Protein AF-0000000084497778 (afdb_homodimer)

Secondary structure (DSSP, 8-state):
----EE--SSSPP--HHHHHHT--SS--TTSHHHHHHHHHHHHHHHHHHT-TTSEEEEEES-HHHHHHHGGGG--TT-EEEEEESSHHHHHHHHHHTTSS-EEEEEEPPTT-PPPHHHHHHHHHHS-EEEEEEESEETTTTEEP-HHHHHHHHGGGEEEEEEE-TTTTTTS---HHHHT-SEEEEETTTTT---S-EEEEEE-HHHHTT--TTSS--STT-HHHHHHHHHHHHTT----SS---HHHHHHHHHHHHHHHHH-HHHHHHHHHHHHHHHHHHHHHTT--BSSPTT-B-SSEEEEE-TTS-HHHHHHHHHHTTEE-EEP--GGGTTSEEEEE--SS--HHHHHHHHHHHHHHHHHTT----TTHHHHHHHHHHHHHH--/----EE--SSSPP--HHHHHHT--SS--TTSHHHHHHHHHHHHHHHHHHT-TTSEEEEEES-HHHHHHHGGGG--TT-EEEEEESSHHHHHHHHHHTTSS-EEEEEEPPTT-PPPHHHHHHHHHHS-EEEEEEESEETTTTEE--HHHHHHHHGGGEEEEEEE-TTTTTTS---HHHHT-SEEEEETTTTT---S-EEEEEE-HHHHTT--TT-S--STT-HHHHHHHHHHHHTT----SS---HHHHHHHHHHHHHHHHH-HHHHHHHHHHHHHHHHHHHHHTT--BSSPTT-B-SSEEEEE-TTS-HHHHHHHHHHTTEE-EEP--GGGTTSEEEEE--SS--HHHHHHHHHHHHHHHHHTT----TTHHHHHHHHHHHHHH--

Foldseek 3Di:
DFAFAEQEQWLHAADPVLLVLLPDDDDDLFDLVLLQLLLLLQCLLCQLQQNNPWQKFKFWDWQVLQLLLLLLLAFAAFEEEQFEQFDVSCVNVVSCVVFRYHYHYDYDYHQEGDDLVVVLVVLVVDAGQEYEEEQADQLAQFGDPLLVSCVSCVVSYQAYEYECQQPRLAHDHNCVVSNHAKYWYFCRGQLSFDGTIIIMTGHPSSVVSRDPNGRHDQSSNVVQRSVQSVQSNVSGGDDDDDGPRSRSSSSSVSSVVSVVCDSVNNNLQLVLLQVLLVQLCVLQVWDWRHDPPGGHSFKTKTFDVPDFLVQLQVQLVVVRYHWAANDGPVQHRGTTMGGAHYPHGLVNSLSSSQSSQVSCVVVPRDHDPCSSSVRSVVSCVVRVVD/DFAFAEQEQWLHAADPVLLVLLPDDPDDLFDLVLLQLLLLLQCLLCQLQQNNPWQKFKFWDWQVLLLLLLLLLAFAAAEEEQFEQFDVSCVNVVSCVVFRYHYHYDYDYHQEGDDLVVVQVVLVVDAGQEYEEEQADQLAQFGDPLLVSCVSCVVSYQAYEYECQQPRLAHDHNCVVSNHAKYWYFCRGQLSFDGTIIIMTGHPSSVVSRDPNGRHDQSSNVVQRSVQSVQSNVSGGDDDDDGPRSRSSSSSVSSVVSVVCDSVNNNLQLVLLQVLLVQLCVLQVWDWRHDPPGGHSFKTKTFDVPDFLVQLQVQLVVVRYHWAANDGPVQHRGTTMGGQHYPHGLVNSLSSSQSSQVSCVVVPRDHDPCSSSVRSVVSCVVRVVD

Solvent-accessible surface area (backbone atoms only — not comparable to full-atom values): 37531 Å² total; per-residue (Å²): 137,82,76,62,48,50,24,25,77,54,47,25,36,43,53,66,68,26,53,52,47,29,64,66,50,73,68,41,75,68,33,70,68,41,23,52,37,48,29,50,26,44,51,35,50,22,58,53,39,42,23,84,83,37,52,48,46,80,39,46,12,22,44,64,46,38,58,55,22,54,34,14,57,36,45,80,64,39,30,36,38,37,44,16,34,38,58,68,32,47,43,53,55,62,41,48,67,59,45,68,54,40,78,46,81,49,70,32,58,80,15,38,71,64,59,59,66,59,56,44,51,52,38,71,77,39,82,34,50,31,39,41,37,42,32,31,25,76,52,19,10,25,33,46,71,53,62,66,42,37,66,72,37,54,91,48,41,77,36,41,33,37,42,24,41,58,23,46,57,34,43,96,58,46,36,51,84,43,64,46,22,33,42,32,23,28,31,12,24,29,55,19,27,67,44,28,28,11,29,36,37,26,26,66,72,43,57,69,47,42,44,94,74,28,65,24,52,59,88,37,24,45,63,62,48,49,58,28,41,52,27,21,69,69,69,33,61,56,78,87,64,71,57,28,58,40,50,40,37,10,40,28,45,33,38,52,53,43,57,73,57,29,66,68,53,40,24,49,48,20,43,52,28,37,46,22,37,51,36,7,32,51,45,54,70,37,53,58,48,25,38,91,92,25,60,31,36,29,28,44,22,36,48,37,85,94,43,58,38,67,59,51,51,50,52,31,38,78,68,29,36,38,62,33,74,41,68,40,75,93,43,62,56,41,26,32,28,42,15,46,39,43,79,62,45,62,66,56,28,49,53,47,31,43,43,51,49,52,49,42,43,74,72,64,48,93,57,68,85,60,31,17,41,48,34,17,48,52,47,41,64,70,55,63,85,104,136,80,76,60,47,55,24,24,79,53,46,24,39,35,52,65,68,28,52,52,47,28,63,65,75,60,67,38,75,68,32,69,68,43,24,52,38,48,30,50,25,43,51,35,51,23,58,53,38,41,21,86,83,37,51,52,47,82,39,45,12,23,44,64,48,38,59,56,22,55,35,16,56,37,44,80,63,39,29,36,38,38,45,18,33,37,59,68,33,47,42,53,56,63,42,46,68,59,46,68,53,41,80,44,80,47,70,33,57,80,15,39,72,64,59,59,66,59,54,45,51,53,38,71,77,40,82,34,49,30,38,40,37,42,32,32,25,76,53,20,9,26,35,46,67,53,61,66,44,37,66,70,36,56,91,48,38,78,35,40,33,36,41,23,41,58,22,47,58,34,43,97,59,48,37,51,84,44,64,45,21,32,41,33,23,29,31,12,24,29,54,18,27,66,44,29,27,12,28,38,36,27,28,68,72,44,56,70,47,42,43,94,73,27,66,23,51,58,90,37,23,46,63,62,50,50,58,28,41,52,28,21,70,70,71,32,63,58,77,87,64,72,58,27,56,41,51,39,35,11,40,29,45,34,38,51,53,43,58,72,56,29,66,69,53,39,24,48,48,20,43,52,28,38,48,21,38,52,36,9,33,51,45,53,70,38,54,59,49,24,38,89,92,24,60,33,36,29,28,45,21,38,47,38,86,94,43,58,40,67,59,51,51,52,52,32,40,77,69,28,36,39,61,31,74,41,68,38,74,94,44,62,56,42,26,34,26,41,14,46,37,43,76,63,45,63,68,55,30,48,53,48,31,43,43,51,48,51,48,42,44,73,71,64,47,93,57,67,85,58,30,15,40,48,35,18,48,54,47,42,65,69,57,63,87,104

InterPro domains:
  IPR000192 Aminotransferase class V domain [PF00266] (30-326)
  IPR015421 Pyridoxal phosphate-dependent transferase, major domain [G3DSA:3.40.640.10] (15-261)
  IPR015422 Pyridoxal phosphate-dependent transferase, small domain [G3DSA:3.90.1150.10] (10-376)
  IPR015424 Pyridoxal phosphate-dependent transferase [SSF53383] (1-364)
  IPR024169 Serine-pyruvate aminotransferase/2-aminoethylphosphonate-pyruvate transaminase [PIRSF000524] (2-384)

Radius of gyration: 26.97 Å; Cα contacts (8 Å, |Δi|>4): 1881; chains: 2; bounding box: 53×80×63 Å

Structure (mmCIF, N/CA/C/O backbone):
data_AF-0000000084497778-model_v1
#
loop_
_entity.id
_entity.type
_entity.pdbx_description
1 polymer 'Septum site-determining protein'
#
loop_
_atom_site.group_PDB
_atom_site.id
_atom_site.type_symbol
_atom_site.label_atom_id
_atom_site.label_alt_id
_atom_site.label_comp_id
_atom_site.label_asym_id
_atom_site.label_entity_id
_atom_site.label_seq_id
_atom_site.pdbx_PDB_ins_code
_atom_site.Cartn_x
_atom_site.Cartn_y
_atom_site.Cartn_z
_atom_site.occupancy
_atom_site.B_iso_or_equiv
_atom_site.auth_seq_id
_atom_site.auth_comp_id
_atom_site.auth_asym_id
_atom_site.auth_atom_id
_atom_site.pdbx_PDB_model_num
ATOM 1 N N . MET A 1 1 ? -26.438 16.594 -7.32 1 40.5 1 MET A N 1
ATOM 2 C CA . MET A 1 1 ? -25.109 16.125 -7.703 1 40.5 1 MET A CA 1
ATOM 3 C C . MET A 1 1 ? -24.031 17.078 -7.188 1 40.5 1 MET A C 1
ATOM 5 O O . MET A 1 1 ? -23.625 18 -7.891 1 40.5 1 MET A O 1
ATOM 9 N N . ASP A 1 2 ? -24.109 17.719 -5.898 1 57.41 2 ASP A N 1
ATOM 10 C CA . ASP A 1 2 ? -23.562 18.984 -5.449 1 57.41 2 ASP A CA 1
ATOM 11 C C . ASP A 1 2 ? -22.031 18.906 -5.367 1 57.41 2 ASP A C 1
ATOM 13 O O . ASP A 1 2 ? -21.469 17.906 -4.914 1 57.41 2 ASP A O 1
ATOM 17 N N . ARG A 1 3 ? -21.391 19.641 -6.133 1 73.75 3 ARG A N 1
ATOM 18 C CA . ARG A 1 3 ? -19.953 19.859 -6.191 1 73.75 3 ARG A CA 1
ATOM 19 C C . ARG A 1 3 ? -19.406 20.25 -4.824 1 73.75 3 ARG A C 1
ATOM 21 O O . ARG A 1 3 ? -19.953 21.125 -4.152 1 73.75 3 ARG A O 1
ATOM 28 N N . LYS A 1 4 ? -18.562 19.391 -4.273 1 87.19 4 LYS A N 1
ATOM 29 C CA . LYS A 1 4 ? -17.906 19.688 -3 1 87.19 4 LYS A CA 1
ATOM 30 C C . LYS A 1 4 ? -16.422 19.984 -3.195 1 87.19 4 LYS A C 1
ATOM 32 O O . LYS A 1 4 ? -15.797 19.469 -4.117 1 87.19 4 LYS A O 1
ATOM 37 N N . ILE A 1 5 ? -15.992 21.031 -2.428 1 89.5 5 ILE A N 1
ATOM 38 C CA . ILE A 1 5 ? -14.562 21.297 -2.363 1 89.5 5 ILE A CA 1
ATOM 39 C C . ILE A 1 5 ? -13.945 20.547 -1.184 1 89.5 5 ILE A C 1
ATOM 41 O O . ILE A 1 5 ? -14.43 20.656 -0.054 1 89.5 5 ILE A O 1
ATOM 45 N N . LEU A 1 6 ? -12.969 19.766 -1.558 1 91.44 6 LEU A N 1
ATOM 46 C CA . LEU A 1 6 ? -12.289 18.984 -0.532 1 91.44 6 LEU A CA 1
ATOM 47 C C . LEU A 1 6 ? -11.141 19.766 0.086 1 91.44 6 LEU A C 1
ATOM 49 O O . LEU A 1 6 ? -10.039 19.812 -0.471 1 91.44 6 LEU A O 1
ATOM 53 N N . MET A 1 7 ? -11.453 20.328 1.236 1 93.94 7 MET A N 1
ATOM 54 C CA . MET A 1 7 ? -10.43 21.031 2.016 1 93.94 7 MET A CA 1
ATOM 55 C C . MET A 1 7 ? -9.938 20.156 3.166 1 93.94 7 MET A C 1
ATOM 57 O O . MET A 1 7 ? -9.898 20.594 4.312 1 93.94 7 MET A O 1
ATOM 61 N N . HIS A 1 8 ? -9.609 18.922 2.789 1 90.69 8 HIS A N 1
ATOM 62 C CA . HIS A 1 8 ? -9.156 17.906 3.723 1 90.69 8 HIS A CA 1
ATOM 63 C C . HIS A 1 8 ? -7.633 17.797 3.719 1 90.69 8 HIS A C 1
ATOM 65 O O . HIS A 1 8 ? -6.965 18.359 2.854 1 90.69 8 HIS A O 1
ATOM 71 N N . VAL A 1 9 ? -7.082 17.125 4.691 1 89.75 9 VAL A N 1
ATOM 72 C CA . VAL A 1 9 ? -5.637 17.109 4.895 1 89.75 9 VAL A CA 1
ATOM 73 C C . VAL A 1 9 ? -5.035 15.875 4.223 1 89.75 9 VAL A C 1
ATOM 75 O O . VAL A 1 9 ? -3.873 15.539 4.457 1 89.75 9 VAL A O 1
ATOM 78 N N . GLY A 1 10 ? -5.773 15.156 3.338 1 85.75 10 GLY A N 1
ATOM 79 C CA . GLY A 1 10 ? -5.305 13.984 2.621 1 85.75 10 GLY A CA 1
ATOM 80 C C . GLY A 1 10 ? -6.203 12.773 2.809 1 85.75 10 GLY A C 1
ATOM 81 O O . GLY A 1 10 ? -6.406 12.312 3.934 1 85.75 10 GLY A O 1
ATOM 82 N N . PRO A 1 11 ? -6.793 12.289 1.76 1 88.25 11 PRO A N 1
ATOM 83 C CA . PRO A 1 11 ? -6.543 12.633 0.36 1 88.25 11 PRO A CA 1
ATOM 84 C C . PRO A 1 11 ? -7.039 14.039 0.005 1 88.25 11 PRO A C 1
ATOM 86 O O . PRO A 1 11 ? -8.008 14.523 0.597 1 88.25 11 PRO A O 1
ATOM 89 N N . THR A 1 12 ? -6.297 14.672 -0.915 1 89.94 12 THR A N 1
ATOM 90 C CA . THR A 1 12 ? -6.656 16 -1.386 1 89.94 12 THR A CA 1
ATOM 91 C C . THR A 1 12 ? -7.367 15.93 -2.734 1 89.94 12 THR A C 1
ATOM 93 O O . THR A 1 12 ? -7.512 14.844 -3.305 1 89.94 12 THR A O 1
ATOM 96 N N . MET A 1 13 ? -7.809 17.078 -3.113 1 88.94 13 MET A N 1
ATOM 97 C CA . MET A 1 13 ? -8.422 17.109 -4.438 1 88.94 13 MET A CA 1
ATOM 98 C C . MET A 1 13 ? -7.441 16.641 -5.504 1 88.94 13 MET A C 1
ATOM 100 O O . MET A 1 13 ? -6.273 17.031 -5.492 1 88.94 13 MET A O 1
ATOM 104 N N . ILE A 1 14 ? -7.949 15.758 -6.371 1 92.25 14 ILE A N 1
ATOM 105 C CA . ILE A 1 14 ? -7.086 15.195 -7.402 1 92.25 14 ILE A CA 1
ATOM 106 C C . ILE A 1 14 ? -7.535 15.688 -8.773 1 92.25 14 ILE A C 1
ATOM 108 O O . ILE A 1 14 ? -8.727 15.633 -9.102 1 92.25 14 ILE A O 1
ATOM 112 N N . ASP A 1 15 ? -6.605 16.188 -9.5 1 93.5 15 ASP A N 1
ATOM 113 C CA . ASP A 1 15 ? -6.879 16.562 -10.883 1 93.5 15 ASP A CA 1
ATOM 114 C C . ASP A 1 15 ? -7.375 15.359 -11.688 1 93.5 15 ASP A C 1
ATOM 116 O O . ASP A 1 15 ? -6.852 14.25 -11.547 1 93.5 15 ASP A O 1
ATOM 120 N N . ILE A 1 16 ? -8.344 15.625 -12.539 1 93.31 16 ILE A N 1
ATOM 121 C CA . ILE A 1 16 ? -8.984 14.539 -13.281 1 93.31 16 ILE A CA 1
ATOM 122 C C . ILE A 1 16 ? -7.961 13.867 -14.188 1 93.31 16 ILE A C 1
ATOM 124 O O . ILE A 1 16 ? -8.016 12.656 -14.406 1 93.31 16 ILE A O 1
ATOM 128 N N . ASP A 1 17 ? -7.062 14.625 -14.789 1 95.31 17 ASP A N 1
ATOM 129 C CA . ASP A 1 17 ? -6.035 14.047 -15.648 1 95.31 17 ASP A CA 1
ATOM 130 C C . ASP A 1 17 ? -5.125 13.109 -14.859 1 95.31 17 ASP A C 1
ATOM 132 O O . ASP A 1 17 ? -4.656 12.102 -15.391 1 95.31 17 ASP A O 1
ATOM 136 N N . VAL A 1 18 ? -4.836 13.469 -13.633 1 96.38 18 VAL A N 1
ATOM 137 C CA . VAL A 1 18 ? -4.031 12.625 -12.758 1 96.38 18 VAL A CA 1
ATOM 138 C C . VAL A 1 18 ? -4.773 11.32 -12.461 1 96.38 18 VAL A C 1
ATOM 140 O O . VAL A 1 18 ? -4.188 10.242 -12.5 1 96.38 18 VAL A O 1
ATOM 143 N N . LEU A 1 19 ? -6.055 11.367 -12.148 1 94.5 19 LEU A N 1
ATOM 144 C CA . LEU A 1 19 ? -6.875 10.188 -11.891 1 94.5 19 LEU A CA 1
ATOM 145 C C . LEU A 1 19 ? -6.938 9.297 -13.133 1 94.5 19 LEU A C 1
ATOM 147 O O . LEU A 1 19 ? -6.766 8.078 -13.031 1 94.5 19 LEU A O 1
ATOM 151 N N . LEU A 1 20 ? -7.145 9.922 -14.242 1 95.12 20 LEU A N 1
ATOM 152 C CA . LEU A 1 20 ? -7.328 9.188 -15.484 1 95.12 20 LEU A CA 1
ATOM 153 C C . LEU A 1 20 ? -6.023 8.547 -15.938 1 95.12 20 LEU A C 1
ATOM 155 O O . LEU A 1 20 ? -6.035 7.535 -16.641 1 95.12 20 LEU A O 1
ATOM 159 N N . ALA A 1 21 ? -4.938 9.109 -15.516 1 95.62 21 ALA A N 1
ATOM 160 C CA . ALA A 1 21 ? -3.639 8.539 -15.867 1 95.62 21 ALA A CA 1
ATOM 161 C C . ALA A 1 21 ? -3.482 7.137 -15.289 1 95.62 21 ALA A C 1
ATOM 163 O O . ALA A 1 21 ? -2.721 6.32 -15.812 1 95.62 21 ALA A O 1
ATOM 164 N N . GLY A 1 22 ? -4.188 6.828 -14.211 1 94.12 22 GLY A N 1
ATOM 165 C CA . GLY A 1 22 ? -4.117 5.523 -13.57 1 94.12 22 GLY A CA 1
ATOM 166 C C . GLY A 1 22 ? -5.047 4.5 -14.203 1 94.12 22 GLY A C 1
ATOM 167 O O . GLY A 1 22 ? -5.02 3.324 -13.836 1 94.12 22 GLY A O 1
ATOM 168 N N . VAL A 1 23 ? -5.887 4.977 -15.086 1 93.56 23 VAL A N 1
ATOM 169 C CA . VAL A 1 23 ? -6.824 4.07 -15.742 1 93.56 23 VAL A CA 1
ATOM 170 C C . VAL A 1 23 ? -6.133 3.361 -16.906 1 93.56 23 VAL A C 1
ATOM 172 O O . VAL A 1 23 ? -6.246 3.785 -18.062 1 93.56 23 VAL A O 1
ATOM 175 N N . ARG A 1 24 ? -5.473 2.281 -16.484 1 85 24 ARG A N 1
ATOM 176 C CA . ARG A 1 24 ? -4.723 1.466 -17.438 1 85 24 ARG A CA 1
ATOM 177 C C . ARG A 1 24 ? -5.137 0 -17.344 1 85 24 ARG A C 1
ATOM 179 O O . ARG A 1 24 ? -5.129 -0.584 -16.266 1 85 24 ARG A O 1
ATOM 186 N N . ASN A 1 25 ? -5.535 -0.711 -18.312 1 73.19 25 ASN A N 1
ATOM 187 C CA . ASN A 1 25 ? -6.059 -2.072 -18.234 1 73.19 25 ASN A CA 1
ATOM 188 C C . ASN A 1 25 ? -4.969 -3.105 -18.516 1 73.19 25 ASN A C 1
ATOM 190 O O . ASN A 1 25 ? -5.031 -4.227 -18 1 73.19 25 ASN A O 1
ATOM 194 N N . ASN A 1 26 ? -4.113 -2.893 -19.219 1 64.94 26 ASN A N 1
ATOM 195 C CA . ASN A 1 26 ? -3.279 -3.973 -19.734 1 64.94 26 ASN A CA 1
ATOM 196 C C . ASN A 1 26 ? -1.795 -3.674 -19.531 1 64.94 26 ASN A C 1
ATOM 198 O O . ASN A 1 26 ? -0.983 -3.932 -20.422 1 64.94 26 ASN A O 1
ATOM 202 N N . THR A 1 27 ? -1.603 -3.266 -18.266 1 73.12 27 THR A N 1
ATOM 203 C CA . THR A 1 27 ? -0.191 -2.938 -18.094 1 73.12 27 THR A CA 1
ATOM 204 C C . THR A 1 27 ? 0.436 -3.791 -17 1 73.12 27 THR A C 1
ATOM 206 O O . THR A 1 27 ? 0.049 -3.695 -15.836 1 73.12 27 THR A O 1
ATOM 209 N N . GLY A 1 28 ? 1.31 -4.652 -17.469 1 72.12 28 GLY A N 1
ATOM 210 C CA . GLY A 1 28 ? 2.088 -5.418 -16.516 1 72.12 28 GLY A CA 1
ATOM 211 C C . GLY A 1 28 ? 3.182 -4.605 -15.844 1 72.12 28 GLY A C 1
ATOM 212 O O . GLY A 1 28 ? 3.633 -3.596 -16.391 1 72.12 28 GLY A O 1
ATOM 213 N N . PHE A 1 29 ? 3.633 -5.062 -14.695 1 73.38 29 PHE A N 1
ATOM 214 C CA . PHE A 1 29 ? 4.645 -4.336 -13.938 1 73.38 29 PHE A CA 1
ATOM 215 C C . PHE A 1 29 ? 6 -4.422 -14.617 1 73.38 29 PHE A C 1
ATOM 217 O O . PHE A 1 29 ? 6.922 -3.672 -14.281 1 73.38 29 PHE A O 1
ATOM 224 N N . ALA A 1 30 ? 6.09 -5.266 -15.578 1 77.38 30 ALA A N 1
ATOM 225 C CA . ALA A 1 30 ? 7.363 -5.395 -16.281 1 77.38 30 ALA A CA 1
ATOM 226 C C . ALA A 1 30 ? 7.254 -4.871 -17.719 1 77.38 30 ALA A C 1
ATOM 228 O O . ALA A 1 30 ? 8.203 -4.977 -18.5 1 77.38 30 ALA A O 1
ATOM 229 N N . SER A 1 31 ? 6.203 -4.277 -18.016 1 82.81 31 SER A N 1
ATOM 230 C CA . SER A 1 31 ? 6.016 -3.744 -19.359 1 82.81 31 SER A CA 1
ATOM 231 C C . SER A 1 31 ? 6.914 -2.539 -19.609 1 82.81 31 SER A C 1
ATOM 233 O O . SER A 1 31 ? 7.23 -1.793 -18.672 1 82.81 31 SER A O 1
ATOM 235 N N . PRO A 1 32 ? 7.34 -2.365 -20.812 1 86.38 32 PRO A N 1
ATOM 236 C CA . PRO A 1 32 ? 8.141 -1.182 -21.141 1 86.38 32 PRO A CA 1
ATOM 237 C C . PRO A 1 32 ? 7.457 0.122 -20.734 1 86.38 32 PRO A C 1
ATOM 239 O O . PRO A 1 32 ? 8.125 1.064 -20.297 1 86.38 32 PRO A O 1
ATOM 242 N N . GLU A 1 33 ? 6.188 0.121 -20.906 1 88.56 33 GLU A N 1
ATOM 243 C CA . GLU A 1 33 ? 5.426 1.312 -20.531 1 88.56 33 GLU A CA 1
ATOM 244 C C . GLU A 1 33 ? 5.559 1.613 -19.047 1 88.56 33 GLU A C 1
ATOM 246 O O . GLU A 1 33 ? 5.762 2.766 -18.656 1 88.56 33 GLU A O 1
ATOM 251 N N . PHE A 1 34 ? 5.441 0.624 -18.281 1 93.44 34 PHE A N 1
ATOM 252 C CA . PHE A 1 34 ? 5.535 0.834 -16.844 1 93.44 34 PHE A CA 1
ATOM 253 C C . PHE A 1 34 ? 6.965 1.186 -16.438 1 93.44 34 PHE A C 1
ATOM 255 O O . PHE A 1 34 ? 7.18 2.041 -15.578 1 93.44 34 PHE A O 1
ATOM 262 N N . VAL A 1 35 ? 7.91 0.495 -16.969 1 94.75 35 VAL A N 1
ATOM 263 C CA . VAL A 1 35 ? 9.312 0.763 -16.672 1 94.75 35 VAL A CA 1
ATOM 264 C C . VAL A 1 35 ? 9.625 2.236 -16.938 1 94.75 35 VAL A C 1
ATOM 266 O O . VAL A 1 35 ? 10.242 2.9 -16.094 1 94.75 35 VAL A O 1
ATOM 269 N N . THR A 1 36 ? 9.164 2.709 -18.047 1 96.12 36 THR A N 1
ATOM 270 C CA . THR A 1 36 ? 9.375 4.109 -18.406 1 96.12 36 THR A CA 1
ATOM 271 C C . THR A 1 36 ? 8.664 5.031 -17.422 1 96.12 36 THR A C 1
ATOM 273 O O . THR A 1 36 ? 9.258 5.996 -16.922 1 96.12 36 THR A O 1
ATOM 276 N N . SER A 1 37 ? 7.469 4.75 -17.109 1 96.69 37 SER A N 1
ATOM 277 C CA . SER A 1 37 ? 6.668 5.574 -16.203 1 96.69 37 SER A CA 1
ATOM 278 C C . SER A 1 37 ? 7.266 5.609 -14.805 1 96.69 37 SER A C 1
ATOM 280 O O . SER A 1 37 ? 7.281 6.656 -14.156 1 96.69 37 SER A O 1
ATOM 282 N N . MET A 1 38 ? 7.672 4.434 -14.336 1 97.88 38 MET A N 1
ATOM 283 C CA . MET A 1 38 ? 8.305 4.375 -13.023 1 97.88 38 MET A CA 1
ATOM 284 C C . MET A 1 38 ? 9.57 5.223 -12.992 1 97.88 38 MET A C 1
ATOM 286 O O . MET A 1 38 ? 9.812 5.953 -12.031 1 97.88 38 MET A O 1
ATOM 290 N N . GLY A 1 39 ? 10.406 5.094 -14 1 98.25 39 GLY A N 1
ATOM 291 C CA . GLY A 1 39 ? 11.578 5.945 -14.102 1 98.25 39 GLY A CA 1
ATOM 292 C C . GLY A 1 39 ? 11.25 7.426 -14.055 1 98.25 39 GLY A C 1
ATOM 293 O O . GLY A 1 39 ? 11.891 8.188 -13.328 1 98.25 39 GLY A O 1
ATOM 294 N N . ASN A 1 40 ? 10.25 7.824 -14.828 1 98.5 40 ASN A N 1
ATOM 295 C CA . ASN A 1 40 ? 9.805 9.219 -14.859 1 98.5 40 ASN A CA 1
ATOM 296 C C . ASN A 1 40 ? 9.305 9.672 -13.492 1 98.5 40 ASN A C 1
ATOM 298 O O . ASN A 1 40 ? 9.578 10.789 -13.062 1 98.5 40 ASN A O 1
ATOM 302 N N . ALA A 1 41 ? 8.562 8.797 -12.875 1 98.75 41 ALA A N 1
ATOM 303 C CA . ALA A 1 41 ? 8.016 9.133 -11.562 1 98.75 41 ALA A CA 1
ATOM 304 C C . ALA A 1 41 ? 9.133 9.305 -10.531 1 98.75 41 ALA A C 1
ATOM 306 O O . ALA A 1 41 ? 9.086 10.219 -9.711 1 98.75 41 ALA A O 1
ATOM 307 N N . LEU A 1 42 ? 10.102 8.391 -10.555 1 98.88 42 LEU A N 1
ATOM 308 C CA . LEU A 1 42 ? 11.242 8.508 -9.656 1 98.88 42 LEU A CA 1
ATOM 309 C C . LEU A 1 42 ? 11.977 9.828 -9.867 1 98.88 42 LEU A C 1
ATOM 311 O O . LEU A 1 42 ? 12.352 10.5 -8.906 1 98.88 42 LEU A O 1
ATOM 315 N N . ASN A 1 43 ? 12.133 10.227 -11.078 1 98.69 43 ASN A N 1
ATOM 316 C CA . ASN A 1 43 ? 12.773 11.5 -11.391 1 98.69 43 ASN A CA 1
ATOM 317 C C . ASN A 1 43 ? 11.922 12.68 -10.938 1 98.69 43 ASN A C 1
ATOM 319 O O . ASN A 1 43 ? 12.445 13.703 -10.5 1 98.69 43 ASN A O 1
ATOM 323 N N . GLY A 1 44 ? 10.648 12.523 -11.164 1 98.75 44 GLY A N 1
ATOM 324 C CA . GLY A 1 44 ? 9.742 13.547 -10.68 1 98.75 44 GLY A CA 1
ATOM 325 C C . GLY A 1 44 ? 9.836 13.766 -9.18 1 98.75 44 GLY A C 1
ATOM 326 O O . GLY A 1 44 ? 9.773 14.898 -8.711 1 98.75 44 GLY A O 1
ATOM 327 N N . LEU A 1 45 ? 9.984 12.688 -8.461 1 98.88 45 LEU A N 1
ATOM 328 C CA . LEU A 1 45 ? 10.125 12.773 -7.016 1 98.88 45 LEU A CA 1
ATOM 329 C C . LEU A 1 45 ? 11.398 13.531 -6.637 1 98.88 45 LEU A C 1
ATOM 331 O O . LEU A 1 45 ? 11.375 14.367 -5.734 1 98.88 45 LEU A O 1
ATOM 335 N N . LYS A 1 46 ? 12.508 13.242 -7.289 1 98.81 46 LYS A N 1
ATOM 336 C CA . LYS A 1 46 ? 13.75 13.969 -7.055 1 98.81 46 LYS A CA 1
ATOM 337 C C . LYS A 1 46 ? 13.57 15.461 -7.289 1 98.81 46 LYS A C 1
ATOM 339 O O . LYS A 1 46 ? 14.102 16.281 -6.535 1 98.81 46 LYS A O 1
ATOM 344 N N . TYR A 1 47 ? 12.836 15.766 -8.305 1 98.81 47 TYR A N 1
ATOM 345 C CA . TYR A 1 47 ? 12.578 17.172 -8.641 1 98.81 47 TYR A CA 1
ATOM 346 C C . TYR A 1 47 ? 11.797 17.859 -7.523 1 98.81 47 TYR A C 1
ATOM 348 O O . TYR A 1 47 ? 12.195 18.922 -7.051 1 98.81 47 TYR A O 1
ATOM 356 N N . VAL A 1 48 ? 10.758 17.25 -7.078 1 98.62 48 VAL A N 1
ATOM 357 C CA . VAL A 1 48 ? 9.859 17.844 -6.09 1 98.62 48 VAL A CA 1
ATOM 358 C C . VAL A 1 48 ? 10.609 18.047 -4.773 1 98.62 48 VAL A C 1
ATOM 360 O O . VAL A 1 48 ? 10.375 19.031 -4.062 1 98.62 48 VAL A O 1
ATOM 363 N N . MET A 1 49 ? 11.57 17.156 -4.469 1 98.5 49 MET A N 1
ATOM 364 C CA . MET A 1 49 ? 12.281 17.188 -3.197 1 98.5 49 MET A CA 1
ATOM 365 C C . MET A 1 49 ? 13.57 17.984 -3.314 1 98.5 49 MET A C 1
ATOM 367 O O . MET A 1 49 ? 14.289 18.172 -2.33 1 98.5 49 MET A O 1
ATOM 371 N N . ASN A 1 50 ? 13.891 18.531 -4.5 1 98.56 50 ASN A N 1
ATOM 372 C CA . ASN A 1 50 ? 15.164 19.188 -4.773 1 98.56 50 ASN A CA 1
ATOM 373 C C . ASN A 1 50 ? 16.344 18.328 -4.328 1 98.56 50 ASN A C 1
ATOM 375 O O . ASN A 1 50 ? 17.188 18.781 -3.561 1 98.56 50 ASN A O 1
ATOM 379 N N . ALA A 1 51 ? 16.344 17.109 -4.836 1 98.69 51 ALA A N 1
ATOM 380 C CA . ALA A 1 51 ? 17.344 16.109 -4.488 1 98.69 51 ALA A CA 1
ATOM 381 C C . ALA A 1 51 ? 17.812 15.344 -5.723 1 98.69 51 ALA A C 1
ATOM 383 O O . ALA A 1 51 ? 17.688 14.117 -5.785 1 98.69 51 ALA A O 1
ATOM 384 N N . PRO A 1 52 ? 18.438 16.047 -6.637 1 98.44 52 PRO A N 1
ATOM 385 C CA . PRO A 1 52 ? 18.766 15.445 -7.934 1 98.44 52 PRO A CA 1
ATOM 386 C C . PRO A 1 52 ? 19.703 14.25 -7.812 1 98.44 52 PRO A C 1
ATOM 388 O O . PRO A 1 52 ? 19.656 13.344 -8.648 1 98.44 52 PRO A O 1
ATOM 391 N N . ASP A 1 53 ? 20.547 14.203 -6.793 1 98.5 53 ASP A N 1
ATOM 392 C CA . ASP A 1 53 ? 21.547 13.148 -6.719 1 98.5 53 ASP A CA 1
ATOM 393 C C . ASP A 1 53 ? 21.172 12.094 -5.691 1 98.5 53 ASP A C 1
ATOM 395 O O . ASP A 1 53 ? 21.969 11.211 -5.371 1 98.5 53 ASP A O 1
ATOM 399 N N . TYR A 1 54 ? 20.047 12.219 -5.098 1 98.94 54 TYR A N 1
ATOM 400 C CA . TYR A 1 54 ? 19.609 11.289 -4.062 1 98.94 54 TYR A CA 1
ATOM 401 C C . TYR A 1 54 ? 19.016 10.023 -4.684 1 98.94 54 TYR A C 1
ATOM 403 O O . TYR A 1 54 ? 18.656 10.016 -5.863 1 98.94 54 TYR A O 1
ATOM 411 N N . GLN A 1 55 ? 18.969 8.938 -3.926 1 98.88 55 GLN A N 1
ATOM 412 C CA . GLN A 1 55 ? 18.281 7.707 -4.289 1 98.88 55 GLN A CA 1
ATOM 413 C C . GLN A 1 55 ? 16.781 7.82 -4.016 1 98.88 55 GLN A C 1
ATOM 415 O O . GLN A 1 55 ? 16.359 7.934 -2.861 1 98.88 55 GLN A O 1
ATOM 420 N N . PRO A 1 56 ? 15.961 7.816 -5.047 1 98.88 56 PRO A N 1
ATOM 421 C CA . PRO A 1 56 ? 14.516 7.906 -4.844 1 98.88 56 PRO A CA 1
ATOM 422 C C . PRO A 1 56 ? 13.859 6.543 -4.641 1 98.88 56 PRO A C 1
ATOM 424 O O . PRO A 1 56 ? 14.359 5.531 -5.141 1 98.88 56 PRO A O 1
ATOM 427 N N . PHE A 1 57 ? 12.773 6.492 -3.908 1 98.88 57 PHE A N 1
ATOM 428 C CA . PHE A 1 57 ? 11.961 5.309 -3.674 1 98.88 57 PHE A CA 1
ATOM 429 C C . PHE A 1 57 ? 10.484 5.621 -3.861 1 98.88 57 PHE A C 1
ATOM 431 O O . PHE A 1 57 ? 9.992 6.645 -3.383 1 98.88 57 PHE A O 1
ATOM 438 N N . ILE A 1 58 ? 9.758 4.812 -4.566 1 98.75 58 ILE A N 1
ATOM 439 C CA . ILE A 1 58 ? 8.305 4.738 -4.594 1 98.75 58 ILE A CA 1
ATOM 440 C C . ILE A 1 58 ? 7.848 3.328 -4.219 1 98.75 58 ILE A C 1
ATOM 442 O O . ILE A 1 58 ? 8.07 2.375 -4.965 1 98.75 58 ILE A O 1
ATOM 446 N N . LEU A 1 59 ? 7.258 3.209 -3.041 1 98.44 59 LEU A N 1
ATOM 447 C CA . LEU A 1 59 ? 6.895 1.917 -2.473 1 98.44 59 LEU A CA 1
ATOM 448 C C . LEU A 1 59 ? 5.383 1.798 -2.318 1 98.44 59 LEU A C 1
ATOM 450 O O . LEU A 1 59 ? 4.699 2.797 -2.086 1 98.44 59 LEU A O 1
ATOM 454 N N . PRO A 1 60 ? 4.805 0.543 -2.494 1 97.69 60 PRO A N 1
ATOM 455 C CA . PRO A 1 60 ? 3.391 0.365 -2.162 1 97.69 60 PRO A CA 1
ATOM 456 C C . PRO A 1 60 ? 3.104 0.563 -0.676 1 97.69 60 PRO A C 1
ATOM 458 O O . PRO A 1 60 ? 3.82 0.024 0.172 1 97.69 60 PRO A O 1
ATOM 461 N N . GLY A 1 61 ? 2.131 1.299 -0.351 1 97.62 61 GLY A N 1
ATOM 462 C CA . GLY A 1 61 ? 1.784 1.587 1.031 1 97.62 61 GLY A CA 1
ATOM 463 C C . GLY A 1 61 ? 1.334 3.02 1.248 1 97.62 61 GLY A C 1
ATOM 464 O O . GLY A 1 61 ? 0.637 3.59 0.407 1 97.62 61 GLY A O 1
ATOM 465 N N . SER A 1 62 ? 1.643 3.574 2.461 1 96.81 62 SER A N 1
ATOM 466 C CA . SER A 1 62 ? 1.275 4.934 2.852 1 96.81 62 SER A CA 1
ATOM 467 C C . SER A 1 62 ? 2.484 5.703 3.375 1 96.81 62 SER A C 1
ATOM 469 O O . SER A 1 62 ? 3.598 5.176 3.404 1 96.81 62 SER A O 1
ATOM 471 N N . GLY A 1 63 ? 2.23 6.949 3.719 1 97.25 63 GLY A N 1
ATOM 472 C CA . GLY A 1 63 ? 3.293 7.719 4.344 1 97.25 63 GLY A CA 1
ATOM 473 C C . GLY A 1 63 ? 3.869 7.047 5.578 1 97.25 63 GLY A C 1
ATOM 474 O O . GLY A 1 63 ? 5.066 7.148 5.844 1 97.25 63 GLY A O 1
ATOM 475 N N . THR A 1 64 ? 3.041 6.348 6.324 1 98.12 64 THR A N 1
ATOM 476 C CA . THR A 1 64 ? 3.486 5.641 7.52 1 98.12 64 THR A CA 1
ATOM 477 C C . THR A 1 64 ? 4.422 4.496 7.152 1 98.12 64 THR A C 1
ATOM 479 O O . THR A 1 64 ? 5.371 4.203 7.883 1 98.12 64 THR A O 1
ATOM 482 N N . MET A 1 65 ? 4.156 3.863 6.035 1 98.31 65 MET A N 1
ATOM 483 C CA . MET A 1 65 ? 5.082 2.852 5.535 1 98.31 65 MET A CA 1
ATOM 484 C C . MET A 1 65 ? 6.465 3.447 5.293 1 98.31 65 MET A C 1
ATOM 486 O O . MET A 1 65 ? 7.48 2.822 5.609 1 98.31 65 MET A O 1
ATOM 490 N N . ALA A 1 66 ? 6.488 4.625 4.719 1 98.75 66 ALA A N 1
ATOM 491 C CA . ALA A 1 66 ? 7.758 5.316 4.527 1 98.75 66 ALA A CA 1
ATOM 492 C C . ALA A 1 66 ? 8.445 5.582 5.859 1 98.75 66 ALA A C 1
ATOM 494 O O . ALA A 1 66 ? 9.656 5.391 5.992 1 98.75 66 ALA A O 1
ATOM 495 N N . MET A 1 67 ? 7.699 6.043 6.844 1 98.88 67 MET A N 1
ATOM 496 C CA . MET A 1 67 ? 8.242 6.289 8.172 1 98.88 67 MET A CA 1
ATOM 497 C C . MET A 1 67 ? 8.906 5.035 8.734 1 98.88 67 MET A C 1
ATOM 499 O O . MET A 1 67 ? 10.055 5.074 9.172 1 98.88 67 MET A O 1
ATOM 503 N N . GLU A 1 68 ? 8.195 3.955 8.672 1 98.81 68 GLU A N 1
ATOM 504 C CA . GLU A 1 68 ? 8.711 2.729 9.273 1 98.81 68 GLU A CA 1
ATOM 505 C C . GLU A 1 68 ? 9.891 2.18 8.484 1 98.81 68 GLU A C 1
ATOM 507 O O . GLU A 1 68 ? 10.781 1.532 9.047 1 98.81 68 GLU A O 1
ATOM 512 N N . SER A 1 69 ? 9.93 2.414 7.184 1 98.81 69 SER A N 1
ATOM 513 C CA . SER A 1 69 ? 11.023 1.93 6.344 1 98.81 69 SER A CA 1
ATOM 514 C C . SER A 1 69 ? 12.352 2.545 6.762 1 98.81 69 SER A C 1
ATOM 516 O O . SER A 1 69 ? 13.414 2.023 6.422 1 98.81 69 SER A O 1
ATOM 518 N N . VAL A 1 70 ? 12.32 3.631 7.492 1 98.81 70 VAL A N 1
ATOM 519 C CA . VAL A 1 70 ? 13.523 4.289 7.996 1 98.81 70 VAL A CA 1
ATOM 520 C C . VAL A 1 70 ? 14.266 3.346 8.938 1 98.81 70 VAL A C 1
ATOM 522 O O . VAL A 1 70 ? 15.477 3.486 9.133 1 98.81 70 VAL A O 1
ATOM 525 N N . THR A 1 71 ? 13.609 2.342 9.492 1 98.75 71 THR A N 1
ATOM 526 C CA . THR A 1 71 ? 14.242 1.363 10.375 1 98.75 71 THR A CA 1
ATOM 527 C C . THR A 1 71 ? 15.305 0.568 9.625 1 98.75 71 THR A C 1
ATOM 529 O O . THR A 1 71 ? 16.141 -0.094 10.234 1 98.75 71 THR A O 1
ATOM 532 N N . SER A 1 72 ? 15.273 0.576 8.297 1 98.81 72 SER A N 1
ATOM 533 C CA . SER A 1 72 ? 16.281 -0.081 7.477 1 98.81 72 SER A CA 1
ATOM 534 C C . SER A 1 72 ? 17.672 0.521 7.707 1 98.81 72 SER A C 1
ATOM 536 O O . SER A 1 72 ? 18.688 -0.068 7.328 1 98.81 72 SER A O 1
ATOM 538 N N . LEU A 1 73 ? 17.703 1.711 8.312 1 98.81 73 LEU A N 1
ATOM 539 C CA . LEU A 1 73 ? 18.953 2.432 8.523 1 98.81 73 LEU A CA 1
ATOM 540 C C . LEU A 1 73 ? 19.453 2.244 9.953 1 98.81 73 LEU A C 1
ATOM 542 O O . LEU A 1 73 ? 20.5 2.793 10.328 1 98.81 73 LEU A O 1
ATOM 546 N N . LEU A 1 74 ? 18.766 1.488 10.773 1 98.75 74 LEU A N 1
ATOM 547 C CA . LEU A 1 74 ? 19.031 1.403 12.203 1 98.75 74 LEU A CA 1
ATOM 548 C C . LEU A 1 74 ? 19.406 -0.02 12.602 1 98.75 74 LEU A C 1
ATOM 550 O O . LEU A 1 74 ? 19.047 -0.977 11.914 1 98.75 74 LEU A O 1
ATOM 554 N N . LYS A 1 75 ? 20.125 -0.126 13.648 1 98.12 75 LYS A N 1
ATOM 555 C CA . LYS A 1 75 ? 20.5 -1.382 14.289 1 98.12 75 LYS A CA 1
ATOM 556 C C . LYS A 1 75 ? 20.031 -1.419 15.742 1 98.12 75 LYS A C 1
ATOM 558 O O . LYS A 1 75 ? 19.641 -0.391 16.297 1 98.12 75 LYS A O 1
ATOM 563 N N . LYS A 1 76 ? 20.062 -2.654 16.297 1 97.56 76 LYS A N 1
ATOM 564 C CA . LYS A 1 76 ? 19.688 -2.836 17.688 1 97.56 76 LYS A CA 1
ATOM 565 C C . LYS A 1 76 ? 20.5 -1.915 18.609 1 97.56 76 LYS A C 1
ATOM 567 O O . LYS A 1 76 ? 21.719 -1.818 18.469 1 97.56 76 LYS A O 1
ATOM 572 N N . GLY A 1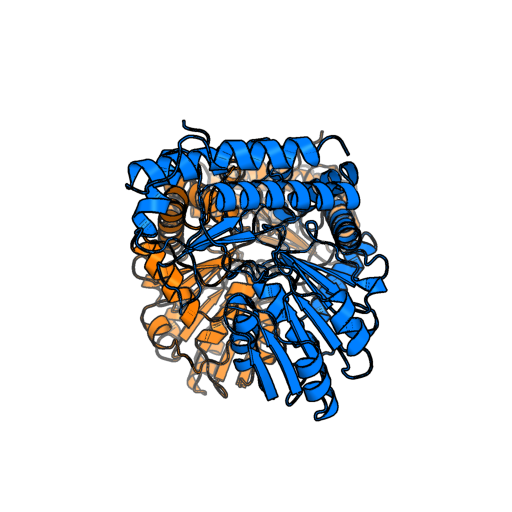 77 ? 19.781 -1.196 19.484 1 98 77 GLY A N 1
ATOM 573 C CA . GLY A 1 77 ? 20.438 -0.394 20.5 1 98 77 GLY A CA 1
ATOM 574 C C . GLY A 1 77 ? 20.734 1.021 20.047 1 98 77 GLY A C 1
ATOM 575 O O . GLY A 1 77 ? 21.172 1.858 20.828 1 98 77 GLY A O 1
ATOM 576 N N . ASP A 1 78 ? 20.484 1.351 18.797 1 98.38 78 ASP A N 1
ATOM 577 C CA . ASP A 1 78 ? 20.734 2.703 18.312 1 98.38 78 ASP A CA 1
ATOM 578 C C . ASP A 1 78 ? 19.906 3.729 19.078 1 98.38 78 ASP A C 1
ATOM 580 O O . ASP A 1 78 ? 18.781 3.441 19.484 1 98.38 78 ASP A O 1
ATOM 584 N N . ASN A 1 79 ? 20.5 4.895 19.297 1 98.69 79 ASN A N 1
ATOM 585 C CA . ASN A 1 79 ? 19.812 6.027 19.922 1 98.69 79 ASN A CA 1
ATOM 586 C C . ASN A 1 79 ? 19.141 6.906 18.859 1 98.69 79 ASN A C 1
ATOM 588 O O . ASN A 1 79 ? 19.781 7.34 17.906 1 98.69 79 ASN A O 1
ATOM 592 N N . VAL A 1 80 ? 17.844 7.152 19.109 1 98.75 80 VAL A N 1
ATOM 593 C CA . VAL A 1 80 ? 17.094 7.98 18.172 1 98.75 80 VAL A CA 1
ATOM 594 C C . VAL A 1 80 ? 16.438 9.141 18.906 1 98.75 80 VAL A C 1
ATOM 596 O O . VAL A 1 80 ? 15.867 8.953 20 1 98.75 80 VAL A O 1
ATOM 599 N N . LEU A 1 81 ? 16.578 10.344 18.391 1 98.88 81 LEU A N 1
ATOM 600 C CA . LEU A 1 81 ? 15.898 11.531 18.906 1 98.88 81 LEU A CA 1
ATOM 601 C C . LEU A 1 81 ? 14.695 11.883 18.031 1 98.88 81 LEU A C 1
ATOM 603 O O . LEU A 1 81 ? 14.82 12.023 16.812 1 98.88 81 LEU A O 1
ATOM 607 N N . ILE A 1 82 ? 13.547 11.977 18.656 1 98.81 82 ILE A N 1
ATOM 608 C CA . ILE A 1 82 ? 12.32 12.336 17.953 1 98.81 82 ILE A CA 1
ATOM 609 C C . ILE A 1 82 ? 11.922 13.766 18.312 1 98.81 82 ILE A C 1
ATOM 611 O O . ILE A 1 82 ? 11.727 14.094 19.484 1 98.81 82 ILE A O 1
ATOM 615 N N . VAL A 1 83 ? 11.852 14.641 17.297 1 98.56 83 VAL A N 1
ATOM 616 C CA . VAL A 1 83 ? 11.391 16.016 17.438 1 98.56 83 VAL A CA 1
ATOM 617 C C . VAL A 1 83 ? 9.945 16.125 16.953 1 98.56 83 VAL A C 1
ATOM 619 O O . VAL A 1 83 ? 9.68 16.047 15.758 1 98.56 83 VAL A O 1
ATOM 622 N N . SER A 1 84 ? 9.016 16.344 17.906 1 97.62 84 SER A N 1
ATOM 623 C CA . SER A 1 84 ? 7.594 16.25 17.609 1 97.62 84 SER A CA 1
ATOM 624 C C . SER A 1 84 ? 6.852 17.516 18.016 1 97.62 84 SER A C 1
ATOM 626 O O . SER A 1 84 ? 7.156 18.109 19.031 1 97.62 84 SER A O 1
ATOM 628 N N . SER A 1 85 ? 5.914 17.938 17.109 1 96.94 85 SER A N 1
ATOM 629 C CA . SER A 1 85 ? 5.059 19.094 17.422 1 96.94 85 SER A CA 1
ATOM 630 C C . SER A 1 85 ? 3.584 18.703 17.406 1 96.94 85 SER A C 1
ATOM 632 O O . SER A 1 85 ? 2.709 19.562 17.312 1 96.94 85 SER A O 1
ATOM 634 N N . GLY A 1 86 ? 3.326 17.391 17.406 1 97.25 86 GLY A N 1
ATOM 635 C CA . GLY A 1 86 ? 1.943 16.938 17.375 1 97.25 86 GLY A CA 1
ATOM 636 C C . GLY A 1 86 ? 1.809 15.445 17.125 1 97.25 86 GLY A C 1
ATOM 637 O O . GLY A 1 86 ? 2.729 14.68 17.406 1 97.25 86 GLY A O 1
ATOM 638 N N . VAL A 1 87 ? 0.632 15.039 16.625 1 97.69 87 VAL A N 1
ATOM 639 C CA . VAL A 1 87 ? 0.202 13.648 16.531 1 97.69 87 VAL A CA 1
ATOM 640 C C . VAL A 1 87 ? 1.125 12.883 15.578 1 97.69 87 VAL A C 1
ATOM 642 O O . VAL A 1 87 ? 1.521 11.75 15.867 1 97.69 87 VAL A O 1
ATOM 645 N N . PHE A 1 88 ? 1.511 13.414 14.469 1 97.19 88 PHE A N 1
ATOM 646 C CA . PHE A 1 88 ? 2.291 12.688 13.477 1 97.19 88 PHE A CA 1
ATOM 647 C C . PHE A 1 88 ? 3.766 12.656 13.852 1 97.19 88 PHE A C 1
ATOM 649 O O . PHE A 1 88 ? 4.469 11.688 13.57 1 97.19 88 PHE A O 1
ATOM 656 N N . GLY A 1 89 ? 4.223 13.719 14.461 1 98.06 89 GLY A N 1
ATOM 657 C CA . GLY A 1 89 ? 5.531 13.617 15.086 1 98.06 89 GLY A CA 1
ATOM 658 C C . GLY A 1 89 ? 5.602 12.531 16.141 1 98.06 89 GLY A C 1
ATOM 659 O O . GLY A 1 89 ? 6.609 11.828 16.266 1 98.06 89 GLY A O 1
ATOM 660 N N . ASP A 1 90 ? 4.551 12.398 16.969 1 98.19 90 ASP A N 1
ATOM 661 C CA . ASP A 1 90 ? 4.453 11.391 18.016 1 98.19 90 ASP A CA 1
ATOM 662 C C . ASP A 1 90 ? 4.41 9.984 17.406 1 98.19 90 ASP A C 1
ATOM 664 O O . ASP A 1 90 ? 4.77 9.008 18.078 1 98.19 90 ASP A O 1
ATOM 668 N N . ARG A 1 91 ? 3.969 9.852 16.203 1 98.25 91 ARG A N 1
ATOM 669 C CA . ARG A 1 91 ? 3.84 8.555 15.555 1 98.25 91 ARG A CA 1
ATOM 670 C C . ARG A 1 91 ? 5.191 7.855 15.461 1 98.25 91 ARG A C 1
ATOM 672 O O . ARG A 1 91 ? 5.27 6.629 15.547 1 98.25 91 ARG A O 1
ATOM 679 N N . TRP A 1 92 ? 6.254 8.633 15.336 1 98.81 92 TRP A N 1
ATOM 680 C CA . TRP A 1 92 ? 7.594 8.062 15.32 1 98.81 92 TRP A CA 1
ATOM 681 C C . TRP A 1 92 ? 7.855 7.25 16.578 1 98.81 92 TRP A C 1
ATOM 683 O O . TRP A 1 92 ? 8.5 6.199 16.531 1 98.81 92 TRP A O 1
ATOM 693 N N . VAL A 1 93 ? 7.375 7.746 17.719 1 98.69 93 VAL A N 1
ATOM 694 C CA . VAL A 1 93 ? 7.539 7.035 18.984 1 98.69 93 VAL A CA 1
ATOM 695 C C . VAL A 1 93 ? 6.824 5.688 18.906 1 98.69 93 VAL A C 1
ATOM 697 O O . VAL A 1 93 ? 7.395 4.656 19.266 1 98.69 93 VAL A O 1
ATOM 700 N N . ASN A 1 94 ? 5.594 5.723 18.406 1 97.81 94 ASN A N 1
ATOM 701 C CA . ASN A 1 94 ? 4.797 4.504 18.312 1 97.81 94 ASN A CA 1
ATOM 702 C C . ASN A 1 94 ? 5.457 3.482 17.391 1 97.81 94 ASN A C 1
ATOM 704 O O . ASN A 1 94 ? 5.422 2.281 17.656 1 97.81 94 ASN A O 1
ATOM 708 N N . ILE A 1 95 ? 6.027 3.936 16.281 1 98.62 95 ILE A N 1
ATOM 709 C CA . ILE A 1 95 ? 6.691 3.064 15.32 1 98.62 95 ILE A CA 1
ATOM 710 C C . ILE A 1 95 ? 7.957 2.479 15.938 1 98.62 95 ILE A C 1
ATOM 712 O O . ILE A 1 95 ? 8.133 1.259 15.977 1 98.62 95 ILE A O 1
ATOM 716 N N . PHE A 1 96 ? 8.812 3.336 16.516 1 98.62 96 PHE A N 1
ATOM 717 C CA . PHE A 1 96 ? 10.133 2.916 16.953 1 98.62 96 PHE A CA 1
ATOM 718 C C . PHE A 1 96 ? 10.039 2.049 18.203 1 98.62 96 PHE A C 1
ATOM 720 O O . PHE A 1 96 ? 10.914 1.224 18.469 1 98.62 96 PHE A O 1
ATOM 727 N N . LYS A 1 97 ? 8.953 2.176 19 1 97.81 97 LYS A N 1
ATOM 728 C CA . LYS A 1 97 ? 8.766 1.361 20.203 1 97.81 97 LYS A CA 1
ATOM 729 C C . LYS A 1 97 ? 8.609 -0.115 19.844 1 97.81 97 LYS A C 1
ATOM 731 O O . LYS A 1 97 ? 8.805 -0.988 20.688 1 97.81 97 LYS A O 1
ATOM 736 N N . LYS A 1 98 ? 8.258 -0.409 18.594 1 97.62 98 LYS A N 1
ATOM 737 C CA . LYS A 1 98 ? 8.117 -1.789 18.141 1 97.62 98 LYS A CA 1
ATOM 738 C C . LYS A 1 98 ? 9.477 -2.438 17.922 1 97.62 98 LYS A C 1
ATOM 740 O O . LYS A 1 98 ? 9.57 -3.648 17.719 1 97.62 98 LYS A O 1
ATOM 745 N N . TYR A 1 99 ? 10.555 -1.682 17.969 1 97.62 99 TYR A N 1
ATOM 746 C CA . TYR A 1 99 ? 11.906 -2.133 17.656 1 97.62 99 TYR A CA 1
ATOM 747 C C . TYR A 1 99 ? 12.836 -1.914 18.844 1 97.62 99 TYR A C 1
ATOM 749 O O . TYR A 1 99 ? 12.531 -1.13 19.75 1 97.62 99 TYR A O 1
ATOM 757 N N . PRO A 1 100 ? 13.953 -2.615 18.906 1 97.5 100 PRO A N 1
ATOM 758 C CA . PRO A 1 100 ? 14.883 -2.512 20.047 1 97.5 100 PRO A CA 1
ATOM 759 C C . PRO A 1 100 ? 15.789 -1.286 19.953 1 97.5 100 PRO A C 1
ATOM 761 O O . PRO A 1 100 ? 17.016 -1.424 19.828 1 97.5 100 PRO A O 1
ATOM 764 N N . LEU A 1 101 ? 15.195 -0.108 20.156 1 98.56 101 LEU A N 1
ATOM 765 C CA . LEU A 1 101 ? 15.891 1.171 20.047 1 98.56 101 LEU A CA 1
ATOM 766 C C . LEU A 1 101 ? 15.828 1.936 21.359 1 98.56 101 LEU A C 1
ATOM 768 O O . LEU A 1 101 ? 14.992 1.642 22.219 1 98.56 101 LEU A O 1
ATOM 772 N N . ASN A 1 102 ? 16.812 2.789 21.578 1 98.56 102 ASN A N 1
ATOM 773 C CA . ASN A 1 102 ? 16.719 3.805 22.625 1 98.56 102 ASN A CA 1
ATOM 774 C C . ASN A 1 102 ? 16.125 5.105 22.094 1 98.56 102 ASN A C 1
ATOM 776 O O . ASN A 1 102 ? 16.719 5.758 21.234 1 98.56 102 ASN A O 1
ATOM 780 N N . ILE A 1 103 ? 14.992 5.52 22.672 1 98.56 103 ILE A N 1
ATOM 781 C CA . ILE A 1 103 ? 14.227 6.613 22.094 1 98.56 103 ILE A CA 1
ATOM 782 C C . ILE A 1 103 ? 14.211 7.801 23.062 1 98.56 103 ILE A C 1
ATOM 784 O O . ILE A 1 103 ? 13.93 7.641 24.25 1 98.56 103 ILE A O 1
ATOM 788 N N . LYS A 1 104 ? 14.602 8.953 22.594 1 98.5 104 LYS A N 1
ATOM 789 C CA . LYS A 1 104 ? 14.359 10.234 23.266 1 98.5 104 LYS A CA 1
ATOM 790 C C . LYS A 1 104 ? 13.289 11.031 22.516 1 98.5 104 LYS A C 1
ATOM 792 O O . LYS A 1 104 ? 13.391 11.25 21.312 1 98.5 104 LYS A O 1
ATOM 797 N N . HIS A 1 105 ? 12.266 11.375 23.25 1 98.5 105 HIS A N 1
ATOM 798 C CA . HIS A 1 105 ? 11.117 12.07 22.688 1 98.5 105 HIS A CA 1
ATOM 799 C C . HIS A 1 105 ? 11.055 13.516 23.156 1 98.5 105 HIS A C 1
ATOM 801 O O . HIS A 1 105 ? 10.797 13.773 24.344 1 98.5 105 HIS A O 1
ATOM 807 N N . LEU A 1 106 ? 11.406 14.5 22.328 1 98.38 106 LEU A N 1
ATOM 808 C CA . LEU A 1 106 ? 11.164 15.922 22.578 1 98.38 106 LEU A CA 1
ATOM 809 C C . LEU A 1 106 ? 9.836 16.359 21.969 1 98.38 106 LEU A C 1
ATOM 811 O O . LEU A 1 106 ? 9.664 16.312 20.75 1 98.38 106 LEU A O 1
ATOM 815 N N . ARG A 1 107 ? 8.953 16.797 22.734 1 97.5 107 ARG A N 1
ATOM 816 C CA . ARG A 1 107 ? 7.617 17.141 22.266 1 97.5 107 ARG A CA 1
ATOM 817 C C . ARG A 1 107 ? 7.238 18.562 22.688 1 97.5 107 ARG A C 1
ATOM 819 O O . ARG A 1 107 ? 7.398 18.922 23.859 1 97.5 107 ARG A O 1
ATOM 826 N N . SER A 1 108 ? 6.762 19.391 21.812 1 97.62 108 SER A N 1
ATOM 827 C CA . SER A 1 108 ? 6.238 20.703 22.141 1 97.62 108 SER A CA 1
ATOM 828 C C . SER A 1 108 ? 4.766 20.641 22.531 1 97.62 108 SER A C 1
ATOM 830 O O . SER A 1 108 ? 4.109 19.609 22.328 1 97.62 108 SER A O 1
ATOM 832 N N . GLU A 1 109 ? 4.316 21.719 23.109 1 97.06 109 GLU A N 1
ATOM 833 C CA . GLU A 1 109 ? 2.871 21.891 23.203 1 97.06 109 GLU A CA 1
ATOM 834 C C . GLU A 1 109 ? 2.232 22 21.828 1 97.06 109 GLU A C 1
ATOM 836 O O . GLU A 1 109 ? 2.826 22.562 20.906 1 97.06 109 GLU A O 1
ATOM 841 N N . PRO A 1 110 ? 1.011 21.438 21.734 1 96.88 110 PRO A N 1
ATOM 842 C CA . PRO A 1 110 ? 0.337 21.578 20.438 1 96.88 110 PRO A CA 1
ATOM 843 C C . PRO A 1 110 ? 0.278 23.016 19.953 1 96.88 110 PRO A C 1
ATOM 845 O O . PRO A 1 110 ? -0.038 23.922 20.734 1 96.88 110 PRO A O 1
ATOM 848 N N . GLY A 1 111 ? 0.667 23.188 18.719 1 97.81 111 GLY A N 1
ATOM 849 C CA . GLY A 1 111 ? 0.63 24.516 18.141 1 97.81 111 GLY A CA 1
ATOM 850 C C . GLY A 1 111 ? 1.96 25.234 18.219 1 97.81 111 GLY A C 1
ATOM 851 O O . GLY A 1 111 ? 2.139 26.297 17.609 1 97.81 111 GLY A O 1
ATOM 852 N N . HIS A 1 112 ? 2.859 24.656 18.891 1 98 112 HIS A N 1
ATOM 853 C CA . HIS A 1 112 ? 4.172 25.281 19.078 1 98 112 HIS A CA 1
ATOM 854 C C . HIS A 1 112 ? 5.273 24.391 18.516 1 98 112 HIS A C 1
ATOM 856 O O . HIS A 1 112 ? 5.031 23.219 18.172 1 98 112 HIS A O 1
ATOM 862 N N . ILE A 1 113 ? 6.438 24.984 18.312 1 97.75 113 ILE A N 1
ATOM 863 C CA . ILE A 1 113 ? 7.598 24.219 17.891 1 97.75 113 ILE A CA 1
ATOM 864 C C . ILE A 1 113 ? 8.5 23.938 19.078 1 97.75 113 ILE A C 1
ATOM 866 O O . ILE A 1 113 ? 8.406 24.625 20.109 1 97.75 113 ILE A O 1
ATOM 870 N N . ILE A 1 114 ? 9.398 22.969 19 1 97.81 114 ILE A N 1
ATOM 871 C CA . ILE A 1 114 ? 10.523 22.781 19.922 1 97.81 114 ILE A CA 1
ATOM 872 C C . ILE A 1 114 ? 11.633 23.781 19.578 1 97.81 114 ILE A C 1
ATOM 874 O O . ILE A 1 114 ? 12.094 23.828 18.438 1 97.81 114 ILE A O 1
ATOM 878 N N . PRO A 1 115 ? 12.016 24.531 20.547 1 97.81 115 PRO A N 1
ATOM 879 C CA . PRO A 1 115 ? 13.133 25.438 20.25 1 97.81 115 PRO A CA 1
ATOM 880 C C . PRO A 1 115 ? 14.359 24.703 19.719 1 97.81 115 PRO A C 1
ATOM 882 O O . PRO A 1 115 ? 14.727 23.656 20.234 1 97.81 115 PRO A O 1
ATOM 885 N N . GLN A 1 116 ? 14.977 25.281 18.703 1 97.81 116 GLN A N 1
ATOM 886 C CA . GLN A 1 116 ? 16.094 24.625 18.031 1 97.81 116 GLN A CA 1
ATOM 887 C C . GLN A 1 116 ? 17.266 24.406 19 1 97.81 116 GLN A C 1
ATOM 889 O O . GLN A 1 116 ? 17.984 23.422 18.891 1 97.81 116 GLN A O 1
ATOM 894 N N . GLU A 1 117 ? 17.375 25.359 19.922 1 97.56 117 GLU A N 1
ATOM 895 C CA . GLU A 1 117 ? 18.453 25.25 20.922 1 97.56 117 GLU A CA 1
ATOM 896 C C . GLU A 1 117 ? 18.281 24.016 21.781 1 97.56 117 GLU A C 1
ATOM 898 O O . GLU A 1 117 ? 19.266 23.391 22.188 1 97.56 117 GLU A O 1
ATOM 903 N N . GLU A 1 118 ? 17.094 23.703 22.062 1 97.75 118 GLU A N 1
ATOM 904 C CA . GLU A 1 118 ? 16.812 22.516 22.859 1 97.75 118 GLU A CA 1
ATOM 905 C C . GLU A 1 118 ? 17.203 21.234 22.109 1 97.75 118 GLU A C 1
ATOM 907 O O . GLU A 1 118 ? 17.797 20.328 22.703 1 97.75 118 GLU A O 1
ATOM 912 N N . VAL A 1 119 ? 16.938 21.188 20.844 1 98.31 119 VAL A N 1
ATOM 913 C CA . VAL A 1 119 ? 17.297 20.047 20.016 1 98.31 119 VAL A CA 1
ATOM 914 C C . VAL A 1 119 ? 18.828 19.922 19.922 1 98.31 119 VAL A C 1
ATOM 916 O O . VAL A 1 119 ? 19.375 18.844 20.109 1 98.31 119 VAL A O 1
ATOM 919 N N . SER A 1 120 ? 19.422 21.062 19.656 1 97.88 120 SER A N 1
ATOM 920 C CA . SER A 1 120 ? 20.875 21.109 19.547 1 97.88 120 SER A CA 1
ATOM 921 C C . SER A 1 120 ? 21.547 20.641 20.828 1 97.88 120 SER A C 1
ATOM 923 O O . SER A 1 120 ? 22.5 19.859 20.797 1 97.88 120 SER A O 1
ATOM 925 N N . ARG A 1 121 ? 21.062 21.141 21.969 1 97.25 121 ARG A N 1
ATOM 926 C CA . ARG A 1 121 ? 21.609 20.781 23.266 1 97.25 121 ARG A CA 1
ATOM 927 C C . ARG A 1 121 ? 21.469 19.281 23.531 1 97.25 121 ARG A C 1
ATOM 929 O O . ARG A 1 121 ? 22.406 18.656 24.031 1 97.25 121 ARG A O 1
ATOM 936 N N . GLU A 1 122 ? 20.344 18.75 23.188 1 97.5 122 GLU A N 1
ATOM 937 C CA . GLU A 1 122 ? 20.141 17.312 23.375 1 97.5 122 GLU A CA 1
ATOM 938 C C . GLU A 1 122 ? 21.141 16.5 22.562 1 97.5 122 GLU A C 1
ATOM 940 O O . GLU A 1 122 ? 21.672 15.508 23.062 1 97.5 122 GLU A O 1
ATOM 945 N N . LEU A 1 123 ? 21.422 16.938 21.375 1 97.25 123 LEU A N 1
ATOM 946 C CA . LEU A 1 123 ? 22.328 16.219 20.484 1 97.25 123 LEU A CA 1
ATOM 947 C C . LEU A 1 123 ? 23.781 16.375 20.922 1 97.25 123 LEU A C 1
ATOM 949 O O . LEU A 1 123 ? 24.625 15.555 20.578 1 97.25 123 LEU A O 1
ATOM 953 N N . GLU A 1 124 ? 24.047 17.406 21.625 1 94.12 124 GLU A N 1
ATOM 954 C CA . GLU A 1 124 ? 25.375 17.609 22.172 1 94.12 124 GLU A CA 1
ATOM 955 C C . GLU A 1 124 ? 25.641 16.688 23.375 1 94.12 124 GLU A C 1
ATOM 957 O O . GLU A 1 124 ? 26.766 16.25 23.594 1 94.12 124 GLU A O 1
ATOM 962 N N . ASN A 1 125 ? 24.656 16.406 24.125 1 89.38 125 ASN A N 1
ATOM 963 C CA . ASN A 1 125 ? 24.766 15.625 25.359 1 89.38 125 ASN A CA 1
ATOM 964 C C . ASN A 1 125 ? 24.75 14.125 25.094 1 89.38 125 ASN A C 1
ATOM 966 O O . ASN A 1 125 ? 25.203 13.336 25.922 1 89.38 125 ASN A O 1
ATOM 970 N N . GLY A 1 126 ? 24.25 13.805 23.938 1 88.31 126 GLY A N 1
ATOM 971 C CA . GLY A 1 126 ? 24.125 12.383 23.625 1 88.31 126 GLY A CA 1
ATOM 972 C C . GLY A 1 126 ? 24.594 12.023 22.234 1 88.31 126 GLY A C 1
ATOM 973 O O . GLY A 1 126 ? 24.766 12.906 21.391 1 88.31 126 GLY A O 1
ATOM 974 N N . LYS A 1 127 ? 25 10.805 22.141 1 93.31 127 LYS A N 1
ATOM 975 C CA . LYS A 1 127 ? 25.312 10.289 20.812 1 93.31 127 LYS A CA 1
ATOM 976 C C . LYS A 1 127 ? 24.094 9.633 20.172 1 93.31 127 LYS A C 1
ATOM 978 O O . LYS A 1 127 ? 23.625 8.594 20.641 1 93.31 127 LYS A O 1
ATOM 983 N N . TYR A 1 128 ? 23.578 10.289 19.172 1 97.94 128 TYR A N 1
ATOM 984 C CA . TYR A 1 128 ? 22.406 9.773 18.469 1 97.94 128 TYR A CA 1
ATOM 985 C C . TYR A 1 128 ? 22.781 9.305 17.062 1 97.94 128 TYR A C 1
ATOM 987 O O . TYR A 1 128 ? 23.578 9.938 16.375 1 97.94 128 TYR A O 1
ATOM 995 N N . LYS A 1 129 ? 22.219 8.195 16.75 1 98.44 129 LYS A N 1
ATOM 996 C CA . LYS A 1 129 ? 22.328 7.695 15.383 1 98.44 129 LYS A CA 1
ATOM 997 C C . LYS A 1 129 ? 21.438 8.484 14.43 1 98.44 129 LYS A C 1
ATOM 999 O O . LYS A 1 129 ? 21.812 8.727 13.281 1 98.44 129 LYS A O 1
ATOM 1004 N N . MET A 1 130 ? 20.297 8.922 14.922 1 98.75 130 MET A N 1
ATOM 1005 C CA . MET A 1 130 ? 19.281 9.477 14.039 1 98.75 130 MET A CA 1
ATOM 1006 C C . MET A 1 130 ? 18.422 10.5 14.773 1 98.75 130 MET A C 1
ATOM 1008 O O . MET A 1 130 ? 18.141 10.336 15.969 1 98.75 130 MET A O 1
ATOM 1012 N N . VAL A 1 131 ? 18.047 11.555 14.094 1 98.88 131 VAL A N 1
ATOM 1013 C CA . VAL A 1 131 ? 17 12.477 14.539 1 98.88 131 VAL A CA 1
ATOM 1014 C C . VAL A 1 131 ? 15.883 12.539 13.508 1 98.88 131 VAL A C 1
ATOM 1016 O O . VAL A 1 131 ? 16.141 12.523 12.297 1 98.88 131 VAL A O 1
ATOM 1019 N N . THR A 1 132 ? 14.641 12.453 13.938 1 98.88 132 THR A N 1
ATOM 1020 C CA . THR A 1 132 ? 13.484 12.641 13.062 1 98.88 132 THR A CA 1
ATOM 1021 C C . THR A 1 132 ? 12.812 13.984 13.336 1 98.88 132 THR A C 1
ATOM 1023 O O . THR A 1 132 ? 12.672 14.391 14.484 1 98.88 132 THR A O 1
ATOM 1026 N N . ILE A 1 133 ? 12.469 14.703 12.25 1 98.81 133 ILE A N 1
ATOM 1027 C CA . ILE A 1 133 ? 11.836 16.016 12.312 1 98.81 133 ILE A CA 1
ATOM 1028 C C . ILE A 1 133 ? 10.641 16.047 11.367 1 98.81 133 ILE A C 1
ATOM 1030 O O . ILE A 1 133 ? 10.742 15.648 10.203 1 98.81 133 ILE A O 1
ATOM 1034 N N . THR A 1 134 ? 9.508 16.453 11.852 1 98.62 134 THR A N 1
ATOM 1035 C CA . THR A 1 134 ? 8.344 16.688 11 1 98.62 134 THR A CA 1
ATOM 1036 C C . THR A 1 134 ? 8.281 18.141 10.555 1 98.62 134 THR A C 1
ATOM 1038 O O . THR A 1 134 ? 8.195 19.047 11.383 1 98.62 134 THR A O 1
ATOM 1041 N N . GLN A 1 135 ? 8.312 18.359 9.273 1 98.75 135 GLN A N 1
ATOM 1042 C CA . GLN A 1 135 ? 8.336 19.734 8.805 1 98.75 135 GLN A CA 1
ATOM 1043 C C . GLN A 1 135 ? 6.973 20.391 8.969 1 98.75 135 GLN A C 1
ATOM 1045 O O . GLN A 1 135 ? 6.867 21.484 9.555 1 98.75 135 GLN A O 1
ATOM 1050 N N . VAL A 1 136 ? 5.969 19.797 8.422 1 98.69 136 VAL A N 1
ATOM 1051 C CA . VAL A 1 136 ? 4.605 20.266 8.672 1 98.69 136 VAL A CA 1
ATOM 1052 C C . VAL A 1 136 ? 3.861 19.234 9.531 1 98.69 136 VAL A C 1
ATOM 1054 O O . VAL A 1 136 ? 3.691 18.078 9.125 1 98.69 136 VAL A O 1
ATOM 1057 N N . GLU A 1 137 ? 3.51 19.641 10.703 1 98.38 137 GLU A N 1
ATOM 1058 C CA . GLU A 1 137 ? 2.646 18.828 11.562 1 98.38 137 GLU A CA 1
ATOM 1059 C C . GLU A 1 137 ? 1.174 19.047 11.219 1 98.38 137 GLU A C 1
ATOM 1061 O O . GLU A 1 137 ? 0.564 20.031 11.664 1 98.38 137 GLU A O 1
ATOM 1066 N N . THR A 1 138 ? 0.566 18.062 10.586 1 97.06 138 THR A N 1
ATOM 1067 C CA . THR A 1 138 ? -0.778 18.203 10.039 1 97.06 138 THR A CA 1
ATOM 1068 C C . THR A 1 138 ? -1.813 18.281 11.156 1 97.06 138 THR A C 1
ATOM 1070 O O . THR A 1 138 ? -2.9 18.828 10.961 1 97.06 138 THR A O 1
ATOM 1073 N N . SER A 1 139 ? -1.517 17.734 12.289 1 97.69 139 SER A N 1
ATOM 1074 C CA . SER A 1 139 ? -2.475 17.75 13.391 1 97.69 139 SER A CA 1
ATOM 1075 C C . SER A 1 139 ? -2.643 19.141 13.969 1 97.69 139 SER A C 1
ATOM 1077 O O . SER A 1 139 ? -3.695 19.469 14.523 1 97.69 139 SER A O 1
ATOM 1079 N N . THR A 1 140 ? -1.614 20 13.781 1 97.88 140 THR A N 1
ATOM 1080 C CA . THR A 1 140 ? -1.665 21.297 14.461 1 97.88 140 THR A CA 1
ATOM 1081 C C . THR A 1 140 ? -1.529 22.438 13.469 1 97.88 140 THR A C 1
ATOM 1083 O O . THR A 1 140 ? -1.826 23.594 13.797 1 97.88 140 THR A O 1
ATOM 1086 N N . GLY A 1 141 ? -1.017 22.156 12.281 1 98.31 141 GLY A N 1
ATOM 1087 C CA . GLY A 1 141 ? -0.777 23.188 11.289 1 98.31 141 GLY A CA 1
ATOM 1088 C C . GLY A 1 141 ? 0.551 23.906 11.477 1 98.31 141 GLY A C 1
ATOM 1089 O O . GLY A 1 141 ? 0.794 24.953 10.867 1 98.31 141 GLY A O 1
ATOM 1090 N N . VAL A 1 142 ? 1.421 23.344 12.273 1 98.5 142 VAL A N 1
ATOM 1091 C CA . VAL A 1 142 ? 2.703 23.969 12.586 1 98.5 142 VAL A CA 1
ATOM 1092 C C . VAL A 1 142 ? 3.719 23.641 11.492 1 98.5 142 VAL A C 1
ATOM 1094 O O . VAL A 1 142 ? 3.801 22.484 11.039 1 98.5 142 VAL A O 1
ATOM 1097 N N . LEU A 1 143 ? 4.434 24.641 11.008 1 98.69 143 LEU A N 1
ATOM 1098 C CA . LEU A 1 143 ? 5.59 24.5 10.133 1 98.69 143 LEU A CA 1
ATOM 1099 C C . LEU A 1 143 ? 6.887 24.609 10.922 1 98.69 143 LEU A C 1
ATOM 1101 O O . LEU A 1 143 ? 7.168 25.656 11.523 1 98.69 143 LEU A O 1
ATOM 1105 N N . TYR A 1 144 ? 7.652 23.594 10.969 1 98.56 144 TYR A N 1
ATOM 1106 C CA . TYR A 1 144 ? 8.938 23.609 11.656 1 98.56 144 TYR A CA 1
ATOM 1107 C C . TYR A 1 144 ? 10.047 24.109 10.742 1 98.56 144 TYR A C 1
ATOM 1109 O O . TYR A 1 144 ? 10.141 23.703 9.586 1 98.56 144 TYR A O 1
ATOM 1117 N N . PRO A 1 145 ? 10.906 25.016 11.219 1 98.19 145 PRO A N 1
ATOM 1118 C CA . PRO A 1 145 ? 11.992 25.547 10.391 1 98.19 145 PRO A CA 1
ATOM 1119 C C . PRO A 1 145 ? 13.133 24.547 10.211 1 98.19 145 PRO A C 1
ATOM 1121 O O . PRO A 1 145 ? 14.211 24.719 10.781 1 98.19 145 PRO A O 1
ATOM 1124 N N . VAL A 1 146 ? 13.023 23.625 9.312 1 98.44 146 VAL A N 1
ATOM 1125 C CA . VAL A 1 146 ? 13.906 22.469 9.125 1 98.44 146 VAL A CA 1
ATOM 1126 C C . VAL A 1 146 ? 15.266 22.938 8.617 1 98.44 146 VAL A C 1
ATOM 1128 O O . VAL A 1 146 ? 16.297 22.422 9.047 1 98.44 146 VAL A O 1
ATOM 1131 N N . GLU A 1 147 ? 15.258 23.906 7.672 1 98.56 147 GLU A N 1
ATOM 1132 C CA . GLU A 1 147 ? 16.516 24.391 7.102 1 98.56 147 GLU A CA 1
ATOM 1133 C C . GLU A 1 147 ? 17.484 24.844 8.195 1 98.56 147 GLU A C 1
ATOM 1135 O O . GLU A 1 147 ? 18.625 24.391 8.25 1 98.56 147 GLU A O 1
ATOM 1140 N N . SER A 1 148 ? 16.984 25.766 9.023 1 98.31 148 SER A N 1
ATOM 1141 C CA . SER A 1 148 ? 17.828 26.344 10.07 1 98.31 148 SER A CA 1
ATOM 1142 C C . SER A 1 148 ? 18.234 25.297 11.102 1 98.31 148 SER A C 1
ATOM 1144 O O . SER A 1 148 ? 19.359 25.297 11.578 1 98.31 148 SER A O 1
ATOM 1146 N N . LEU A 1 149 ? 17.312 24.391 11.461 1 98.56 149 LEU A N 1
ATOM 1147 C CA . LEU A 1 149 ? 17.656 23.359 12.43 1 98.56 149 LEU A CA 1
ATOM 1148 C C . LEU A 1 149 ? 18.734 22.422 11.867 1 98.56 149 LEU A C 1
ATOM 1150 O O . LEU A 1 149 ? 19.688 22.094 12.562 1 98.56 149 LEU A O 1
ATOM 1154 N N . VAL A 1 150 ? 18.547 21.938 10.641 1 98.69 150 VAL A N 1
ATOM 1155 C CA . VAL A 1 150 ? 19.484 20.984 10.039 1 98.69 150 VAL A CA 1
ATOM 1156 C C . VAL A 1 150 ? 20.891 21.594 10.008 1 98.69 150 VAL A C 1
ATOM 1158 O O . VAL A 1 150 ? 21.875 20.922 10.328 1 98.69 150 VAL A O 1
ATOM 1161 N N . LYS A 1 151 ? 20.969 22.844 9.609 1 97.75 151 LYS A N 1
ATOM 1162 C CA . LYS A 1 151 ? 22.266 23.547 9.602 1 97.75 151 LYS A CA 1
ATOM 1163 C C . LYS A 1 151 ? 22.906 23.516 10.977 1 97.75 151 LYS A C 1
ATOM 1165 O O . LYS A 1 151 ? 24.125 23.375 11.094 1 97.75 151 LYS A O 1
ATOM 1170 N N . LYS A 1 152 ? 22.078 23.641 11.961 1 97.56 152 LYS A N 1
ATOM 1171 C CA . LYS A 1 152 ? 22.562 23.719 13.336 1 97.56 152 LYS A CA 1
ATOM 1172 C C . LYS A 1 152 ? 23.031 22.359 13.836 1 97.56 152 LYS A C 1
ATOM 1174 O O . LYS A 1 152 ? 23.938 22.281 14.664 1 97.56 152 LYS A O 1
ATOM 1179 N N . ILE A 1 153 ? 22.469 21.266 13.297 1 98.12 153 ILE A N 1
ATOM 1180 C CA . ILE A 1 153 ? 22.688 20 13.984 1 98.12 153 ILE A CA 1
ATOM 1181 C C . ILE A 1 153 ? 23.375 19 13.047 1 98.12 153 ILE A C 1
ATOM 1183 O O . ILE A 1 153 ? 23.656 17.859 13.422 1 98.12 153 ILE A O 1
ATOM 1187 N N . ARG A 1 154 ? 23.734 19.344 11.859 1 97.19 154 ARG A N 1
ATOM 1188 C CA . ARG A 1 154 ? 24.219 18.453 10.812 1 97.19 154 ARG A CA 1
ATOM 1189 C C . ARG A 1 154 ? 25.422 17.641 11.305 1 97.19 154 ARG A C 1
ATOM 1191 O O . ARG A 1 154 ? 25.5 16.453 11.039 1 97.19 154 ARG A O 1
ATOM 1198 N N . ASP A 1 155 ? 26.281 18.234 12.039 1 95.81 155 ASP A N 1
ATOM 1199 C CA . ASP A 1 155 ? 27.531 17.578 12.438 1 95.81 155 ASP A CA 1
ATOM 1200 C C . ASP A 1 155 ? 27.375 16.891 13.797 1 95.81 155 ASP A C 1
ATOM 1202 O O . ASP A 1 155 ? 28.344 16.359 14.336 1 95.81 155 ASP A O 1
ATOM 1206 N N . LYS A 1 156 ? 26.141 16.875 14.305 1 97.56 156 LYS A N 1
ATOM 1207 C CA . LYS A 1 156 ? 25.953 16.359 15.664 1 97.56 156 LYS A CA 1
ATOM 1208 C C . LYS A 1 156 ? 25.25 15.008 15.641 1 97.56 156 LYS A C 1
ATOM 1210 O O . LYS A 1 156 ? 25.109 14.359 16.672 1 97.56 156 LYS A O 1
ATOM 1215 N N . VAL A 1 157 ? 24.828 14.539 14.508 1 98.25 157 VAL A N 1
ATOM 1216 C CA . VAL A 1 157 ? 24.078 13.297 14.383 1 98.25 157 VAL A CA 1
ATOM 1217 C C . VAL A 1 157 ? 24.438 12.609 13.07 1 98.25 157 VAL A C 1
ATOM 1219 O O . VAL A 1 157 ? 24.844 13.266 12.109 1 98.25 157 VAL A O 1
ATOM 1222 N N . ASP A 1 158 ? 24.297 11.289 12.945 1 98.12 158 ASP A N 1
ATOM 1223 C CA . ASP A 1 158 ? 24.719 10.539 11.758 1 98.12 158 ASP A CA 1
ATOM 1224 C C . ASP A 1 158 ? 23.688 10.688 10.633 1 98.12 158 ASP A C 1
ATOM 1226 O O . ASP A 1 158 ? 24.062 10.805 9.461 1 98.12 158 ASP A O 1
ATOM 1230 N N . ILE A 1 159 ? 22.359 10.641 11.016 1 98.81 159 ILE A N 1
ATOM 1231 C CA . ILE A 1 159 ? 21.312 10.617 10.008 1 98.81 159 ILE A CA 1
ATOM 1232 C C . ILE A 1 159 ? 20.203 11.602 10.391 1 98.81 159 ILE A C 1
ATOM 1234 O O . ILE A 1 159 ? 19.672 11.547 11.5 1 98.81 159 ILE A O 1
ATOM 1238 N N . ILE A 1 160 ? 19.859 12.477 9.547 1 98.94 160 ILE A N 1
ATOM 1239 C CA . ILE A 1 160 ? 18.75 13.414 9.727 1 98.94 160 ILE A CA 1
ATOM 1240 C C . ILE A 1 160 ? 17.578 13.008 8.836 1 98.94 160 ILE A C 1
ATOM 1242 O O . ILE A 1 160 ? 17.703 12.953 7.609 1 98.94 160 ILE A O 1
ATOM 1246 N N . VAL A 1 161 ? 16.453 12.703 9.445 1 98.94 161 VAL A N 1
ATOM 1247 C CA . VAL A 1 161 ? 15.234 12.312 8.75 1 98.94 161 VAL A CA 1
ATOM 1248 C C . VAL A 1 161 ? 14.203 13.43 8.844 1 98.94 161 VAL A C 1
ATOM 1250 O O . VAL A 1 161 ? 13.891 13.906 9.945 1 98.94 161 VAL A O 1
ATOM 1253 N N . VAL A 1 162 ? 13.664 13.82 7.719 1 98.94 162 VAL A N 1
ATOM 1254 C CA . VAL A 1 162 ? 12.609 14.828 7.699 1 98.94 162 VAL A CA 1
ATOM 1255 C C . VAL A 1 162 ? 11.328 14.227 7.125 1 98.94 162 VAL A C 1
ATOM 1257 O O . VAL A 1 162 ? 11.328 13.711 6.004 1 98.94 162 VAL A O 1
ATOM 1260 N N . ASP A 1 163 ? 10.297 14.195 7.941 1 98.88 163 ASP A N 1
ATOM 1261 C CA . ASP A 1 163 ? 8.945 13.891 7.488 1 98.88 163 ASP A CA 1
ATOM 1262 C C . ASP A 1 163 ? 8.32 15.086 6.777 1 98.88 163 ASP A C 1
ATOM 1264 O O . ASP A 1 163 ? 7.902 16.047 7.422 1 98.88 163 ASP A O 1
ATOM 1268 N N . ALA A 1 164 ? 8.234 14.969 5.473 1 98.81 164 ALA A N 1
ATOM 1269 C CA . ALA A 1 164 ? 7.676 16.031 4.625 1 98.81 164 ALA A CA 1
ATOM 1270 C C . ALA A 1 164 ? 6.359 15.586 3.998 1 98.81 164 ALA A C 1
ATOM 1272 O O . ALA A 1 164 ? 6.023 16 2.887 1 98.81 164 ALA A O 1
ATOM 1273 N N . VAL A 1 165 ? 5.633 14.75 4.641 1 98.56 165 VAL A N 1
ATOM 1274 C CA . VAL A 1 165 ? 4.383 14.195 4.129 1 98.56 165 VAL A CA 1
ATOM 1275 C C . VAL A 1 165 ? 3.438 15.328 3.74 1 98.56 165 VAL A C 1
ATOM 1277 O O . VAL A 1 165 ? 2.812 15.289 2.678 1 98.56 165 VAL A O 1
ATOM 1280 N N . ALA A 1 166 ? 3.418 16.344 4.547 1 98.06 166 ALA A N 1
ATOM 1281 C CA . ALA A 1 166 ? 2.463 17.422 4.297 1 98.06 166 ALA A CA 1
ATOM 1282 C C . ALA A 1 166 ? 3.176 18.688 3.834 1 98.06 166 ALA A C 1
ATOM 1284 O O . ALA A 1 166 ? 2.604 19.781 3.875 1 98.06 166 ALA A O 1
ATOM 1285 N N . SER A 1 167 ? 4.469 18.594 3.434 1 98.38 167 SER A N 1
ATOM 1286 C CA . SER A 1 167 ? 5.195 19.797 3.049 1 98.38 167 SER A CA 1
ATOM 1287 C C . SER A 1 167 ? 5.766 19.672 1.642 1 98.38 167 SER A C 1
ATOM 1289 O O . SER A 1 167 ? 5.844 20.656 0.908 1 98.38 167 SER A O 1
ATOM 1291 N N . ALA A 1 168 ? 6.195 18.469 1.238 1 98.56 168 ALA A N 1
ATOM 1292 C CA . ALA A 1 168 ? 6.828 18.266 -0.065 1 98.56 168 ALA A CA 1
ATOM 1293 C C . ALA A 1 168 ? 5.902 18.719 -1.193 1 98.56 168 ALA A C 1
ATOM 1295 O O . ALA A 1 168 ? 4.746 18.312 -1.258 1 98.56 168 ALA A O 1
ATOM 1296 N N . GLY A 1 169 ? 6.41 19.578 -2.018 1 97.88 169 GLY A N 1
ATOM 1297 C CA . GLY A 1 169 ? 5.648 20.078 -3.156 1 97.88 169 GLY A CA 1
ATOM 1298 C C . GLY A 1 169 ? 4.789 21.281 -2.824 1 97.88 169 GLY A C 1
ATOM 1299 O O . GLY A 1 169 ? 4.164 21.859 -3.709 1 97.88 169 GLY A O 1
ATOM 1300 N N . ALA A 1 170 ? 4.781 21.734 -1.503 1 98.44 170 ALA A N 1
ATOM 1301 C CA . ALA A 1 170 ? 3.877 22.812 -1.121 1 98.44 170 ALA A CA 1
ATOM 1302 C C . ALA A 1 170 ? 4.578 23.828 -0.219 1 98.44 170 ALA A C 1
ATOM 1304 O O . ALA A 1 170 ? 4.094 24.938 -0.035 1 98.44 170 ALA A O 1
ATOM 1305 N N . GLU A 1 171 ? 5.625 23.453 0.42 1 98.56 171 GLU A N 1
ATOM 1306 C CA . GLU A 1 171 ? 6.496 24.297 1.231 1 98.56 171 GLU A CA 1
ATOM 1307 C C . GLU A 1 171 ? 7.895 24.391 0.632 1 98.56 171 GLU A C 1
ATOM 1309 O O . GLU A 1 171 ? 8.281 23.547 -0.177 1 98.56 171 GLU A O 1
ATOM 1314 N N . LYS A 1 172 ? 8.633 25.469 1.045 1 98.19 172 LYS A N 1
ATOM 1315 C CA . LYS A 1 172 ? 10.055 25.469 0.718 1 98.19 172 LYS A CA 1
ATOM 1316 C C . LYS A 1 172 ? 10.758 24.234 1.292 1 98.19 172 LYS A C 1
ATOM 1318 O O . LYS A 1 172 ? 10.672 23.984 2.494 1 98.19 172 LYS A O 1
ATOM 1323 N N . LEU A 1 173 ? 11.391 23.438 0.427 1 98.56 173 LEU A N 1
ATOM 1324 C CA . LEU A 1 173 ? 12.078 22.203 0.803 1 98.56 173 LEU A CA 1
ATOM 1325 C C . LEU A 1 173 ? 13.227 21.906 -0.161 1 98.56 173 LEU A C 1
ATOM 1327 O O . LEU A 1 173 ? 12.992 21.688 -1.35 1 98.56 173 LEU A O 1
ATOM 1331 N N . ASN A 1 174 ? 14.367 22.062 0.28 1 98.69 174 ASN A N 1
ATOM 1332 C CA . ASN A 1 174 ? 15.562 21.703 -0.475 1 98.69 174 ASN A CA 1
ATOM 1333 C C . ASN A 1 174 ? 16.359 20.609 0.235 1 98.69 174 ASN A C 1
ATOM 1335 O O . ASN A 1 174 ? 17.359 20.906 0.91 1 98.69 174 ASN A O 1
ATOM 1339 N N . VAL A 1 175 ? 16.062 19.406 -0.103 1 98.88 175 VAL A N 1
ATOM 1340 C CA . VAL A 1 175 ? 16.516 18.25 0.668 1 98.88 175 VAL A CA 1
ATOM 1341 C C . VAL A 1 175 ? 18.047 18.125 0.573 1 98.88 175 VAL A C 1
ATOM 1343 O O . VAL A 1 175 ? 18.734 18.016 1.592 1 98.88 175 VAL A O 1
ATOM 1346 N N . GLN A 1 176 ? 18.547 18.203 -0.625 1 98.75 176 GLN A N 1
ATOM 1347 C CA . GLN A 1 176 ? 19.969 17.969 -0.839 1 98.75 176 GLN A CA 1
ATOM 1348 C C . GLN A 1 176 ? 20.812 19.125 -0.285 1 98.75 176 GLN A C 1
ATOM 1350 O O . GLN A 1 176 ? 21.734 18.906 0.494 1 98.75 176 GLN A O 1
ATOM 1355 N N . ASP A 1 177 ? 20.422 20.359 -0.569 1 98.69 177 ASP A N 1
ATOM 1356 C CA . ASP A 1 177 ? 21.188 21.516 -0.143 1 98.69 177 ASP A CA 1
ATOM 1357 C C . ASP A 1 177 ? 21.141 21.688 1.373 1 98.69 177 ASP A C 1
ATOM 1359 O O . ASP A 1 177 ? 22.078 22.203 1.979 1 98.69 177 ASP A O 1
ATOM 1363 N N . TRP A 1 178 ? 20.031 21.281 1.99 1 98.81 178 TRP A N 1
ATOM 1364 C CA . TRP A 1 178 ? 19.875 21.453 3.43 1 98.81 178 TRP A CA 1
ATOM 1365 C C . TRP A 1 178 ? 20.625 20.375 4.195 1 98.81 178 TRP A C 1
ATOM 1367 O O . TRP A 1 178 ? 20.812 20.469 5.41 1 98.81 178 TRP A O 1
ATOM 1377 N N . GLY A 1 179 ? 21.078 19.312 3.518 1 98.69 179 GLY A N 1
ATOM 1378 C CA . GLY A 1 179 ? 21.828 18.266 4.172 1 98.69 179 GLY A CA 1
ATOM 1379 C C . GLY A 1 179 ? 20.953 17.234 4.855 1 98.69 179 GLY A C 1
ATOM 1380 O O . GLY A 1 179 ? 21.359 16.609 5.836 1 98.69 179 GLY A O 1
ATOM 1381 N N . ILE A 1 180 ? 19.75 17.094 4.426 1 98.88 180 ILE A N 1
ATOM 1382 C CA . ILE A 1 180 ? 18.828 16.078 4.93 1 98.88 180 ILE A CA 1
ATOM 1383 C C . ILE A 1 180 ? 19.219 14.711 4.371 1 98.88 180 ILE A C 1
ATOM 1385 O O . ILE A 1 180 ? 19.484 14.578 3.18 1 98.88 180 ILE A O 1
ATOM 1389 N N . ASP A 1 181 ? 19.234 13.672 5.195 1 98.94 181 ASP A N 1
ATOM 1390 C CA . ASP A 1 181 ? 19.672 12.352 4.738 1 98.94 181 ASP A CA 1
ATOM 1391 C C . ASP A 1 181 ? 18.5 11.562 4.172 1 98.94 181 ASP A C 1
ATOM 1393 O O . ASP A 1 181 ? 18.656 10.781 3.229 1 98.94 181 ASP A O 1
ATOM 1397 N N . VAL A 1 182 ? 17.391 11.633 4.844 1 98.94 182 VAL A N 1
ATOM 1398 C CA . VAL A 1 182 ? 16.156 10.969 4.422 1 98.94 182 VAL A CA 1
ATOM 1399 C C . VAL A 1 182 ? 15 11.953 4.438 1 98.94 182 VAL A C 1
ATOM 1401 O O . VAL A 1 182 ? 14.773 12.648 5.434 1 98.94 182 VAL A O 1
ATOM 1404 N N . CYS A 1 183 ? 14.32 12.07 3.367 1 98.94 183 CYS A N 1
ATOM 1405 C CA . CYS A 1 183 ? 13.078 12.828 3.289 1 98.94 183 CYS A CA 1
ATOM 1406 C C . CYS A 1 183 ? 11.953 11.969 2.723 1 98.94 183 CYS A C 1
ATOM 1408 O O . CYS A 1 183 ? 12.141 11.258 1.739 1 98.94 183 CYS A O 1
ATOM 1410 N N . LEU A 1 184 ? 10.82 11.969 3.389 1 98.88 184 LEU A N 1
ATOM 1411 C CA . LEU A 1 184 ? 9.734 11.094 2.959 1 98.88 184 LEU A CA 1
ATOM 1412 C C . LEU A 1 184 ? 8.438 11.883 2.789 1 98.88 184 LEU A C 1
ATOM 1414 O O . LEU A 1 184 ? 8.297 12.977 3.344 1 98.88 184 LEU A O 1
ATOM 1418 N N . THR A 1 185 ? 7.547 11.391 1.993 1 98.62 185 THR A N 1
ATOM 1419 C CA . THR A 1 185 ? 6.199 11.922 1.797 1 98.62 185 THR A CA 1
ATOM 1420 C C . THR A 1 185 ? 5.25 10.82 1.334 1 98.62 185 THR A C 1
ATOM 1422 O O . THR A 1 185 ? 5.508 9.633 1.553 1 98.62 185 THR A O 1
ATOM 1425 N N . ALA A 1 186 ? 4.051 11.211 0.928 1 98.06 186 ALA A N 1
ATOM 1426 C CA . ALA A 1 186 ? 3.016 10.281 0.483 1 98.06 186 ALA A CA 1
ATOM 1427 C C . ALA A 1 186 ? 2.307 10.805 -0.763 1 98.06 186 ALA A C 1
ATOM 1429 O O . ALA A 1 186 ? 2.307 12.008 -1.024 1 98.06 186 ALA A O 1
ATOM 1430 N N . SER A 1 187 ? 1.684 9.906 -1.477 1 97.81 187 SER A N 1
ATOM 1431 C CA . SER A 1 187 ? 1.126 10.242 -2.783 1 97.81 187 SER A CA 1
ATOM 1432 C C . SER A 1 187 ? -0.077 11.164 -2.652 1 97.81 187 SER A C 1
ATOM 1434 O O . SER A 1 187 ? -0.309 12.016 -3.516 1 97.81 187 SER A O 1
ATOM 1436 N N . GLN A 1 188 ? -0.827 11.086 -1.556 1 95 188 GLN A N 1
ATOM 1437 C CA . GLN A 1 188 ? -2.172 11.648 -1.531 1 95 188 GLN A CA 1
ATOM 1438 C C . GLN A 1 188 ? -2.178 13.031 -0.882 1 95 188 GLN A C 1
ATOM 1440 O O . GLN A 1 188 ? -3.24 13.578 -0.578 1 95 188 GLN A O 1
ATOM 1445 N N . LYS A 1 189 ? -1.115 13.562 -0.586 1 96.12 189 LYS A N 1
ATOM 1446 C CA . LYS A 1 189 ? -1.019 14.867 0.073 1 96.12 189 LYS A CA 1
ATOM 1447 C C . LYS A 1 189 ? -0.805 15.984 -0.943 1 96.12 189 LYS A C 1
ATOM 1449 O O . LYS A 1 189 ? -1.64 16.188 -1.824 1 96.12 189 LYS A O 1
ATOM 1454 N N . ALA A 1 190 ? 0.327 16.672 -0.889 1 96.88 190 ALA A N 1
ATOM 1455 C CA . ALA A 1 190 ? 0.535 17.797 -1.793 1 96.88 190 ALA A CA 1
ATOM 1456 C C . ALA A 1 190 ? 0.766 17.312 -3.223 1 96.88 190 ALA A C 1
ATOM 1458 O O . ALA A 1 190 ? 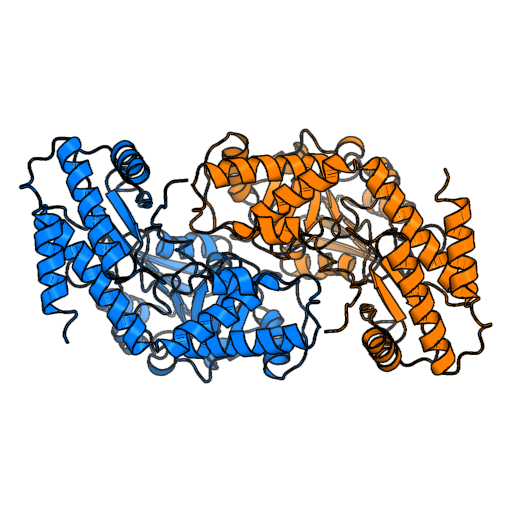0.592 18.078 -4.176 1 96.88 190 ALA A O 1
ATOM 1459 N N . MET A 1 191 ? 1.168 16.031 -3.402 1 96.44 191 MET A N 1
ATOM 1460 C CA . MET A 1 191 ? 1.279 15.492 -4.754 1 96.44 191 MET A CA 1
ATOM 1461 C C . MET A 1 191 ? -0.094 15.359 -5.402 1 96.44 191 MET A C 1
ATOM 1463 O O . MET A 1 191 ? -0.201 15.273 -6.625 1 96.44 191 MET A O 1
ATOM 1467 N N . ALA A 1 192 ? -1.08 15.211 -4.562 1 95.38 192 ALA A N 1
ATOM 1468 C CA . ALA A 1 192 ? -2.479 15.164 -4.98 1 95.38 192 ALA A CA 1
ATOM 1469 C C . ALA A 1 192 ? -2.717 14.023 -5.969 1 95.38 192 ALA A C 1
ATOM 1471 O O . ALA A 1 192 ? -3.318 14.219 -7.023 1 95.38 192 ALA A O 1
ATOM 1472 N N . ALA A 1 193 ? -2.158 12.93 -5.742 1 96.44 193 ALA A N 1
ATOM 1473 C CA . ALA A 1 193 ? -2.434 11.656 -6.406 1 96.44 193 ALA A CA 1
ATOM 1474 C C . ALA A 1 193 ? -3.213 10.719 -5.496 1 96.44 193 ALA A C 1
ATOM 1476 O O . ALA A 1 193 ? -3.404 11.008 -4.312 1 96.44 193 ALA A O 1
ATOM 1477 N N . PRO A 1 194 ? -3.777 9.664 -6.047 1 95.38 194 PRO A N 1
ATOM 1478 C CA . PRO A 1 194 ? -4.492 8.727 -5.176 1 95.38 194 PRO A CA 1
ATOM 1479 C C . PRO A 1 194 ? -3.602 8.148 -4.078 1 95.38 194 PRO A C 1
ATOM 1481 O O . PRO A 1 194 ? -2.414 7.906 -4.305 1 95.38 194 PRO A O 1
ATOM 1484 N N . PRO A 1 195 ? -4.191 7.934 -2.852 1 96.25 195 PRO A N 1
ATOM 1485 C CA . PRO A 1 195 ? -3.408 7.293 -1.795 1 96.25 195 PRO A CA 1
ATOM 1486 C C . PRO A 1 195 ? -2.973 5.875 -2.162 1 96.25 195 PRO A C 1
ATOM 1488 O O . PRO A 1 195 ? -3.725 5.145 -2.811 1 96.25 195 PRO A O 1
ATOM 1491 N N . GLY A 1 196 ? -1.756 5.469 -1.677 1 97 196 GLY A N 1
ATOM 1492 C CA . GLY A 1 196 ? -1.336 4.094 -1.896 1 97 196 GLY A CA 1
ATOM 1493 C C . GLY A 1 196 ? 0.157 3.957 -2.125 1 97 196 GLY A C 1
ATOM 1494 O O . GLY A 1 196 ? 0.655 2.854 -2.357 1 97 196 GLY A O 1
ATOM 1495 N N . ALA A 1 197 ? 0.88 5.051 -2 1 98.25 197 ALA A N 1
ATOM 1496 C CA . ALA A 1 197 ? 2.316 4.973 -2.248 1 98.25 197 ALA A CA 1
ATOM 1497 C C . ALA A 1 197 ? 3.098 5.754 -1.196 1 98.25 197 ALA A C 1
ATOM 1499 O O . ALA A 1 197 ? 2.688 6.848 -0.797 1 98.25 197 ALA A O 1
ATOM 1500 N N . ALA A 1 198 ? 4.117 5.125 -0.692 1 98.69 198 ALA A N 1
ATOM 1501 C CA . ALA A 1 198 ? 5.137 5.773 0.13 1 98.69 198 ALA A CA 1
ATOM 1502 C C . ALA A 1 198 ? 6.27 6.324 -0.732 1 98.69 198 ALA A C 1
ATOM 1504 O O . ALA A 1 198 ? 6.828 5.605 -1.565 1 98.69 198 ALA A O 1
ATOM 1505 N N . LEU A 1 199 ? 6.637 7.543 -0.595 1 98.88 199 LEU A N 1
ATOM 1506 C CA . LEU A 1 199 ? 7.676 8.195 -1.383 1 98.88 199 LEU A CA 1
ATOM 1507 C C . LEU A 1 199 ? 8.836 8.641 -0.493 1 98.88 199 LEU A C 1
ATOM 1509 O O . LEU A 1 199 ? 8.617 9.164 0.603 1 98.88 199 LEU A O 1
ATOM 1513 N N . MET A 1 200 ? 10.078 8.438 -0.946 1 98.81 200 MET A N 1
ATOM 1514 C CA . MET A 1 200 ? 11.234 8.867 -0.164 1 98.81 200 MET A CA 1
ATOM 1515 C C . MET A 1 200 ? 12.438 9.133 -1.067 1 98.81 200 MET A C 1
ATOM 1517 O O . MET A 1 200 ? 12.492 8.641 -2.195 1 98.81 200 MET A O 1
ATOM 1521 N N . VAL A 1 201 ? 13.328 9.906 -0.593 1 98.94 201 VAL A N 1
ATOM 1522 C CA . VAL A 1 201 ? 14.656 10.039 -1.169 1 98.94 201 VAL A CA 1
ATOM 1523 C C . VAL A 1 201 ? 15.711 9.867 -0.077 1 98.94 201 VAL A C 1
ATOM 1525 O O . VAL A 1 201 ? 15.516 10.297 1.061 1 98.94 201 VAL A O 1
ATOM 1528 N N . LEU A 1 202 ? 16.797 9.203 -0.366 1 98.94 202 LEU A N 1
ATOM 1529 C CA . LEU A 1 202 ? 17.922 8.984 0.547 1 98.94 202 LEU A CA 1
ATOM 1530 C C . LEU A 1 202 ? 19.203 9.602 -0.006 1 98.94 202 LEU A C 1
ATOM 1532 O O . LEU A 1 202 ? 19.5 9.469 -1.195 1 98.94 202 LEU A O 1
ATOM 1536 N N . SER A 1 203 ? 19.922 10.297 0.829 1 98.94 203 SER A N 1
ATOM 1537 C CA . SER A 1 203 ? 21.281 10.727 0.479 1 98.94 203 SER A CA 1
ATOM 1538 C C . SER A 1 203 ? 22.219 9.539 0.339 1 98.94 203 SER A C 1
ATOM 1540 O O . SER A 1 203 ? 21.875 8.422 0.738 1 98.94 203 SER A O 1
ATOM 1542 N N . GLN A 1 204 ? 23.375 9.797 -0.267 1 98.69 204 GLN A N 1
ATOM 1543 C CA . GLN A 1 204 ? 24.391 8.75 -0.322 1 98.69 204 GLN A CA 1
ATOM 1544 C C . GLN A 1 204 ? 24.812 8.328 1.08 1 98.69 204 GLN A C 1
ATOM 1546 O O . GLN A 1 204 ? 25.078 7.148 1.321 1 98.69 204 GLN A O 1
ATOM 1551 N N . ASN A 1 205 ? 24.922 9.266 1.994 1 98.75 205 ASN A N 1
ATOM 1552 C CA . ASN A 1 205 ? 25.234 8.93 3.381 1 98.75 205 ASN A CA 1
ATOM 1553 C C . ASN A 1 205 ? 24.234 7.93 3.951 1 98.75 205 ASN A C 1
ATOM 1555 O O . ASN A 1 205 ? 24.625 6.938 4.566 1 98.75 205 ASN A O 1
ATOM 1559 N N . ALA A 1 206 ? 22.938 8.211 3.783 1 98.88 206 ALA A N 1
ATOM 1560 C CA . ALA A 1 206 ? 21.922 7.289 4.266 1 98.88 206 ALA A CA 1
ATOM 1561 C C . ALA A 1 206 ? 22.031 5.934 3.574 1 98.88 206 ALA A C 1
ATOM 1563 O O . ALA A 1 206 ? 21.906 4.891 4.223 1 98.88 206 ALA A O 1
ATOM 1564 N N . VAL A 1 207 ? 22.234 5.934 2.271 1 98.81 207 VAL A N 1
ATOM 1565 C CA . VAL A 1 207 ? 22.359 4.699 1.507 1 98.81 207 VAL A CA 1
ATOM 1566 C C . VAL A 1 207 ? 23.5 3.852 2.076 1 98.81 207 VAL A C 1
ATOM 1568 O O . VAL A 1 207 ? 23.375 2.629 2.174 1 98.81 207 VAL A O 1
ATOM 1571 N N . ASN A 1 208 ? 24.547 4.5 2.475 1 98.44 208 ASN A N 1
ATOM 1572 C CA . ASN A 1 208 ? 25.719 3.801 3.004 1 98.44 208 ASN A CA 1
ATOM 1573 C C . ASN A 1 208 ? 25.406 3.119 4.332 1 98.44 208 ASN A C 1
ATOM 1575 O O . ASN A 1 208 ? 26.156 2.256 4.785 1 98.44 208 ASN A O 1
ATOM 1579 N N . HIS A 1 209 ? 24.328 3.488 5 1 98.25 209 HIS A N 1
ATOM 1580 C CA . HIS A 1 209 ? 23.969 2.893 6.277 1 98.25 209 HIS A CA 1
ATOM 1581 C C . HIS A 1 209 ? 23.047 1.694 6.082 1 98.25 209 HIS A C 1
ATOM 1583 O O . HIS A 1 209 ? 22.734 0.98 7.035 1 98.25 209 HIS A O 1
ATOM 1589 N N . LEU A 1 210 ? 22.5 1.505 4.871 1 98.25 210 LEU A N 1
ATOM 1590 C CA . LEU A 1 210 ? 21.672 0.329 4.617 1 98.25 210 LEU A CA 1
ATOM 1591 C C . LEU A 1 210 ? 22.484 -0.952 4.812 1 98.25 210 LEU A C 1
ATOM 1593 O O . LEU A 1 210 ? 23.656 -1.01 4.453 1 98.25 210 LEU A O 1
ATOM 1597 N N . SER A 1 211 ? 21.875 -1.911 5.406 1 95.38 211 SER A N 1
ATOM 1598 C CA . SER A 1 211 ? 22.578 -3.16 5.676 1 95.38 211 SER A CA 1
ATOM 1599 C C . SER A 1 211 ? 21.594 -4.324 5.82 1 95.38 211 SER A C 1
ATOM 1601 O O . SER A 1 211 ? 20.422 -4.121 6.121 1 95.38 211 SER A O 1
ATOM 1603 N N . GLU A 1 212 ? 22.109 -5.531 5.637 1 92.19 212 GLU A N 1
ATOM 1604 C CA . GLU A 1 212 ? 21.312 -6.746 5.816 1 92.19 212 GLU A CA 1
ATOM 1605 C C . GLU A 1 212 ? 20.984 -6.969 7.289 1 92.19 212 GLU A C 1
ATOM 1607 O O . GLU A 1 212 ? 20.031 -7.691 7.609 1 92.19 212 GLU A O 1
ATOM 1612 N N . ASN A 1 213 ? 21.734 -6.297 8.172 1 92.94 213 ASN A N 1
ATOM 1613 C CA . ASN A 1 213 ? 21.594 -6.512 9.609 1 92.94 213 ASN A CA 1
ATOM 1614 C C . ASN A 1 213 ? 20.688 -5.453 10.242 1 92.94 213 ASN A C 1
ATOM 1616 O O . ASN A 1 213 ? 20.641 -5.328 11.469 1 92.94 213 ASN A O 1
ATOM 1620 N N . SER A 1 214 ? 20.031 -4.656 9.422 1 96.88 214 SER A N 1
ATOM 1621 C CA . SER A 1 214 ? 19.141 -3.648 9.992 1 96.88 214 SER A CA 1
ATOM 1622 C C . SER A 1 214 ? 17.984 -4.293 10.758 1 96.88 214 SER A C 1
ATOM 1624 O O . SER A 1 214 ? 17.766 -5.5 10.641 1 96.88 214 SER A O 1
ATOM 1626 N N . ILE A 1 215 ? 17.281 -3.506 11.531 1 97.69 215 ILE A N 1
ATOM 1627 C CA . ILE A 1 215 ? 16.203 -4.008 12.375 1 97.69 215 ILE A CA 1
ATOM 1628 C C . ILE A 1 215 ? 14.883 -3.982 11.609 1 97.69 215 ILE A C 1
ATOM 1630 O O . ILE A 1 215 ? 13.828 -4.305 12.164 1 97.69 215 ILE A O 1
ATOM 1634 N N . SER A 1 216 ? 14.914 -3.609 10.336 1 97.75 216 SER A N 1
ATOM 1635 C CA . SER A 1 216 ? 13.695 -3.48 9.555 1 97.75 216 SER A CA 1
ATOM 1636 C C . SER A 1 216 ? 13.031 -4.836 9.328 1 97.75 216 SER A C 1
ATOM 1638 O O . SER A 1 216 ? 13.703 -5.871 9.375 1 97.75 216 SER A O 1
ATOM 1640 N N . GLY A 1 217 ? 11.719 -4.828 9.18 1 97.69 217 GLY A N 1
ATOM 1641 C CA . GLY A 1 217 ? 11.039 -6.004 8.664 1 97.69 217 GLY A CA 1
ATOM 1642 C C . GLY A 1 217 ? 11.359 -6.281 7.207 1 97.69 217 GLY A C 1
ATOM 1643 O O . GLY A 1 217 ? 12.266 -5.672 6.633 1 97.69 217 GLY A O 1
ATOM 1644 N N . PHE A 1 218 ? 10.641 -7.273 6.652 1 98.19 218 PHE A N 1
ATOM 1645 C CA . PHE A 1 218 ? 10.867 -7.668 5.266 1 98.19 218 PHE A CA 1
ATOM 1646 C C . PHE A 1 218 ? 10.32 -6.617 4.309 1 98.19 218 PHE A C 1
ATOM 1648 O O . PHE A 1 218 ? 11.039 -6.152 3.416 1 98.19 218 PHE A O 1
ATOM 1655 N N . TYR A 1 219 ? 9.062 -6.227 4.484 1 98.31 219 TYR A N 1
ATOM 1656 C CA . TYR A 1 219 ? 8.344 -5.344 3.574 1 98.31 219 TYR A CA 1
ATOM 1657 C C . TYR A 1 219 ? 8.953 -3.945 3.576 1 98.31 219 TYR A C 1
ATOM 1659 O O . TYR A 1 219 ? 8.984 -3.273 2.543 1 98.31 219 TYR A O 1
ATOM 1667 N N . THR A 1 220 ? 9.477 -3.479 4.719 1 98.19 220 THR A N 1
ATOM 1668 C CA . THR A 1 220 ? 9.992 -2.125 4.906 1 98.19 220 THR A CA 1
ATOM 1669 C C . THR A 1 220 ? 11.484 -2.061 4.598 1 98.19 220 THR A C 1
ATOM 1671 O O . THR A 1 220 ? 12.109 -1.01 4.75 1 98.19 220 THR A O 1
ATOM 1674 N N . ASP A 1 221 ? 12.117 -3.094 4.156 1 98.5 221 ASP A N 1
ATOM 1675 C CA . ASP A 1 221 ? 13.57 -3.199 4.023 1 98.5 221 ASP A CA 1
ATOM 1676 C C . ASP A 1 221 ? 14.062 -2.43 2.799 1 98.5 221 ASP A C 1
ATOM 1678 O O . ASP A 1 221 ? 14.117 -2.977 1.696 1 98.5 221 ASP A O 1
ATOM 1682 N N . LEU A 1 222 ? 14.617 -1.273 3.043 1 98.81 222 LEU A N 1
ATOM 1683 C CA . LEU A 1 222 ? 15.07 -0.408 1.962 1 98.81 222 LEU A CA 1
ATOM 1684 C C . LEU A 1 222 ? 16.297 -1.002 1.269 1 98.81 222 LEU A C 1
ATOM 1686 O O . LEU A 1 222 ? 16.594 -0.657 0.123 1 98.81 222 LEU A O 1
ATOM 1690 N N . ASN A 1 223 ? 17.031 -1.843 1.971 1 98.44 223 ASN A N 1
ATOM 1691 C CA . ASN A 1 223 ? 18.172 -2.496 1.35 1 98.44 223 ASN A CA 1
ATOM 1692 C C . ASN A 1 223 ? 17.75 -3.4 0.196 1 98.44 223 ASN A C 1
ATOM 1694 O O . ASN A 1 223 ? 18.5 -3.596 -0.757 1 98.44 223 ASN A O 1
ATOM 1698 N N . GLN A 1 224 ? 16.594 -3.965 0.249 1 98.06 224 GLN A N 1
ATOM 1699 C CA . GLN A 1 224 ? 16.047 -4.77 -0.839 1 98.06 224 GLN A CA 1
ATOM 1700 C C . GLN A 1 224 ? 15.375 -3.891 -1.887 1 98.06 224 GLN A C 1
ATOM 1702 O O . GLN A 1 224 ? 15.547 -4.102 -3.088 1 98.06 224 GLN A O 1
ATOM 1707 N N . TRP A 1 225 ? 14.672 -2.887 -1.461 1 98.62 225 TRP A N 1
ATOM 1708 C CA . TRP A 1 225 ? 13.922 -2.012 -2.355 1 98.62 225 TRP A CA 1
ATOM 1709 C C . TRP A 1 225 ? 14.867 -1.202 -3.242 1 98.62 225 TRP A C 1
ATOM 1711 O O . TRP A 1 225 ? 14.523 -0.873 -4.379 1 98.62 225 TRP A O 1
ATOM 1721 N N . ILE A 1 226 ? 16.062 -0.845 -2.719 1 98.75 226 ILE A N 1
ATOM 1722 C CA . ILE A 1 226 ? 16.984 -0.008 -3.477 1 98.75 226 ILE A CA 1
ATOM 1723 C C . ILE A 1 226 ? 17.375 -0.721 -4.766 1 98.75 226 ILE A C 1
ATOM 1725 O O . ILE A 1 226 ? 17.578 -0.08 -5.801 1 98.75 226 ILE A O 1
ATOM 1729 N N . LYS A 1 227 ? 17.5 -2.078 -4.746 1 98.12 227 LYS A N 1
ATOM 1730 C CA . LYS A 1 227 ? 17.812 -2.85 -5.945 1 98.12 227 LYS A CA 1
ATOM 1731 C C . LYS A 1 227 ? 16.734 -2.678 -7.012 1 98.12 227 LYS A C 1
ATOM 1733 O O . LYS A 1 227 ? 17.047 -2.553 -8.203 1 98.12 227 LYS A O 1
ATOM 1738 N N . VAL A 1 228 ? 15.523 -2.672 -6.598 1 98 228 VAL A N 1
ATOM 1739 C CA . VAL A 1 228 ? 14.375 -2.504 -7.484 1 98 228 VAL A CA 1
ATOM 1740 C C . VAL A 1 228 ? 14.383 -1.099 -8.078 1 98 228 VAL A C 1
ATOM 1742 O O . VAL A 1 228 ? 14.258 -0.932 -9.297 1 98 228 VAL A O 1
ATOM 1745 N N . MET A 1 229 ? 14.547 -0.067 -7.215 1 98.69 229 MET A N 1
ATOM 1746 C CA . MET A 1 229 ? 14.547 1.316 -7.684 1 98.69 229 MET A CA 1
ATOM 1747 C C . MET A 1 229 ? 15.688 1.56 -8.664 1 98.69 229 MET A C 1
ATOM 1749 O O . MET A 1 229 ? 15.5 2.209 -9.695 1 98.69 229 MET A O 1
ATOM 1753 N N . ASN A 1 230 ? 16.875 1.046 -8.32 1 98.31 230 ASN A N 1
ATOM 1754 C CA . ASN A 1 230 ? 18.031 1.191 -9.203 1 98.31 230 ASN A CA 1
ATOM 1755 C C . ASN A 1 230 ? 17.766 0.575 -10.578 1 98.31 230 ASN A C 1
ATOM 1757 O O . ASN A 1 230 ? 18.156 1.137 -11.602 1 98.31 230 ASN A O 1
ATOM 1761 N N . SER A 1 231 ? 17.141 -0.583 -10.578 1 97.75 231 SER A N 1
ATOM 1762 C CA . SER A 1 231 ? 16.812 -1.234 -11.836 1 97.75 231 SER A CA 1
ATOM 1763 C C . SER A 1 231 ? 15.922 -0.343 -12.703 1 97.75 231 SER A C 1
ATOM 1765 O O . SER A 1 231 ? 16.203 -0.155 -13.891 1 97.75 231 SER A O 1
ATOM 1767 N N . PHE A 1 232 ? 14.906 0.224 -12.117 1 97.5 232 PHE A N 1
ATOM 1768 C CA . PHE A 1 232 ? 14 1.088 -12.859 1 97.5 232 PHE A CA 1
ATOM 1769 C C . PHE A 1 232 ? 14.711 2.346 -13.336 1 97.5 232 PHE A C 1
ATOM 1771 O O . PHE A 1 232 ? 14.461 2.828 -14.445 1 97.5 232 PHE A O 1
ATOM 1778 N N . GLN A 1 233 ? 15.555 2.914 -12.539 1 97.56 233 GLN A N 1
ATOM 1779 C CA . GLN A 1 233 ? 16.312 4.102 -12.914 1 97.56 233 GLN A CA 1
ATOM 1780 C C . GLN A 1 233 ? 17.219 3.814 -14.102 1 97.56 233 GLN A C 1
ATOM 1782 O O . GLN A 1 233 ? 17.594 4.727 -14.844 1 97.56 233 GLN A O 1
ATOM 1787 N N . ASN A 1 234 ? 17.562 2.592 -14.297 1 97.12 234 ASN A N 1
ATOM 1788 C CA . ASN A 1 234 ? 18.422 2.191 -15.406 1 97.12 234 ASN A CA 1
ATOM 1789 C C . ASN A 1 234 ? 17.609 1.609 -16.562 1 97.12 234 ASN A C 1
ATOM 1791 O O . ASN A 1 234 ? 18.156 0.905 -17.406 1 97.12 234 ASN A O 1
ATOM 1795 N N . GLY A 1 235 ? 16.344 1.727 -16.5 1 95.56 235 GLY A N 1
ATOM 1796 C CA . GLY A 1 235 ? 15.484 1.349 -17.609 1 95.56 235 GLY A CA 1
ATOM 1797 C C . GLY A 1 235 ? 15.141 -0.128 -17.625 1 95.56 235 GLY A C 1
ATOM 1798 O O . GLY A 1 235 ? 14.781 -0.679 -18.672 1 95.56 235 GLY A O 1
ATOM 1799 N N . LYS A 1 236 ? 15.281 -0.801 -16.547 1 94.75 236 LYS A N 1
ATOM 1800 C CA . LYS A 1 236 ? 14.961 -2.221 -16.422 1 94.75 236 LYS A CA 1
ATOM 1801 C C . LYS A 1 236 ? 13.875 -2.449 -15.375 1 94.75 236 LYS A C 1
ATOM 1803 O O . LYS A 1 236 ? 13.641 -1.594 -14.523 1 94.75 236 LYS A O 1
ATOM 1808 N N . SER A 1 237 ? 13.227 -3.586 -15.5 1 92.62 237 SER A N 1
ATOM 1809 C CA . SER A 1 237 ? 12.219 -3.936 -14.508 1 92.62 237 SER A CA 1
ATOM 1810 C C . SER A 1 237 ? 12.859 -4.52 -13.25 1 92.62 237 SER A C 1
ATOM 1812 O O . SER A 1 237 ? 14 -4.973 -13.289 1 92.62 237 SER A O 1
ATOM 1814 N N . GLY A 1 238 ? 12.156 -4.387 -12.148 1 91.81 238 GLY A N 1
ATOM 1815 C CA . GLY A 1 238 ? 12.562 -4.961 -10.875 1 91.81 238 GLY A CA 1
ATOM 1816 C C . GLY A 1 238 ? 11.391 -5.445 -10.047 1 91.81 238 GLY A C 1
ATOM 1817 O O . GLY A 1 238 ? 10.258 -4.977 -10.219 1 91.81 238 GLY A O 1
ATOM 1818 N N . TYR A 1 239 ? 11.758 -6.398 -9.211 1 92.62 239 TYR A N 1
ATOM 1819 C CA . TYR A 1 239 ? 10.672 -6.957 -8.414 1 92.62 239 TYR A CA 1
ATOM 1820 C C . TYR A 1 239 ? 11.156 -7.32 -7.012 1 92.62 239 TYR A C 1
ATOM 1822 O O . TYR A 1 239 ? 12.203 -7.941 -6.852 1 92.62 239 TYR A O 1
ATOM 1830 N N . TYR A 1 240 ? 10.477 -6.883 -6.039 1 95.62 240 TYR A N 1
ATOM 1831 C CA . TYR A 1 240 ? 10.578 -7.293 -4.645 1 95.62 240 TYR A CA 1
ATOM 1832 C C . TYR A 1 240 ? 9.211 -7.703 -4.098 1 95.62 240 TYR A C 1
ATOM 1834 O O . TYR A 1 240 ? 9.023 -8.844 -3.682 1 95.62 240 TYR A O 1
ATOM 1842 N N . THR A 1 241 ? 8.305 -6.852 -4.207 1 95.06 241 THR A N 1
ATOM 1843 C CA . THR A 1 241 ? 6.867 -7.051 -4.059 1 95.06 241 THR A CA 1
ATOM 1844 C C . THR A 1 241 ? 6.102 -6.258 -5.109 1 95.06 241 THR A C 1
ATOM 1846 O O . THR A 1 241 ? 6.672 -5.402 -5.789 1 95.06 241 THR A O 1
ATOM 1849 N N . THR A 1 242 ? 4.863 -6.625 -5.281 1 94.38 242 THR A N 1
ATOM 1850 C CA . THR A 1 242 ? 4.09 -5.965 -6.328 1 94.38 242 THR A CA 1
ATOM 1851 C C . THR A 1 242 ? 4.02 -4.461 -6.082 1 94.38 242 THR A C 1
ATOM 1853 O O . THR A 1 242 ? 3.701 -4.023 -4.973 1 94.38 242 THR A O 1
ATOM 1856 N N . LEU A 1 243 ? 4.355 -3.738 -7.102 1 96 243 LEU A N 1
ATOM 1857 C CA . LEU A 1 243 ? 4.363 -2.279 -7.047 1 96 243 LEU A CA 1
ATOM 1858 C C . LEU A 1 243 ? 2.965 -1.718 -7.277 1 96 243 LEU A C 1
ATOM 1860 O O . LEU A 1 243 ? 2.094 -2.408 -7.809 1 96 243 LEU A O 1
ATOM 1864 N N . PRO A 1 244 ? 2.738 -0.495 -6.789 1 95.75 244 PRO A N 1
ATOM 1865 C CA . PRO A 1 244 ? 1.441 0.147 -7.023 1 95.75 244 PRO A CA 1
ATOM 1866 C C . PRO A 1 244 ? 1.319 0.741 -8.422 1 95.75 244 PRO A C 1
ATOM 1868 O O . PRO A 1 244 ? 1.298 1.965 -8.578 1 95.75 244 PRO A O 1
ATOM 1871 N N . VAL A 1 245 ? 1.088 -0.02 -9.383 1 95.12 245 VAL A N 1
ATOM 1872 C CA . VAL A 1 245 ? 1.244 0.239 -10.812 1 95.12 245 VAL A CA 1
ATOM 1873 C C . VAL A 1 245 ? 0.406 1.45 -11.211 1 95.12 245 VAL A C 1
ATOM 1875 O O . VAL A 1 245 ? 0.936 2.434 -11.734 1 95.12 245 VAL A O 1
ATOM 1878 N N . HIS A 1 246 ? -0.832 1.44 -10.906 1 95.44 246 HIS A N 1
ATOM 1879 C CA . HIS A 1 246 ? -1.744 2.482 -11.359 1 95.44 246 HIS A CA 1
ATOM 1880 C C . HIS A 1 246 ? -1.469 3.805 -10.648 1 95.44 246 HIS A C 1
ATOM 1882 O O . HIS A 1 246 ? -1.628 4.875 -11.242 1 95.44 246 HIS A O 1
ATOM 1888 N N . ILE A 1 247 ? -1.041 3.742 -9.43 1 96.81 247 ILE A N 1
ATOM 1889 C CA . ILE A 1 247 ? -0.699 4.941 -8.672 1 96.81 247 ILE A CA 1
ATOM 1890 C C . ILE A 1 247 ? 0.565 5.574 -9.25 1 96.81 247 ILE A C 1
ATOM 1892 O O . ILE A 1 247 ? 0.692 6.801 -9.289 1 96.81 247 ILE A O 1
ATOM 1896 N N . VAL A 1 248 ? 1.484 4.738 -9.742 1 97.81 248 VAL A N 1
ATOM 1897 C CA . VAL A 1 248 ? 2.713 5.242 -10.344 1 97.81 248 VAL A CA 1
ATOM 1898 C C . VAL A 1 248 ? 2.379 6.051 -11.594 1 97.81 248 VAL A C 1
ATOM 1900 O O . VAL A 1 248 ? 2.949 7.121 -11.82 1 97.81 248 VAL A O 1
ATOM 1903 N N . PHE A 1 249 ? 1.414 5.543 -12.383 1 97.06 249 PHE A N 1
ATOM 1904 C CA . PHE A 1 249 ? 0.976 6.309 -13.547 1 97.06 249 PHE A CA 1
ATOM 1905 C C . PHE A 1 249 ? 0.395 7.652 -13.125 1 97.06 249 PHE A C 1
ATOM 1907 O O . PHE A 1 249 ? 0.662 8.68 -13.758 1 97.06 249 PHE A O 1
ATOM 1914 N N . SER A 1 250 ? -0.391 7.637 -12.109 1 97.56 250 SER A N 1
ATOM 1915 C CA . SER A 1 250 ? -0.981 8.867 -11.594 1 97.56 250 SER A CA 1
ATOM 1916 C C . SER A 1 250 ? 0.092 9.828 -11.086 1 97.56 250 SER A C 1
ATOM 1918 O O . SER A 1 250 ? 0.019 11.031 -11.328 1 97.56 250 SER A O 1
ATOM 1920 N N . LEU A 1 251 ? 1.08 9.281 -10.375 1 98.62 251 LEU A N 1
ATOM 1921 C CA . LEU A 1 251 ? 2.166 10.102 -9.852 1 98.62 251 LEU A CA 1
ATOM 1922 C C . LEU A 1 251 ? 2.971 10.734 -10.977 1 98.62 251 LEU A C 1
ATOM 1924 O O . LEU A 1 251 ? 3.354 11.906 -10.891 1 98.62 251 LEU A O 1
ATOM 1928 N N . GLU A 1 252 ? 3.244 9.945 -12 1 98.5 252 GLU A N 1
ATOM 1929 C CA . GLU A 1 252 ? 3.953 10.492 -13.156 1 98.5 252 GLU A CA 1
ATOM 1930 C C . GLU A 1 252 ? 3.24 11.719 -13.711 1 98.5 252 GLU A C 1
ATOM 1932 O O . GLU A 1 252 ? 3.869 12.75 -13.945 1 98.5 252 GLU A O 1
ATOM 1937 N N . LYS A 1 253 ? 1.932 11.594 -13.867 1 98.44 253 LYS A N 1
ATOM 1938 C CA . LYS A 1 253 ? 1.146 12.711 -14.383 1 98.44 253 LYS A CA 1
ATOM 1939 C C . LYS A 1 253 ? 1.146 13.883 -13.406 1 98.44 253 LYS A C 1
ATOM 1941 O O . LYS A 1 253 ? 1.243 15.039 -13.812 1 98.44 253 LYS A O 1
ATOM 1946 N N . ALA A 1 254 ? 1.018 13.594 -12.156 1 98.38 254 ALA A N 1
ATOM 1947 C CA . ALA A 1 254 ? 1.059 14.648 -11.141 1 98.38 254 ALA A CA 1
ATOM 1948 C C . ALA A 1 254 ? 2.377 15.414 -11.203 1 98.38 254 ALA A C 1
ATOM 1950 O O . ALA A 1 254 ? 2.387 16.641 -11.156 1 98.38 254 ALA A O 1
ATOM 1951 N N . PHE A 1 255 ? 3.484 14.695 -11.297 1 98.75 255 PHE A N 1
ATOM 1952 C CA . PHE A 1 255 ? 4.801 15.32 -11.336 1 98.75 255 PHE A CA 1
ATOM 1953 C C . PHE A 1 255 ? 4.973 16.156 -12.609 1 98.75 255 PHE A C 1
ATOM 1955 O O . PHE A 1 255 ? 5.621 17.203 -12.594 1 98.75 255 PHE A O 1
ATOM 1962 N N . ASP A 1 256 ? 4.387 15.672 -13.719 1 98.44 256 ASP A N 1
ATOM 1963 C CA . ASP A 1 256 ? 4.406 16.453 -14.953 1 98.44 256 ASP A CA 1
ATOM 1964 C C . ASP A 1 256 ? 3.705 17.797 -14.773 1 98.44 256 ASP A C 1
ATOM 1966 O O . ASP A 1 256 ? 4.219 18.828 -15.195 1 98.44 256 ASP A O 1
ATOM 1970 N N . LEU A 1 257 ? 2.596 17.75 -14.164 1 98.31 257 LEU A N 1
ATOM 1971 C CA . LEU A 1 257 ? 1.815 18.969 -13.945 1 98.31 257 LEU A CA 1
ATOM 1972 C C . LEU A 1 257 ? 2.527 19.906 -12.969 1 98.31 257 LEU A C 1
ATOM 1974 O O . LEU A 1 257 ? 2.479 21.125 -13.133 1 98.31 257 LEU A O 1
ATOM 1978 N N . ILE A 1 258 ? 3.184 19.375 -11.992 1 98.38 258 ILE A N 1
ATOM 1979 C CA . ILE A 1 258 ? 3.943 20.188 -11.039 1 98.38 258 ILE A CA 1
ATOM 1980 C C . ILE A 1 258 ? 5.105 20.859 -11.75 1 98.38 258 ILE A C 1
ATOM 1982 O O . ILE A 1 258 ? 5.387 22.047 -11.508 1 98.38 258 ILE A O 1
ATOM 1986 N N . ARG A 1 259 ? 5.758 20.141 -12.594 1 98.12 259 ARG A N 1
ATOM 1987 C CA . ARG A 1 259 ? 6.852 20.703 -13.375 1 98.12 259 ARG A CA 1
ATOM 1988 C C . ARG A 1 259 ? 6.363 21.859 -14.25 1 98.12 259 ARG A C 1
ATOM 1990 O O . ARG A 1 259 ? 7.043 22.875 -14.391 1 98.12 259 ARG A O 1
ATOM 1997 N N . GLU A 1 260 ? 5.211 21.641 -14.812 1 98.06 260 GLU A N 1
ATOM 1998 C CA . GLU A 1 260 ? 4.621 22.688 -15.648 1 98.06 260 GLU A CA 1
ATOM 1999 C C . GLU A 1 260 ? 4.344 23.953 -14.836 1 98.06 260 GLU A C 1
ATOM 2001 O O . GLU A 1 260 ? 4.586 25.062 -15.312 1 98.06 260 GLU A O 1
ATOM 2006 N N . GLU A 1 261 ? 3.875 23.797 -13.656 1 97.31 261 GLU A N 1
ATOM 2007 C CA . GLU A 1 261 ? 3.617 24.906 -12.758 1 97.31 261 GLU A CA 1
ATOM 2008 C C . GLU A 1 261 ? 4.918 25.484 -12.211 1 97.31 261 GLU A C 1
ATOM 2010 O O . GLU A 1 261 ? 5.004 26.688 -11.93 1 97.31 261 GLU A O 1
ATOM 2015 N N . THR A 1 262 ? 5.93 24.672 -12.062 1 98 262 THR A N 1
ATOM 2016 C CA . THR A 1 262 ? 7.211 24.891 -11.398 1 98 262 THR A CA 1
ATOM 2017 C C . THR A 1 262 ? 7.043 24.875 -9.883 1 98 262 THR A C 1
ATOM 2019 O O . THR A 1 262 ? 6 25.266 -9.367 1 98 262 THR A O 1
ATOM 2022 N N . LEU A 1 263 ? 8.016 24.469 -9.203 1 97.38 263 LEU A N 1
ATOM 2023 C CA . LEU A 1 263 ? 7.965 24.359 -7.746 1 97.38 263 LEU A CA 1
ATOM 2024 C C . LEU A 1 263 ? 7.84 25.719 -7.098 1 97.38 263 LEU A C 1
ATOM 2026 O O . LEU A 1 263 ? 7.113 25.891 -6.113 1 97.38 263 LEU A O 1
ATOM 2030 N N . GLU A 1 264 ? 8.531 26.656 -7.602 1 97.5 264 GLU A N 1
ATOM 2031 C CA . GLU A 1 264 ? 8.492 28.016 -7.059 1 97.5 264 GLU A CA 1
ATOM 2032 C C . GLU A 1 264 ? 7.082 28.594 -7.113 1 97.5 264 GLU A C 1
ATOM 2034 O O . GLU A 1 264 ? 6.582 29.109 -6.113 1 97.5 264 GLU A O 1
ATOM 2039 N N . ASN A 1 265 ? 6.441 28.516 -8.258 1 97.56 265 ASN A N 1
ATOM 2040 C CA . ASN A 1 265 ? 5.082 29.031 -8.43 1 97.56 265 ASN A CA 1
ATOM 2041 C C . ASN A 1 265 ? 4.082 28.25 -7.578 1 97.56 265 ASN A C 1
ATOM 2043 O O . ASN A 1 265 ? 3.135 28.812 -7.039 1 97.56 265 ASN A O 1
ATOM 2047 N N . ARG A 1 266 ? 4.312 27 -7.516 1 97.88 266 ARG A N 1
ATOM 2048 C CA . ARG A 1 266 ? 3.418 26.141 -6.738 1 97.88 266 ARG A CA 1
ATOM 2049 C C . ARG A 1 266 ? 3.488 26.5 -5.254 1 97.88 266 ARG A C 1
ATOM 2051 O O . ARG A 1 266 ? 2.457 26.594 -4.586 1 97.88 266 ARG A O 1
ATOM 2058 N N . ILE A 1 267 ? 4.699 26.641 -4.758 1 98 267 ILE A N 1
ATOM 2059 C CA . ILE A 1 267 ? 4.895 27.016 -3.363 1 98 267 ILE A CA 1
ATOM 2060 C C . ILE A 1 267 ? 4.266 28.375 -3.098 1 98 267 ILE A C 1
ATOM 2062 O O . ILE A 1 267 ? 3.582 28.578 -2.088 1 98 267 ILE A O 1
ATOM 2066 N N . LYS A 1 268 ? 4.441 29.266 -3.998 1 97.56 268 LYS A N 1
ATOM 2067 C CA . LYS A 1 268 ? 3.855 30.609 -3.877 1 97.56 268 LYS A CA 1
ATOM 2068 C C . LYS A 1 268 ? 2.332 30.531 -3.85 1 97.56 268 LYS A C 1
ATOM 2070 O O . LYS A 1 268 ? 1.687 31.234 -3.07 1 97.56 268 LYS A O 1
ATOM 2075 N N . ARG A 1 269 ? 1.754 29.734 -4.699 1 97.31 269 ARG A N 1
ATOM 2076 C CA . ARG A 1 269 ? 0.303 29.578 -4.715 1 97.31 269 ARG A CA 1
ATOM 2077 C C . ARG A 1 269 ? -0.204 29.062 -3.375 1 97.31 269 ARG A C 1
ATOM 2079 O O . ARG A 1 269 ? -1.208 29.547 -2.854 1 97.31 269 ARG A O 1
ATOM 2086 N N . HIS A 1 270 ? 0.509 28.094 -2.83 1 98.19 270 HIS A N 1
ATOM 2087 C CA . HIS A 1 270 ? 0.112 27.562 -1.529 1 98.19 270 HIS A CA 1
ATOM 2088 C C . HIS A 1 270 ? 0.222 28.641 -0.446 1 98.19 270 HIS A C 1
ATOM 2090 O O . HIS A 1 270 ? -0.621 28.703 0.452 1 98.19 270 HIS A O 1
ATOM 2096 N N . GLU A 1 271 ? 1.231 29.406 -0.523 1 98 271 GLU A N 1
ATOM 2097 C CA . GLU A 1 271 ? 1.417 30.516 0.411 1 98 271 GLU A CA 1
ATOM 2098 C C . GLU A 1 271 ? 0.264 31.516 0.324 1 98 271 GLU A C 1
ATOM 2100 O O . GLU A 1 271 ? -0.289 31.922 1.347 1 98 271 GLU A O 1
ATOM 2105 N N . ILE A 1 272 ? -0.112 31.875 -0.856 1 97.81 272 ILE A N 1
ATOM 2106 C CA . ILE A 1 272 ? -1.164 32.844 -1.088 1 97.81 272 ILE A CA 1
ATOM 2107 C C . ILE A 1 272 ? -2.504 32.312 -0.609 1 97.81 272 ILE A C 1
ATOM 2109 O O . ILE A 1 272 ? -3.26 33 0.078 1 97.81 272 ILE A O 1
ATOM 2113 N N . VAL A 1 273 ? -2.771 31.078 -0.962 1 97.94 273 VAL A N 1
ATOM 2114 C CA . VAL A 1 273 ? -4.039 30.453 -0.611 1 97.94 273 VAL A CA 1
ATOM 2115 C C . VAL A 1 273 ? -4.156 30.344 0.907 1 97.94 273 VAL A C 1
ATOM 2117 O O . VAL A 1 273 ? -5.184 30.703 1.485 1 97.94 273 VAL A O 1
ATOM 2120 N N . SER A 1 274 ? -3.102 29.875 1.55 1 98.25 274 SER A N 1
ATOM 2121 C CA . SER A 1 274 ? -3.125 29.719 3 1 98.25 274 SER A CA 1
ATOM 2122 C C . SER A 1 274 ? -3.246 31.078 3.695 1 98.25 274 SER A C 1
ATOM 2124 O O . SER A 1 274 ? -3.959 31.203 4.691 1 98.25 274 SER A O 1
ATOM 2126 N N . GLY A 1 275 ? -2.562 32.031 3.174 1 98.12 275 GLY A N 1
ATOM 2127 C CA . GLY A 1 275 ? -2.662 33.406 3.705 1 98.12 275 GLY A CA 1
ATOM 2128 C C . GLY A 1 275 ? -4.066 33.969 3.621 1 98.12 275 GLY A C 1
ATOM 2129 O O . GLY A 1 275 ? -4.531 34.625 4.559 1 98.12 275 GLY A O 1
ATOM 2130 N N . ALA A 1 276 ? -4.715 33.719 2.508 1 98.38 276 ALA A N 1
ATOM 2131 C CA . ALA A 1 276 ? -6.082 34.188 2.322 1 98.38 276 ALA A CA 1
ATOM 2132 C C . ALA A 1 276 ? -7.027 33.562 3.338 1 98.38 276 ALA A C 1
ATOM 2134 O O . ALA A 1 276 ? -7.887 34.219 3.904 1 98.38 276 ALA A O 1
ATOM 2135 N N . ILE A 1 277 ? -6.875 32.312 3.52 1 98.56 277 ILE A N 1
ATOM 2136 C CA . ILE A 1 277 ? -7.715 31.594 4.469 1 98.56 277 ILE A CA 1
ATOM 2137 C C . ILE A 1 277 ? -7.504 32.156 5.875 1 98.56 277 ILE A C 1
ATOM 2139 O O . ILE A 1 277 ? -8.469 32.469 6.574 1 98.56 277 ILE A O 1
ATOM 2143 N N . ARG A 1 278 ? -6.25 32.312 6.266 1 98.44 278 ARG A N 1
ATOM 2144 C CA . ARG A 1 278 ? -5.953 32.781 7.609 1 98.44 278 ARG A CA 1
ATOM 2145 C C . ARG A 1 278 ? -6.402 34.219 7.781 1 98.44 278 ARG A C 1
ATOM 2147 O O . ARG A 1 278 ? -6.859 34.625 8.859 1 98.44 278 ARG A O 1
ATOM 2154 N N . ALA A 1 279 ? -6.273 35.031 6.723 1 98.38 279 ALA A N 1
ATOM 2155 C CA . ALA A 1 279 ? -6.793 36.406 6.77 1 98.38 279 ALA A CA 1
ATOM 2156 C C . ALA A 1 279 ? -8.305 36.406 6.996 1 98.38 279 ALA A C 1
ATOM 2158 O O . ALA A 1 279 ? -8.812 37.188 7.785 1 98.38 279 ALA A O 1
ATOM 2159 N N . GLY A 1 280 ? -8.969 35.562 6.277 1 98.62 280 GLY A N 1
ATOM 2160 C CA . GLY A 1 280 ? -10.406 35.438 6.469 1 98.62 280 GLY A CA 1
ATOM 2161 C C . GLY A 1 280 ? -10.781 35.031 7.875 1 98.62 280 GLY A C 1
ATOM 2162 O O . GLY A 1 280 ? -11.703 35.594 8.469 1 98.62 280 GLY A O 1
ATOM 2163 N N . LEU A 1 281 ? -10.086 34.031 8.406 1 98.25 281 LEU A N 1
ATOM 2164 C CA . LEU A 1 281 ? -10.336 33.594 9.773 1 98.25 281 LEU A CA 1
ATOM 2165 C C . LEU A 1 281 ? -10.102 34.719 10.766 1 98.25 281 LEU A C 1
ATOM 2167 O O . LEU A 1 281 ? -10.883 34.906 11.703 1 98.25 281 LEU A O 1
ATOM 2171 N N . ASN A 1 282 ? -9.023 35.406 10.539 1 97.44 282 ASN A N 1
ATOM 2172 C CA . ASN A 1 282 ? -8.727 36.562 11.391 1 97.44 282 ASN A CA 1
ATOM 2173 C C . ASN A 1 282 ? -9.828 37.625 11.312 1 97.44 282 ASN A C 1
ATOM 2175 O O . ASN A 1 282 ? -10.18 38.219 12.328 1 97.44 282 ASN A O 1
ATOM 2179 N N . GLY A 1 283 ? -10.32 37.844 10.117 1 97.31 283 GLY A N 1
ATOM 2180 C CA . GLY A 1 283 ? -11.414 38.781 9.93 1 97.31 283 GLY A CA 1
ATOM 2181 C C . GLY A 1 283 ? -12.664 38.375 10.703 1 97.31 283 GLY A C 1
ATOM 2182 O O . GLY A 1 283 ? -13.508 39.25 10.992 1 97.31 283 GLY A O 1
ATOM 2183 N N . MET A 1 284 ? -12.781 37.125 11.031 1 96.88 284 MET A N 1
ATOM 2184 C CA . MET A 1 284 ? -13.93 36.625 11.773 1 96.88 284 MET A CA 1
ATOM 2185 C C . MET A 1 284 ? -13.57 36.375 13.234 1 96.88 284 MET A C 1
ATOM 2187 O O . MET A 1 284 ? -14.359 35.812 13.984 1 96.88 284 MET A O 1
ATOM 2191 N N . ASP A 1 285 ? -12.406 36.719 13.617 1 95.44 285 ASP A N 1
ATOM 2192 C CA . ASP A 1 285 ? -11.891 36.531 14.969 1 95.44 285 ASP A CA 1
ATOM 2193 C C . ASP A 1 285 ? -11.844 35.062 15.336 1 95.44 285 ASP A C 1
ATOM 2195 O O . ASP A 1 285 ? -12.258 34.688 16.438 1 95.44 285 ASP A O 1
ATOM 2199 N N . MET A 1 286 ? -11.508 34.281 14.398 1 96.94 286 MET A N 1
ATOM 2200 C CA . MET A 1 286 ? -11.297 32.844 14.641 1 96.94 286 MET A CA 1
ATOM 2201 C C . MET A 1 286 ? -9.812 32.531 14.758 1 96.94 286 MET A C 1
ATOM 2203 O O . MET A 1 286 ? -9.07 32.625 13.773 1 96.94 286 MET A O 1
ATOM 2207 N N . PRO A 1 287 ? -9.367 32.156 15.898 1 96.56 287 PRO A N 1
ATOM 2208 C CA . PRO A 1 287 ? -7.934 31.891 16.078 1 96.56 287 PRO A CA 1
ATOM 2209 C C . PRO A 1 287 ? -7.484 30.609 15.391 1 96.56 287 PRO A C 1
ATOM 2211 O O . PRO A 1 287 ? -8.297 29.703 15.148 1 96.56 287 PRO A O 1
ATOM 2214 N N . VAL A 1 288 ? -6.227 30.562 15.094 1 97.88 288 VAL A N 1
ATOM 2215 C CA . VAL A 1 288 ? -5.629 29.328 14.578 1 97.88 288 VAL A CA 1
ATOM 2216 C C . VAL A 1 288 ? -4.684 28.734 15.625 1 97.88 288 VAL A C 1
ATOM 2218 O O . VAL A 1 288 ? -4.191 29.453 16.5 1 97.88 288 VAL A O 1
ATOM 2221 N N . MET A 1 289 ? -4.434 27.484 15.57 1 97.88 289 MET A N 1
ATOM 2222 C CA . MET A 1 289 ? -3.68 26.75 16.578 1 97.88 289 MET A CA 1
ATOM 2223 C C . MET A 1 289 ? -2.191 27.062 16.484 1 97.88 289 MET A C 1
ATOM 2225 O O . MET A 1 289 ? -1.524 27.266 17.5 1 97.88 289 MET A O 1
ATOM 2229 N N . ALA A 1 290 ? -1.644 27.094 15.297 1 98.44 290 ALA A N 1
ATOM 2230 C CA . ALA A 1 290 ? -0.209 27.281 15.102 1 98.44 290 ALA A CA 1
ATOM 2231 C C . ALA A 1 290 ? 0.241 28.641 15.617 1 98.44 290 ALA A C 1
ATOM 2233 O O . ALA A 1 290 ? -0.436 29.641 15.406 1 98.44 290 ALA A O 1
ATOM 2234 N N . GLU A 1 291 ? 1.275 28.641 16.281 1 97.12 291 GLU A N 1
ATOM 2235 C CA . GLU A 1 291 ? 1.838 29.891 16.75 1 97.12 291 GLU A CA 1
ATOM 2236 C C . GLU A 1 291 ? 2.211 30.812 15.586 1 97.12 291 GLU A C 1
ATOM 2238 O O . GLU A 1 291 ? 2.646 30.328 14.531 1 97.12 291 GLU A O 1
ATOM 2243 N N . LYS A 1 292 ? 2.074 32.125 15.828 1 97.06 292 LYS A N 1
ATOM 2244 C CA . LYS A 1 292 ? 2.359 33.094 14.789 1 97.06 292 LYS A CA 1
ATOM 2245 C C . LYS A 1 292 ? 3.785 32.969 14.266 1 97.06 292 LYS A C 1
ATOM 2247 O O . LYS A 1 292 ? 4.73 32.844 15.047 1 97.06 292 LYS A O 1
ATOM 2252 N N . GLY A 1 293 ? 3.898 32.906 12.992 1 97.06 293 GLY A N 1
ATOM 2253 C CA . GLY A 1 293 ? 5.207 32.781 12.367 1 97.06 293 GLY A CA 1
ATOM 2254 C C . GLY A 1 293 ? 5.574 31.359 11.984 1 97.06 293 GLY A C 1
ATOM 2255 O O . GLY A 1 293 ? 6.523 31.141 11.227 1 97.06 293 GLY A O 1
ATOM 2256 N N . PHE A 1 294 ? 4.789 30.391 12.477 1 98.12 294 PHE A N 1
ATOM 2257 C CA . PHE A 1 294 ? 5.102 29 12.203 1 98.12 294 PHE A CA 1
ATOM 2258 C C . PHE A 1 294 ? 3.912 28.297 11.562 1 98.12 294 PHE A C 1
ATOM 2260 O O . PHE A 1 294 ? 3.754 27.078 11.695 1 98.12 294 PHE A O 1
ATOM 2267 N N . GLU A 1 295 ? 3.033 29.062 10.914 1 98.5 295 GLU A N 1
ATOM 2268 C CA . GLU A 1 295 ? 1.859 28.516 10.242 1 98.5 295 GLU A CA 1
ATOM 2269 C C . GLU A 1 295 ? 2.238 27.844 8.922 1 98.5 295 GLU A C 1
ATOM 2271 O O . GLU A 1 295 ? 2.947 28.438 8.102 1 98.5 295 GLU A O 1
ATOM 2276 N N . SER A 1 296 ? 1.778 26.656 8.719 1 98.5 296 SER A N 1
ATOM 2277 C CA . SER A 1 296 ? 2.064 25.938 7.484 1 98.5 296 SER A CA 1
ATOM 2278 C C . SER A 1 296 ? 1.242 26.469 6.32 1 98.5 296 SER A C 1
ATOM 2280 O O . SER A 1 296 ? 0.213 27.125 6.531 1 98.5 296 SER A O 1
ATOM 2282 N N . HIS A 1 297 ? 1.696 26.203 5.129 1 98.25 297 HIS A N 1
ATOM 2283 C CA . HIS A 1 297 ? 0.977 26.594 3.924 1 98.25 297 HIS A CA 1
ATOM 2284 C C . HIS A 1 297 ? 0.045 25.484 3.451 1 98.25 297 HIS A C 1
ATOM 2286 O O . HIS A 1 297 ? -0.668 25.656 2.459 1 98.25 297 HIS A O 1
ATOM 2292 N N . THR A 1 298 ? -0.034 24.359 4.227 1 98.44 298 THR A N 1
ATOM 2293 C CA . THR A 1 298 ? -0.784 23.234 3.678 1 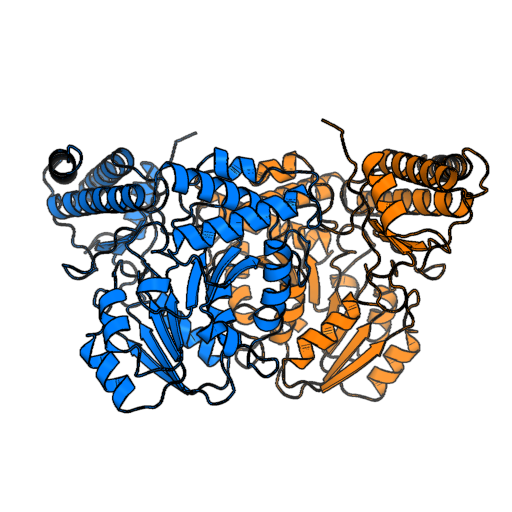98.44 298 THR A CA 1
ATOM 2294 C C . THR A 1 298 ? -1.972 22.891 4.57 1 98.44 298 THR A C 1
ATOM 2296 O O . THR A 1 298 ? -2.9 22.203 4.141 1 98.44 298 THR A O 1
ATOM 2299 N N . VAL A 1 299 ? -1.931 23.312 5.828 1 98.31 299 VAL A N 1
ATOM 2300 C CA . VAL A 1 299 ? -3.023 23 6.742 1 98.31 299 VAL A CA 1
ATOM 2301 C C . VAL A 1 299 ? -3.174 24.125 7.77 1 98.31 299 VAL A C 1
ATOM 2303 O O . VAL A 1 299 ? -2.178 24.656 8.25 1 98.31 299 VAL A O 1
ATOM 2306 N N . THR A 1 300 ? -4.383 24.516 8.117 1 98.62 300 THR A N 1
ATOM 2307 C CA . THR A 1 300 ? -4.699 25.469 9.156 1 98.62 300 THR A CA 1
ATOM 2308 C C . THR A 1 300 ? -5.625 24.859 10.203 1 98.62 300 THR A C 1
ATOM 2310 O O . THR A 1 300 ? -6.707 24.375 9.875 1 98.62 300 THR A O 1
ATOM 2313 N N . GLY A 1 301 ? -5.152 24.766 11.445 1 98.31 301 GLY A N 1
ATOM 2314 C CA . GLY A 1 301 ? -6.016 24.391 12.547 1 98.31 301 GLY A CA 1
ATOM 2315 C C . GLY A 1 301 ? -6.832 25.531 13.102 1 98.31 301 GLY A C 1
ATOM 2316 O O . GLY A 1 301 ? -6.301 26.406 13.789 1 98.31 301 GLY A O 1
ATOM 2317 N N . MET A 1 302 ? -8.117 25.578 12.82 1 98.5 302 MET A N 1
ATOM 2318 C CA . MET A 1 302 ? -8.992 26.641 13.273 1 98.5 302 MET A CA 1
ATOM 2319 C C . MET A 1 302 ? -9.664 26.281 14.594 1 98.5 302 MET A C 1
ATOM 2321 O O . MET A 1 302 ? -10.344 25.25 14.688 1 98.5 302 MET A O 1
ATOM 2325 N N . MET A 1 303 ? -9.57 27.062 15.57 1 97.69 303 MET A N 1
ATOM 2326 C CA . MET A 1 303 ? -10.172 26.828 16.875 1 97.69 303 MET A CA 1
ATOM 2327 C C . MET A 1 303 ? -11.664 27.172 16.859 1 97.69 303 MET A C 1
ATOM 2329 O O . MET A 1 303 ? -12.078 28.109 16.188 1 97.69 303 MET A O 1
ATOM 2333 N N . LEU A 1 304 ? -12.594 26.406 17.469 1 95.56 304 LEU A N 1
ATOM 2334 C CA . LEU A 1 304 ? -14.047 26.547 17.438 1 95.56 304 LEU A CA 1
ATOM 2335 C C . LEU A 1 304 ? -14.57 27.047 18.781 1 95.56 304 LEU A C 1
ATOM 2337 O O . LEU A 1 304 ? -15.766 27.328 18.922 1 95.56 304 LEU A O 1
ATOM 2341 N N . ASP A 1 305 ? -14.031 27.484 19.719 1 86.06 305 ASP A N 1
ATOM 2342 C CA . ASP A 1 305 ? -14.406 27.828 21.078 1 86.06 305 ASP A CA 1
ATOM 2343 C C . ASP A 1 305 ? -15.922 27.969 21.203 1 86.06 305 ASP A C 1
ATOM 2345 O O . ASP A 1 305 ? -16.5 28.969 20.781 1 86.06 305 ASP A O 1
ATOM 2349 N N . GLY A 1 306 ? -16.594 26.953 21.828 1 88.56 306 GLY A N 1
ATOM 2350 C CA . GLY A 1 306 ? -18 26.953 22.141 1 88.56 306 GLY A CA 1
ATOM 2351 C C . GLY A 1 306 ? -18.875 26.406 21.031 1 88.56 306 GLY A C 1
ATOM 2352 O O . GLY A 1 306 ? -20.094 26.375 21.141 1 88.56 306 GLY A O 1
ATOM 2353 N N . ILE A 1 307 ? -18.344 26.141 19.969 1 93.19 307 ILE A N 1
ATOM 2354 C CA . ILE A 1 307 ? -19.062 25.609 18.828 1 93.19 307 ILE A CA 1
ATOM 2355 C C . ILE A 1 307 ? -18.766 24.109 18.703 1 93.19 307 ILE A C 1
ATOM 2357 O O . ILE A 1 307 ? -17.609 23.688 18.797 1 93.19 307 ILE A O 1
ATOM 2361 N N . SER A 1 308 ? -19.828 23.328 18.594 1 95.62 308 SER A N 1
ATOM 2362 C CA . SER A 1 308 ? -19.656 21.891 18.391 1 95.62 308 SER A CA 1
ATOM 2363 C C . SER A 1 308 ? -18.906 21.609 17.094 1 95.62 308 SER A C 1
ATOM 2365 O O . SER A 1 308 ? -19.344 22 16.016 1 95.62 308 SER A O 1
ATOM 2367 N N . MET A 1 309 ? -17.797 20.922 17.234 1 96.75 309 MET A N 1
ATOM 2368 C CA . MET A 1 309 ? -16.984 20.578 16.078 1 96.75 309 MET A CA 1
ATOM 2369 C C . MET A 1 309 ? -17.797 19.797 15.055 1 96.75 309 MET A C 1
ATOM 2371 O O . MET A 1 309 ? -17.781 20.109 13.867 1 96.75 309 MET A O 1
ATOM 2375 N N . ASN A 1 310 ? -18.531 18.797 15.492 1 95.25 310 ASN A N 1
ATOM 2376 C CA . ASN A 1 310 ? -19.297 17.922 14.617 1 95.25 310 ASN A CA 1
ATOM 2377 C C . ASN A 1 310 ? -20.391 18.703 13.867 1 95.25 310 ASN A C 1
ATOM 2379 O O . ASN A 1 310 ? -20.594 18.484 12.672 1 95.25 310 ASN A O 1
ATOM 2383 N N . ASP A 1 311 ? -21.109 19.547 14.617 1 96.75 311 ASP A N 1
ATOM 2384 C CA . ASP A 1 311 ? -22.141 20.344 13.984 1 96.75 311 ASP A CA 1
ATOM 2385 C C . ASP A 1 311 ? -21.562 21.297 12.945 1 96.75 311 ASP A C 1
ATOM 2387 O O . ASP A 1 311 ? -22.125 21.469 11.859 1 96.75 311 ASP A O 1
ATOM 2391 N N . PHE A 1 312 ? -20.531 21.938 13.352 1 97.69 312 PHE A N 1
ATOM 2392 C CA . PHE A 1 312 ? -19.844 22.859 12.453 1 97.69 312 PHE A CA 1
ATOM 2393 C C . PHE A 1 312 ? -19.422 22.156 11.172 1 97.69 312 PHE A C 1
ATOM 2395 O O . PHE A 1 312 ? -19.703 22.625 10.07 1 97.69 312 PHE A O 1
ATOM 2402 N N . LEU A 1 313 ? -18.719 21.016 11.25 1 96.06 313 LEU A N 1
ATOM 2403 C CA . LEU A 1 313 ? -18.25 20.25 10.102 1 96.06 313 LEU A CA 1
ATOM 2404 C C . LEU A 1 313 ? -19.406 19.781 9.242 1 96.06 313 LEU A C 1
ATOM 2406 O O . LEU A 1 313 ? -19.344 19.828 8.008 1 96.06 313 LEU A O 1
ATOM 2410 N N . SER A 1 314 ? -20.453 19.281 9.883 1 94.56 314 SER A N 1
ATOM 2411 C CA . SER A 1 314 ? -21.625 18.797 9.156 1 94.56 314 SER A CA 1
ATOM 2412 C C . SER A 1 314 ? -22.281 19.922 8.359 1 94.56 314 SER A C 1
ATOM 2414 O O . SER A 1 314 ? -22.656 19.719 7.199 1 94.56 314 SER A O 1
ATOM 2416 N N . GLU A 1 315 ? -22.422 21.062 8.961 1 96.38 315 GLU A N 1
ATOM 2417 C CA . GLU A 1 315 ? -23.031 22.203 8.289 1 96.38 315 GLU A CA 1
ATOM 2418 C C . GLU A 1 315 ? -22.156 22.703 7.141 1 96.38 315 GLU A C 1
ATOM 2420 O O . GLU A 1 315 ? -22.672 23.094 6.09 1 96.38 315 GLU A O 1
ATOM 2425 N N . CYS A 1 316 ? -20.875 22.797 7.34 1 96.38 316 CYS A N 1
ATOM 2426 C CA . CYS A 1 316 ? -19.969 23.188 6.262 1 96.38 316 CYS A CA 1
ATOM 2427 C C . CYS A 1 316 ? -20.062 22.219 5.09 1 96.38 316 CYS A C 1
ATOM 2429 O O . CYS A 1 316 ? -20.094 22.641 3.932 1 96.38 316 CYS A O 1
ATOM 2431 N N . LEU A 1 317 ? -20.109 20.922 5.422 1 92.56 317 LEU A N 1
ATOM 2432 C CA . LEU A 1 317 ? -20.234 19.906 4.387 1 92.56 317 LEU A CA 1
ATOM 2433 C C . LEU A 1 317 ? -21.531 20.094 3.607 1 92.56 317 LEU A C 1
ATOM 2435 O O . LEU A 1 317 ? -21.547 20 2.379 1 92.56 317 LEU A O 1
ATOM 2439 N N . ASN A 1 318 ? -22.625 20.328 4.293 1 93.12 318 ASN A N 1
ATOM 2440 C CA . ASN A 1 318 ? -23.922 20.562 3.664 1 93.12 318 ASN A CA 1
ATOM 2441 C C . ASN A 1 318 ? -23.875 21.766 2.734 1 93.12 318 ASN A C 1
ATOM 2443 O O . ASN A 1 318 ? -24.719 21.906 1.84 1 93.12 318 ASN A O 1
ATOM 2447 N N . ASN A 1 319 ? -22.922 22.625 3.029 1 94.69 319 ASN A N 1
ATOM 2448 C CA . ASN A 1 319 ? -22.781 23.828 2.201 1 94.69 319 ASN A CA 1
ATOM 2449 C C . ASN A 1 319 ? -21.641 23.672 1.199 1 94.69 319 ASN A C 1
ATOM 2451 O O . ASN A 1 319 ? -21.172 24.656 0.626 1 94.69 319 ASN A O 1
ATOM 2455 N N . GLY A 1 320 ? -21.047 22.516 1.078 1 91.75 320 GLY A N 1
ATOM 2456 C CA . GLY A 1 320 ? -20.188 22.203 -0.051 1 91.75 320 GLY A CA 1
ATOM 2457 C C . GLY A 1 320 ? -18.703 22.203 0.302 1 91.75 320 GLY A C 1
ATOM 2458 O O . GLY A 1 320 ? -17.859 22.094 -0.579 1 91.75 320 GLY A O 1
ATOM 2459 N N . ILE A 1 321 ? -18.344 22.375 1.593 1 94.12 321 ILE A N 1
ATOM 2460 C CA . ILE A 1 321 ? -16.938 22.375 1.993 1 94.12 321 ILE A CA 1
ATOM 2461 C C . ILE A 1 321 ? -16.688 21.234 2.98 1 94.12 321 ILE A C 1
ATOM 2463 O O . ILE A 1 321 ? -17.281 21.203 4.059 1 94.12 321 ILE A O 1
ATOM 2467 N N . GLU A 1 322 ? -15.812 20.344 2.643 1 92.44 322 GLU A N 1
ATOM 2468 C CA . GLU A 1 322 ? -15.43 19.25 3.531 1 92.44 322 GLU A CA 1
ATOM 2469 C C . GLU A 1 322 ? -14.07 19.516 4.184 1 92.44 322 GLU A C 1
ATOM 2471 O O . GLU A 1 322 ? -13.078 19.734 3.488 1 92.44 322 GLU A O 1
ATOM 2476 N N . MET A 1 323 ? -14.062 19.625 5.469 1 94.88 323 MET A N 1
ATOM 2477 C CA . MET A 1 323 ? -12.852 19.812 6.258 1 94.88 323 MET A CA 1
ATOM 2478 C C . MET A 1 323 ? -12.594 18.609 7.16 1 94.88 323 MET A C 1
ATOM 2480 O O . MET A 1 323 ? -13.375 17.656 7.164 1 94.88 323 MET A O 1
ATOM 2484 N N . ALA A 1 324 ? -11.461 18.609 7.809 1 94.56 324 ALA A N 1
ATOM 2485 C CA . ALA A 1 324 ? -11.086 17.469 8.648 1 94.56 324 ALA A CA 1
ATOM 2486 C C . ALA A 1 324 ? -11.281 17.797 10.125 1 94.56 324 ALA A C 1
ATOM 2488 O O . ALA A 1 324 ? -11.156 18.953 10.539 1 94.56 324 ALA A O 1
ATOM 2489 N N . THR A 1 325 ? -11.523 16.766 10.891 1 94.62 325 THR A N 1
ATOM 2490 C CA . THR A 1 325 ? -11.609 16.891 12.336 1 94.62 325 THR A CA 1
ATOM 2491 C C . THR A 1 325 ? -10.242 17.188 12.938 1 94.62 325 THR A C 1
ATOM 2493 O O . THR A 1 325 ? -9.211 16.859 12.352 1 94.62 325 THR A O 1
ATOM 2496 N N . GLY A 1 326 ? -10.281 17.891 14.055 1 96 326 GLY A N 1
ATOM 2497 C CA . GLY A 1 326 ? -9.078 17.922 14.867 1 96 326 GLY A CA 1
ATOM 2498 C C . GLY A 1 326 ? -8.734 16.562 15.469 1 96 326 GLY A C 1
ATOM 2499 O O . GLY A 1 326 ? -9.625 15.773 15.789 1 96 326 GLY A O 1
ATOM 2500 N N . ILE A 1 327 ? -7.391 16.328 15.648 1 95.38 327 ILE A N 1
ATOM 2501 C CA . ILE A 1 327 ? -7.043 14.984 16.078 1 95.38 327 ILE A CA 1
ATOM 2502 C C . ILE A 1 327 ? -6.074 15.055 17.266 1 95.38 327 ILE A C 1
ATOM 2504 O O . ILE A 1 327 ? -5.598 14.031 17.75 1 95.38 327 ILE A O 1
ATOM 2508 N N . VAL A 1 328 ? -5.746 16.25 17.688 1 97.06 328 VAL A N 1
ATOM 2509 C CA . VAL A 1 328 ? -4.93 16.391 18.875 1 97.06 328 VAL A CA 1
ATOM 2510 C C . VAL A 1 328 ? -5.754 16 20.109 1 97.06 328 VAL A C 1
ATOM 2512 O O . VAL A 1 328 ? -6.762 16.656 20.406 1 97.06 328 VAL A O 1
ATOM 2515 N N . PRO A 1 329 ? -5.363 14.992 20.812 1 95.62 329 PRO A N 1
ATOM 2516 C CA . PRO A 1 329 ? -6.18 14.516 21.938 1 95.62 329 PRO A CA 1
ATOM 2517 C C . PRO A 1 329 ? -6.48 15.609 22.953 1 95.62 329 PRO A C 1
ATOM 2519 O O . PRO A 1 329 ? -7.609 15.719 23.438 1 95.62 329 PRO A O 1
ATOM 2522 N N . GLU A 1 330 ? -5.574 16.469 23.25 1 94.94 330 GLU A N 1
ATOM 2523 C CA . GLU A 1 330 ? -5.715 17.547 24.234 1 94.94 330 GLU A CA 1
ATOM 2524 C C . GLU A 1 330 ? -6.766 18.562 23.797 1 94.94 330 GLU A C 1
ATOM 2526 O O . GLU A 1 330 ? -7.289 19.312 24.625 1 94.94 330 GLU A O 1
ATOM 2531 N N . TYR A 1 331 ? -7.07 18.547 22.562 1 96.38 331 TYR A N 1
ATOM 2532 C CA . TYR A 1 331 ? -8.008 19.531 22.016 1 96.38 331 TYR A CA 1
ATOM 2533 C C . TYR A 1 331 ? -9.18 18.828 21.328 1 96.38 331 TYR A C 1
ATOM 2535 O O . TYR A 1 331 ? -9.703 19.344 20.328 1 96.38 331 TYR A O 1
ATOM 2543 N N . ALA A 1 332 ? -9.5 17.688 21.812 1 94.69 332 ALA A N 1
ATOM 2544 C CA . ALA A 1 332 ? -10.578 16.906 21.219 1 94.69 332 ALA A CA 1
ATOM 2545 C C . ALA A 1 332 ? -11.867 17.719 21.125 1 94.69 332 ALA A C 1
ATOM 2547 O O . ALA A 1 332 ? -12.336 18.25 22.141 1 94.69 332 ALA A O 1
ATOM 2548 N N . GLY A 1 333 ? -12.344 17.859 19.891 1 95.88 333 GLY A N 1
ATOM 2549 C CA . GLY A 1 333 ? -13.625 18.516 19.656 1 95.88 333 GLY A CA 1
ATOM 2550 C C . GLY A 1 333 ? -13.523 20.031 19.656 1 95.88 333 GLY A C 1
ATOM 2551 O O . GLY A 1 333 ? -14.531 20.719 19.5 1 95.88 333 GLY A O 1
ATOM 2552 N N . LYS A 1 334 ? -12.281 20.578 19.734 1 96.81 334 LYS A N 1
ATOM 2553 C CA . LYS A 1 334 ? -12.141 22.016 19.984 1 96.81 334 LYS A CA 1
ATOM 2554 C C . LYS A 1 334 ? -11.594 22.734 18.766 1 96.81 334 LYS A C 1
ATOM 2556 O O . LYS A 1 334 ? -11.391 23.953 18.797 1 96.81 334 LYS A O 1
ATOM 2561 N N . TYR A 1 335 ? -11.359 22.094 17.719 1 97.88 335 TYR A N 1
ATOM 2562 C CA . TYR A 1 335 ? -10.836 22.719 16.516 1 97.88 335 TYR A CA 1
ATOM 2563 C C . TYR A 1 335 ? -11.078 21.844 15.289 1 97.88 335 TYR A C 1
ATOM 2565 O O . TYR A 1 335 ? -11.492 20.688 15.414 1 97.88 335 TYR A O 1
ATOM 2573 N N . VAL A 1 336 ? -10.938 22.375 14.133 1 98.06 336 VAL A N 1
ATOM 2574 C CA . VAL A 1 336 ? -11.008 21.656 12.867 1 98.06 336 VAL A CA 1
ATOM 2575 C C . VAL A 1 336 ? -9.742 21.906 12.055 1 98.06 336 VAL A C 1
ATOM 2577 O O . VAL A 1 336 ? -8.984 22.828 12.359 1 98.06 336 VAL A O 1
ATOM 2580 N N . ARG A 1 337 ? -9.438 21.094 11.164 1 97.81 337 ARG A N 1
ATOM 2581 C CA . ARG A 1 337 ? -8.289 21.25 10.281 1 97.81 337 ARG A CA 1
ATOM 2582 C C . ARG A 1 337 ? -8.734 21.547 8.852 1 97.81 337 ARG A C 1
ATOM 2584 O O . ARG A 1 337 ? -9.492 20.781 8.266 1 97.81 337 ARG A O 1
ATOM 2591 N N . ILE A 1 338 ? -8.297 22.625 8.367 1 98.19 338 ILE A N 1
ATOM 2592 C CA . ILE A 1 338 ? -8.555 23.047 6.992 1 98.19 338 ILE A CA 1
ATOM 2593 C C . ILE A 1 338 ? -7.355 22.688 6.113 1 98.19 338 ILE A C 1
ATOM 2595 O O . ILE A 1 338 ? -6.297 23.312 6.227 1 98.19 338 ILE A O 1
ATOM 2599 N N . GLY A 1 339 ? -7.551 21.672 5.266 1 96.94 339 GLY A N 1
ATOM 2600 C CA . GLY A 1 339 ? -6.5 21.328 4.32 1 96.94 339 GLY A CA 1
ATOM 2601 C C . GLY A 1 339 ? -6.512 22.188 3.074 1 96.94 339 GLY A C 1
ATOM 2602 O O . GLY A 1 339 ? -7.574 22.469 2.514 1 96.94 339 GLY A O 1
ATOM 2603 N N . HIS A 1 340 ? -5.391 22.672 2.727 1 97.31 340 HIS A N 1
ATOM 2604 C CA . HIS A 1 340 ? -5.301 23.531 1.546 1 97.31 340 HIS A CA 1
ATOM 2605 C C . HIS A 1 340 ? -4.035 23.234 0.749 1 97.31 340 HIS A C 1
ATOM 2607 O O . HIS A 1 340 ? -3.297 24.156 0.387 1 97.31 340 HIS A O 1
ATOM 2613 N N . MET A 1 341 ? -3.789 21.984 0.501 1 95.5 341 MET A N 1
ATOM 2614 C CA . MET A 1 341 ? -2.646 21.562 -0.3 1 95.5 341 MET A CA 1
ATOM 2615 C C . MET A 1 341 ? -3.105 20.984 -1.636 1 95.5 341 MET A C 1
ATOM 2617 O O . MET A 1 341 ? -4.285 20.672 -1.813 1 95.5 341 MET A O 1
ATOM 2621 N N . GLY A 1 342 ? -2.156 20.844 -2.576 1 94.75 342 GLY A N 1
ATOM 2622 C CA . GLY A 1 342 ? -2.43 20.25 -3.873 1 94.75 342 GLY A CA 1
ATOM 2623 C C . GLY A 1 342 ? -2.912 21.25 -4.906 1 94.75 342 GLY A C 1
ATOM 2624 O O . GLY A 1 342 ? -2.262 22.266 -5.137 1 94.75 342 GLY A O 1
ATOM 2625 N N . TRP A 1 343 ? -4.121 20.969 -5.457 1 93.62 343 TRP A N 1
ATOM 2626 C CA . TRP A 1 343 ? -4.582 21.75 -6.594 1 93.62 343 TRP A CA 1
ATOM 2627 C C . TRP A 1 343 ? -5.602 22.797 -6.156 1 93.62 343 TRP A C 1
ATOM 2629 O O . TRP A 1 343 ? -6.449 23.219 -6.949 1 93.62 343 TRP A O 1
ATOM 2639 N N . ILE A 1 344 ? -5.504 23.234 -4.984 1 94.12 344 ILE A N 1
ATOM 2640 C CA . ILE A 1 344 ? -6.367 24.297 -4.457 1 94.12 344 ILE A CA 1
ATOM 2641 C C . ILE A 1 344 ? -5.883 25.656 -4.953 1 94.12 344 ILE A C 1
ATOM 2643 O O . ILE A 1 344 ? -4.684 25.859 -5.137 1 94.12 344 ILE A O 1
ATOM 2647 N N . ASN A 1 345 ? -6.859 26.531 -5.211 1 94.56 345 ASN A N 1
ATOM 2648 C CA . ASN A 1 345 ? -6.512 27.859 -5.688 1 94.56 345 ASN A CA 1
ATOM 2649 C C . ASN A 1 345 ? -7.234 28.938 -4.895 1 94.56 345 ASN A C 1
ATOM 2651 O O . ASN A 1 345 ? -7.891 28.656 -3.891 1 94.56 345 ASN A O 1
ATOM 2655 N N . GLN A 1 346 ? -7.094 30.188 -5.293 1 96 346 GLN A N 1
ATOM 2656 C CA . GLN A 1 346 ? -7.602 31.328 -4.555 1 96 346 GLN A CA 1
ATOM 2657 C C . GLN A 1 346 ? -9.125 31.328 -4.5 1 96 346 GLN A C 1
ATOM 2659 O O . GLN A 1 346 ? -9.719 31.75 -3.506 1 96 346 GLN A O 1
ATOM 2664 N N . ASN A 1 347 ? -9.75 30.828 -5.523 1 95.88 347 ASN A N 1
ATOM 2665 C CA . ASN A 1 347 ? -11.211 30.75 -5.523 1 95.88 347 ASN A CA 1
ATOM 2666 C C . ASN A 1 347 ? -11.719 29.734 -4.508 1 95.88 347 ASN A C 1
ATOM 2668 O O . ASN A 1 347 ? -12.758 29.953 -3.875 1 95.88 347 ASN A O 1
ATOM 2672 N N . ASP A 1 348 ? -10.969 28.656 -4.391 1 95.5 348 ASP A N 1
ATOM 2673 C CA . ASP A 1 348 ? -11.305 27.672 -3.363 1 95.5 348 ASP A CA 1
ATOM 2674 C C . ASP A 1 348 ? -11.18 28.281 -1.967 1 95.5 348 ASP A C 1
ATOM 2676 O O . ASP A 1 348 ? -11.992 27.984 -1.085 1 95.5 348 ASP A O 1
ATOM 2680 N N . ALA A 1 349 ? -10.188 29.125 -1.787 1 97.25 349 ALA A N 1
ATOM 2681 C CA . ALA A 1 349 ? -9.969 29.781 -0.502 1 97.25 349 ALA A CA 1
ATOM 2682 C C . ALA A 1 349 ? -11.148 30.688 -0.146 1 97.25 349 ALA A C 1
ATOM 2684 O O . ALA A 1 349 ? -11.656 30.641 0.974 1 97.25 349 ALA A O 1
ATOM 2685 N N . ILE A 1 350 ? -11.594 31.438 -1.105 1 97.12 350 ILE A N 1
ATOM 2686 C CA . ILE A 1 350 ? -12.68 32.375 -0.879 1 97.12 350 ILE A CA 1
ATOM 2687 C C . ILE A 1 350 ? -13.969 31.625 -0.58 1 97.12 350 ILE A C 1
ATOM 2689 O O . ILE A 1 350 ? -14.711 31.984 0.338 1 97.12 350 ILE A O 1
ATOM 2693 N N . SER A 1 351 ? -14.211 30.609 -1.395 1 97.06 351 SER A N 1
ATOM 2694 C CA . SER A 1 351 ? -15.398 29.781 -1.177 1 97.06 351 SER A CA 1
ATOM 2695 C C . SER A 1 351 ? -15.398 29.172 0.221 1 97.06 351 SER A C 1
ATOM 2697 O O . SER A 1 351 ? -16.438 29.141 0.885 1 97.06 351 SER A O 1
ATOM 2699 N N . THR A 1 352 ? -14.25 28.766 0.666 1 97.88 352 THR A N 1
ATOM 2700 C CA . THR A 1 352 ? -14.117 28.141 1.978 1 97.88 352 THR A CA 1
ATOM 2701 C C . THR A 1 352 ? -14.383 29.156 3.088 1 97.88 352 THR A C 1
ATOM 2703 O O . THR A 1 352 ? -15.18 28.891 3.996 1 97.88 352 THR A O 1
ATOM 2706 N N . VAL A 1 353 ? -13.812 30.297 2.967 1 98.44 353 VAL A N 1
ATOM 2707 C CA . VAL A 1 353 ? -13.984 31.344 3.965 1 98.44 353 VAL A CA 1
ATOM 2708 C C . VAL A 1 353 ? -15.445 31.781 4.012 1 98.44 353 VAL A C 1
ATOM 2710 O O . VAL A 1 353 ? -16 31.984 5.094 1 98.44 353 VAL A O 1
ATOM 2713 N N . ALA A 1 354 ? -16.031 31.875 2.863 1 98 354 ALA A N 1
ATOM 2714 C CA . ALA A 1 354 ? -17.438 32.281 2.77 1 98 354 ALA A CA 1
ATOM 2715 C C . ALA A 1 354 ? -18.359 31.312 3.488 1 98 354 ALA A C 1
ATOM 2717 O O . ALA A 1 354 ? -19.266 31.719 4.211 1 98 354 ALA A O 1
ATOM 2718 N N . VAL A 1 355 ? -18.141 30.062 3.252 1 97.69 355 VAL A N 1
ATOM 2719 C CA . VAL A 1 355 ? -18.953 29.031 3.883 1 97.69 355 VAL A CA 1
ATOM 2720 C C . VAL A 1 355 ? -18.734 29.031 5.391 1 97.69 355 VAL A C 1
ATOM 2722 O O . VAL A 1 355 ? -19.672 28.953 6.172 1 97.69 355 VAL A O 1
ATOM 2725 N N . ILE A 1 356 ? -17.484 29.172 5.84 1 98.19 356 ILE A N 1
ATOM 2726 C CA . ILE A 1 356 ? -17.172 29.219 7.262 1 98.19 356 ILE A CA 1
ATOM 2727 C C . ILE A 1 356 ? -17.906 30.391 7.914 1 98.19 356 ILE A C 1
ATOM 2729 O O . ILE A 1 356 ? -18.531 30.234 8.961 1 98.19 356 ILE A O 1
ATOM 2733 N N . GLU A 1 357 ? -17.875 31.469 7.285 1 98 357 GLU A N 1
ATOM 2734 C CA . GLU A 1 357 ? -18.516 32.688 7.805 1 98 357 GLU A CA 1
ATOM 2735 C C . GLU A 1 357 ? -20.016 32.469 7.945 1 98 357 GLU A C 1
ATOM 2737 O O . GLU A 1 357 ? -20.594 32.781 8.992 1 98 357 GLU A O 1
ATOM 2742 N N . ARG A 1 358 ? -20.641 31.969 6.895 1 97.31 358 ARG A N 1
ATOM 2743 C CA . ARG A 1 358 ? -22.078 31.75 6.922 1 97.31 358 ARG A CA 1
ATOM 2744 C C . ARG A 1 358 ? -22.453 30.766 8.023 1 97.31 358 ARG A C 1
ATOM 2746 O O . ARG A 1 358 ? -23.422 31 8.766 1 97.31 358 ARG A O 1
ATOM 2753 N N . VAL A 1 359 ? -21.719 29.703 8.078 1 97.44 359 VAL A N 1
ATOM 2754 C CA . VAL A 1 359 ? -22.016 28.656 9.039 1 97.44 359 VAL A CA 1
ATOM 2755 C C . VAL A 1 359 ? -21.859 29.188 10.461 1 97.44 359 VAL A C 1
ATOM 2757 O O . VAL A 1 359 ? -22.688 28.922 11.328 1 97.44 359 VAL A O 1
ATOM 2760 N N . LEU A 1 360 ? -20.766 29.953 10.719 1 97.06 360 LEU A N 1
ATOM 2761 C CA . LEU A 1 360 ? -20.547 30.516 12.039 1 97.06 360 LEU A CA 1
ATOM 2762 C C . LEU A 1 360 ? -21.688 31.469 12.422 1 97.06 360 LEU A C 1
ATOM 2764 O O . LEU A 1 360 ? -22.172 31.438 13.555 1 97.06 360 LEU A O 1
ATOM 2768 N N . ARG A 1 361 ? -22.109 32.219 11.539 1 96 361 ARG A N 1
ATOM 2769 C CA . ARG A 1 361 ? -23.203 33.125 11.797 1 96 361 ARG A CA 1
ATOM 2770 C C . ARG A 1 361 ? -24.5 32.375 12.062 1 96 361 ARG A C 1
ATOM 2772 O O . ARG A 1 361 ? -25.25 32.719 12.984 1 96 361 ARG A O 1
ATOM 2779 N N . ASP A 1 362 ? -24.719 31.391 11.258 1 95.56 362 ASP A N 1
ATOM 2780 C CA . ASP A 1 362 ? -25.906 30.578 11.43 1 95.56 362 ASP A CA 1
ATOM 2781 C C . ASP A 1 362 ? -25.906 29.875 12.789 1 95.56 362 ASP A C 1
ATOM 2783 O O . ASP A 1 362 ? -26.969 29.625 13.367 1 95.56 362 ASP A O 1
ATOM 2787 N N . MET A 1 363 ? -24.75 29.672 13.266 1 95.31 363 MET A N 1
ATOM 2788 C CA . MET A 1 363 ? -24.609 28.984 14.547 1 95.31 363 MET A CA 1
ATOM 2789 C C . MET A 1 363 ? -24.641 29.969 15.703 1 95.31 363 MET A C 1
ATOM 2791 O O . MET A 1 363 ? -24.484 29.594 16.859 1 95.31 363 MET A O 1
ATOM 2795 N N . GLY A 1 364 ? -24.75 31.219 15.383 1 93.06 364 GLY A N 1
ATOM 2796 C CA . GLY A 1 364 ? -25 32.219 16.406 1 93.06 364 GLY A CA 1
ATOM 2797 C C . GLY A 1 364 ? -23.797 33.062 16.766 1 93.06 364 GLY A C 1
ATOM 2798 O O . GLY A 1 364 ? -23.844 33.875 17.672 1 93.06 364 GLY A O 1
ATOM 2799 N N . ARG A 1 365 ? -22.734 32.875 16.062 1 93 365 ARG A N 1
ATOM 2800 C CA . ARG A 1 365 ? -21.578 33.719 16.328 1 93 365 ARG A CA 1
ATOM 2801 C C . ARG A 1 365 ? -21.812 35.125 15.859 1 93 365 ARG A C 1
ATOM 2803 O O . ARG A 1 365 ? -22.344 35.375 14.773 1 93 365 ARG A O 1
ATOM 2810 N N . LYS A 1 366 ? -21.438 36.062 16.703 1 91.81 366 LYS A N 1
ATOM 2811 C CA . LYS A 1 366 ? -21.625 37.469 16.375 1 91.81 366 LYS A CA 1
ATOM 2812 C C . LYS A 1 366 ? -20.438 38.031 15.609 1 91.81 366 LYS A C 1
ATOM 2814 O O . LYS A 1 366 ? -19.547 38.656 16.188 1 91.81 366 LYS A O 1
ATOM 2819 N N . ILE A 1 367 ? -20.469 37.844 14.297 1 91.94 367 ILE A N 1
ATOM 2820 C CA . ILE A 1 367 ? -19.453 38.375 13.414 1 91.94 367 ILE A CA 1
ATOM 2821 C C . ILE A 1 367 ? -20.094 39.219 12.328 1 91.94 367 ILE A C 1
ATOM 2823 O O . ILE A 1 367 ? -21.219 38.938 11.891 1 91.94 367 ILE A O 1
ATOM 2827 N N . PRO A 1 368 ? -19.453 40.406 12.031 1 92.88 368 PRO A N 1
ATOM 2828 C CA . PRO A 1 368 ? -20.016 41.188 10.938 1 92.88 368 PRO A CA 1
ATOM 2829 C C . PRO A 1 368 ? -20.109 40.406 9.625 1 92.88 368 PRO A C 1
ATOM 2831 O O . PRO A 1 368 ? -19.219 39.625 9.305 1 92.88 368 PRO A O 1
ATOM 2834 N N . ALA A 1 369 ? -21.172 40.625 8.922 1 90.81 369 ALA A N 1
ATOM 2835 C CA . ALA A 1 369 ? -21.344 39.969 7.629 1 90.81 369 ALA A CA 1
ATOM 2836 C C . ALA A 1 369 ? -20.203 40.312 6.68 1 90.81 369 ALA A C 1
ATOM 2838 O O . ALA A 1 369 ? -19.766 41.469 6.613 1 90.81 369 ALA A O 1
ATOM 2839 N N . ASN A 1 370 ? -19.688 39.312 6.066 1 93.5 370 ASN A N 1
ATOM 2840 C CA . ASN A 1 370 ? -18.688 39.406 5.012 1 93.5 370 ASN A CA 1
ATOM 2841 C C . ASN A 1 370 ? -17.328 39.812 5.566 1 93.5 370 ASN A C 1
ATOM 2843 O O . ASN A 1 370 ? -16.438 40.188 4.812 1 93.5 370 ASN A O 1
ATOM 2847 N N . SER A 1 371 ? -17.203 39.812 6.863 1 95.75 371 SER A N 1
ATOM 2848 C CA . SER A 1 371 ? -15.922 40.219 7.449 1 95.75 371 SER A CA 1
ATOM 2849 C C . SER A 1 371 ? -14.805 39.281 7.035 1 95.75 371 SER A C 1
ATOM 2851 O O . SER A 1 371 ? -13.711 39.719 6.688 1 95.75 371 SER A O 1
ATOM 2853 N N . GLY A 1 372 ? -15.023 38 7.121 1 97.56 372 GLY A N 1
ATOM 2854 C CA . GLY A 1 372 ? -14.031 37.031 6.695 1 97.56 372 GLY A CA 1
ATOM 2855 C C . GLY A 1 372 ? -13.719 37.094 5.215 1 97.56 372 GLY A C 1
ATOM 2856 O O . GLY A 1 372 ? -12.547 37.156 4.824 1 97.56 372 GLY A O 1
ATOM 2857 N N . VAL A 1 373 ? -14.773 37.125 4.387 1 97.38 373 VAL A N 1
ATOM 2858 C CA . VAL A 1 373 ? -14.625 37.188 2.936 1 97.38 373 VAL A CA 1
ATOM 2859 C C . VAL A 1 373 ? -13.891 38.469 2.537 1 97.38 373 VAL A C 1
ATOM 2861 O O . VAL A 1 373 ? -12.992 38.438 1.693 1 97.38 373 VAL A O 1
ATOM 2864 N N . SER A 1 374 ? -14.273 39.531 3.162 1 97.88 374 SER A N 1
ATOM 2865 C CA . SER A 1 374 ? -13.641 40.812 2.869 1 97.88 374 SER A CA 1
ATOM 2866 C C . SER A 1 374 ? -12.148 40.75 3.203 1 97.88 374 SER A C 1
ATOM 2868 O O . SER A 1 374 ? -11.32 41.219 2.416 1 97.88 374 SER A O 1
ATOM 2870 N N . ALA A 1 375 ? -11.859 40.281 4.355 1 98 375 ALA A N 1
ATOM 2871 C CA . ALA A 1 375 ? -10.461 40.188 4.777 1 98 375 ALA A CA 1
ATOM 2872 C C . ALA A 1 375 ? -9.664 39.281 3.828 1 98 375 ALA A C 1
ATOM 2874 O O . ALA A 1 375 ? -8.531 39.625 3.465 1 98 375 ALA A O 1
ATOM 2875 N N . ALA A 1 376 ? -10.203 38.156 3.418 1 97.69 376 ALA A N 1
ATOM 2876 C CA . ALA A 1 376 ? -9.555 37.25 2.488 1 97.69 376 ALA A CA 1
ATOM 2877 C C . ALA A 1 376 ? -9.328 37.906 1.132 1 97.69 376 ALA A C 1
ATOM 2879 O O . ALA A 1 376 ? -8.258 37.781 0.538 1 97.69 376 ALA A O 1
ATOM 2880 N N . GLN A 1 377 ? -10.336 38.594 0.673 1 96.75 377 GLN A N 1
ATOM 2881 C CA . GLN A 1 377 ? -10.258 39.25 -0.622 1 96.75 377 GLN A CA 1
ATOM 2882 C C . GLN A 1 377 ? -9.203 40.375 -0.605 1 96.75 377 GLN A C 1
ATOM 2884 O O . GLN A 1 377 ? -8.469 40.531 -1.58 1 96.75 377 GLN A O 1
ATOM 2889 N N . GLU A 1 378 ? -9.211 41.094 0.432 1 97.12 378 GLU A N 1
ATOM 2890 C CA . GLU A 1 378 ? -8.195 42.156 0.567 1 97.12 378 GLU A CA 1
ATOM 2891 C C . GLU A 1 378 ? -6.789 41.562 0.538 1 97.12 378 GLU A C 1
ATOM 2893 O O . GLU A 1 378 ? -5.898 42.094 -0.113 1 97.12 378 GLU A O 1
ATOM 2898 N N . TYR A 1 379 ? -6.617 40.469 1.28 1 97.44 379 TYR A N 1
ATOM 2899 C CA . TYR A 1 379 ? -5.328 39.781 1.266 1 97.44 379 TYR A CA 1
ATOM 2900 C C . TYR A 1 379 ? -4.953 39.375 -0.15 1 97.44 379 TYR A C 1
ATOM 2902 O O . TYR A 1 379 ? -3.82 39.594 -0.588 1 97.44 379 TYR A O 1
ATOM 2910 N N . LEU A 1 380 ? -5.891 38.719 -0.87 1 96.19 380 LEU A N 1
ATOM 2911 C CA . LEU A 1 380 ? -5.637 38.25 -2.219 1 96.19 380 LEU A CA 1
ATOM 2912 C C . LEU A 1 380 ? -5.312 39.375 -3.168 1 96.19 380 LEU A C 1
ATOM 2914 O O . LEU A 1 380 ? -4.41 39.281 -3.998 1 96.19 380 LEU A O 1
ATOM 2918 N N . SER A 1 381 ? -6.066 40.438 -3.016 1 94.31 381 SER A N 1
ATOM 2919 C CA . SER A 1 381 ? -5.852 41.594 -3.875 1 94.31 381 SER A CA 1
ATOM 2920 C C . SER A 1 381 ? -4.449 42.156 -3.697 1 94.31 381 SER A C 1
ATOM 2922 O O . SER A 1 381 ? -3.852 42.656 -4.648 1 94.31 381 SER A O 1
ATOM 2924 N N . SER A 1 382 ? -3.924 42.031 -2.58 1 93.62 382 SER A N 1
ATOM 2925 C CA . SER A 1 382 ? -2.613 42.594 -2.252 1 93.62 382 SER A CA 1
ATOM 2926 C C . SER A 1 382 ? -1.494 41.625 -2.635 1 93.62 382 SER A C 1
ATOM 2928 O O . SER A 1 382 ? -0.342 42.031 -2.787 1 93.62 382 SER A O 1
ATOM 2930 N N . ASN A 1 383 ? -1.771 40.375 -2.793 1 89.69 383 ASN A N 1
ATOM 2931 C CA . ASN A 1 383 ? -0.7 39.406 -2.898 1 89.69 383 ASN A CA 1
ATOM 2932 C C . ASN A 1 383 ? -0.754 38.656 -4.227 1 89.69 383 ASN A C 1
ATOM 2934 O O . ASN A 1 383 ? 0.199 37.969 -4.598 1 89.69 383 ASN A O 1
ATOM 2938 N N . ILE A 1 384 ? -1.927 38.688 -4.941 1 79.56 384 ILE A N 1
ATOM 2939 C CA . ILE A 1 384 ? -2.008 38 -6.215 1 79.56 384 ILE A CA 1
ATOM 2940 C C . ILE A 1 384 ? -1.269 38.781 -7.289 1 79.56 384 ILE A C 1
ATOM 2942 O O . ILE A 1 384 ? -0.736 38.188 -8.242 1 79.56 384 ILE A O 1
ATOM 2946 N N . LYS A 1 385 ? -1.443 40.188 -7.461 1 67.31 385 LYS A N 1
ATOM 2947 C CA . LYS A 1 385 ? -0.877 40.969 -8.539 1 67.31 385 LYS A CA 1
ATOM 2948 C C . LYS A 1 385 ? 0.648 40.938 -8.516 1 67.31 385 LYS A C 1
ATOM 2950 O O . LYS A 1 385 ? 1.302 41.344 -9.477 1 67.31 385 LYS A O 1
ATOM 2955 N N . ASP A 1 386 ? 1.291 40.5 -7.477 1 49.91 386 ASP A N 1
ATOM 2956 C CA . ASP A 1 386 ? 2.75 40.469 -7.422 1 49.91 386 ASP A CA 1
ATOM 2957 C C . ASP A 1 386 ? 3.309 39.156 -7.973 1 49.91 386 ASP A C 1
ATOM 2959 O O . ASP A 1 386 ? 2.783 38.094 -7.684 1 49.91 386 ASP A O 1
ATOM 2963 N N . MET B 1 1 ? -2.391 0.613 -32.469 1 39.81 1 MET B N 1
ATOM 2964 C CA . MET B 1 1 ? -2.963 0.685 -31.141 1 39.81 1 MET B CA 1
ATOM 2965 C C . MET B 1 1 ? -3.256 -0.71 -30.594 1 39.81 1 MET B C 1
ATOM 2967 O O . MET B 1 1 ? -4.328 -1.264 -30.844 1 39.81 1 MET B O 1
ATOM 2971 N N . ASP B 1 2 ? -2.342 -1.824 -30.75 1 57.56 2 ASP B N 1
ATOM 2972 C CA . ASP B 1 2 ? -2.611 -3.256 -30.844 1 57.56 2 ASP B CA 1
ATOM 2973 C C . ASP B 1 2 ? -3.086 -3.814 -29.5 1 57.56 2 ASP B C 1
ATOM 2975 O O . ASP B 1 2 ? -2.541 -3.469 -28.453 1 57.56 2 ASP B O 1
ATOM 2979 N N . ARG B 1 3 ? -4.258 -4.238 -29.438 1 74.12 3 ARG B N 1
ATOM 2980 C CA . ARG B 1 3 ? -4.922 -4.914 -28.328 1 74.12 3 ARG B CA 1
ATOM 2981 C C . ARG B 1 3 ? -4.117 -6.121 -27.859 1 74.12 3 ARG B C 1
ATOM 2983 O O . ARG B 1 3 ? -3.672 -6.93 -28.688 1 74.12 3 ARG B O 1
ATOM 2990 N N . LYS B 1 4 ? -3.637 -6.039 -26.625 1 87.38 4 LYS B N 1
ATOM 2991 C CA . LYS B 1 4 ? -2.904 -7.164 -26.047 1 87.38 4 LYS B CA 1
ATOM 2992 C C . LYS B 1 4 ? -3.729 -7.855 -24.969 1 87.38 4 LYS B C 1
ATOM 2994 O O . LYS B 1 4 ? -4.547 -7.219 -24.297 1 87.38 4 LYS B O 1
ATOM 2999 N N . ILE B 1 5 ? -3.633 -9.227 -25.016 1 89.69 5 ILE B N 1
ATOM 3000 C CA . ILE B 1 5 ? -4.203 -10 -23.922 1 89.69 5 ILE B CA 1
ATOM 3001 C C . ILE B 1 5 ? -3.139 -10.242 -22.844 1 89.69 5 ILE B C 1
ATOM 3003 O O . ILE B 1 5 ? -2.043 -10.719 -23.156 1 89.69 5 ILE B O 1
ATOM 3007 N N . LEU B 1 6 ? -3.52 -9.805 -21.672 1 91.69 6 LEU B N 1
ATOM 3008 C CA . LEU B 1 6 ? -2.596 -9.961 -20.562 1 91.69 6 LEU B CA 1
ATOM 3009 C C . LEU B 1 6 ? -2.789 -11.312 -19.891 1 91.69 6 LEU B C 1
ATOM 3011 O O . LEU B 1 6 ? -3.688 -11.477 -19.047 1 91.69 6 LEU B O 1
ATOM 3015 N N . MET B 1 7 ? -1.913 -12.227 -20.266 1 94.12 7 MET B N 1
ATOM 3016 C CA . MET B 1 7 ? -1.889 -13.539 -19.625 1 94.12 7 MET B CA 1
ATOM 3017 C C . MET B 1 7 ? -0.764 -13.625 -18.609 1 94.12 7 MET B C 1
ATOM 3019 O O . MET B 1 7 ? 0.03 -14.57 -18.625 1 94.12 7 MET B O 1
ATOM 3023 N N . HIS B 1 8 ? -0.742 -12.617 -17.75 1 90.81 8 HIS B N 1
ATOM 3024 C CA . HIS B 1 8 ? 0.268 -12.469 -16.719 1 90.81 8 HIS B CA 1
ATOM 3025 C C . HIS B 1 8 ? -0.257 -12.945 -15.367 1 90.81 8 HIS B C 1
ATOM 3027 O O . HIS B 1 8 ? -1.452 -13.211 -15.219 1 90.81 8 HIS B O 1
ATOM 3033 N N . VAL B 1 9 ? 0.625 -13.125 -14.406 1 89.69 9 VAL B N 1
ATOM 3034 C CA . VAL B 1 9 ? 0.272 -13.758 -13.141 1 89.69 9 VAL B CA 1
ATOM 3035 C C . VAL B 1 9 ? -0.049 -12.688 -12.102 1 89.69 9 VAL B C 1
ATOM 3037 O O . VAL B 1 9 ? -0.129 -12.977 -10.906 1 89.69 9 VAL B O 1
ATOM 3040 N N . GLY B 1 10 ? -0.272 -11.398 -12.492 1 85.69 10 GLY B N 1
ATOM 3041 C CA . GLY B 1 10 ? -0.607 -10.305 -11.594 1 85.69 10 GLY B CA 1
ATOM 3042 C C . GLY B 1 10 ? 0.33 -9.117 -11.719 1 85.69 10 GLY B C 1
ATOM 3043 O O . GLY B 1 10 ? 1.534 -9.242 -11.484 1 85.69 10 GLY B O 1
ATOM 3044 N N . PRO B 1 11 ? -0.149 -7.984 -12.133 1 88.31 11 PRO B N 1
ATOM 3045 C CA . PRO B 1 11 ? -1.568 -7.66 -12.297 1 88.31 11 PRO B CA 1
ATOM 3046 C C . PRO B 1 11 ? -2.207 -8.383 -13.484 1 88.31 11 PRO B C 1
ATOM 3048 O O . PRO B 1 11 ? -1.529 -8.672 -14.469 1 88.31 11 PRO B O 1
ATOM 3051 N N . THR B 1 12 ? -3.5 -8.703 -13.305 1 89.94 12 THR B N 1
ATOM 3052 C CA . THR B 1 12 ? -4.262 -9.367 -14.359 1 89.94 12 THR B CA 1
ATOM 3053 C C . THR B 1 12 ? -5.117 -8.359 -15.117 1 89.94 12 THR B C 1
ATOM 3055 O O . THR B 1 12 ? -5.145 -7.172 -14.781 1 89.94 12 THR B O 1
ATOM 3058 N N . MET B 1 13 ? -5.711 -8.891 -16.141 1 89 13 MET B N 1
ATOM 3059 C CA . MET B 1 13 ? -6.621 -8.016 -16.875 1 89 13 MET B CA 1
ATOM 3060 C C . MET B 1 13 ? -7.719 -7.484 -15.961 1 89 13 MET B C 1
ATOM 3062 O O . MET B 1 13 ? -8.289 -8.234 -15.156 1 89 13 MET B O 1
ATOM 3066 N N . ILE B 1 14 ? -7.934 -6.172 -16.062 1 92.25 14 ILE B N 1
ATOM 3067 C CA . ILE B 1 14 ? -8.922 -5.543 -15.195 1 92.25 14 ILE B CA 1
ATOM 3068 C C . ILE B 1 14 ? -10.109 -5.062 -16.031 1 92.25 14 ILE B C 1
ATOM 3070 O O . ILE B 1 14 ? -9.93 -4.41 -17.062 1 92.25 14 ILE B O 1
ATOM 3074 N N . ASP B 1 15 ? -11.25 -5.426 -15.586 1 93.56 15 ASP B N 1
ATOM 3075 C CA . ASP B 1 15 ? -12.469 -4.914 -16.203 1 93.56 15 ASP B CA 1
ATOM 3076 C C . ASP B 1 15 ? -12.523 -3.391 -16.141 1 93.56 15 ASP B C 1
ATOM 3078 O O . ASP B 1 15 ? -12.18 -2.797 -15.117 1 93.56 15 ASP B O 1
ATOM 3082 N N . ILE B 1 16 ? -13 -2.818 -17.234 1 93.38 16 ILE B N 1
ATOM 3083 C CA . ILE B 1 16 ? -12.992 -1.364 -17.328 1 93.38 16 ILE B CA 1
ATOM 3084 C C . ILE B 1 16 ? -13.891 -0.764 -16.25 1 93.38 16 ILE B C 1
ATOM 3086 O O . ILE B 1 16 ? -13.602 0.31 -15.719 1 93.38 16 ILE B O 1
ATOM 3090 N N . ASP B 1 17 ? -15.008 -1.38 -15.961 1 95.38 17 ASP B N 1
ATOM 3091 C CA . ASP B 1 17 ? -15.898 -0.881 -14.914 1 95.38 17 ASP B CA 1
ATOM 3092 C C . ASP B 1 17 ? -15.211 -0.887 -13.555 1 95.38 17 ASP B C 1
ATOM 3094 O O . ASP B 1 17 ? -15.461 -0.008 -12.727 1 95.38 17 ASP B O 1
ATOM 3098 N N . VAL B 1 18 ? -14.422 -1.896 -13.312 1 96.44 18 VAL B N 1
ATOM 3099 C CA . VAL B 1 18 ? -13.656 -1.987 -12.078 1 96.44 18 VAL B CA 1
ATOM 3100 C C . VAL B 1 18 ? -12.641 -0.85 -12.008 1 96.44 18 VAL B C 1
ATOM 3102 O O . VAL B 1 18 ? -12.484 -0.207 -10.969 1 96.44 18 VAL B O 1
ATOM 3105 N N . LEU B 1 19 ? -11.914 -0.569 -13.078 1 94.56 19 LEU B N 1
ATOM 3106 C CA . LEU B 1 19 ? -10.953 0.529 -13.141 1 94.56 19 LEU B CA 1
ATOM 3107 C C . LEU B 1 19 ? -11.648 1.87 -12.922 1 94.56 19 LEU B C 1
ATOM 3109 O O . LEU B 1 19 ? -11.18 2.701 -12.148 1 94.56 19 LEU B O 1
ATOM 3113 N N . LEU B 1 20 ? -12.75 2.021 -13.57 1 95.12 20 LEU B N 1
ATOM 3114 C CA . LEU B 1 20 ? -13.469 3.293 -13.539 1 95.12 20 LEU B CA 1
ATOM 3115 C C . LEU B 1 20 ? -14.102 3.529 -12.172 1 95.12 20 LEU B C 1
ATOM 3117 O O . LEU B 1 20 ? -14.312 4.676 -11.766 1 95.12 20 LEU B O 1
ATOM 3121 N N . ALA B 1 21 ? -14.344 2.471 -11.469 1 95.62 21 ALA B N 1
ATOM 3122 C CA . ALA B 1 21 ? -14.906 2.602 -10.125 1 95.62 21 ALA B CA 1
ATOM 3123 C C . ALA B 1 21 ? -13.945 3.34 -9.195 1 95.62 21 ALA B C 1
ATOM 3125 O O . ALA B 1 21 ? -14.367 3.955 -8.219 1 95.62 21 ALA B O 1
ATOM 3126 N N . GLY B 1 22 ? -12.656 3.291 -9.492 1 94.12 22 GLY B N 1
ATOM 3127 C CA . GLY B 1 22 ? -11.648 3.961 -8.68 1 94.12 22 GLY B CA 1
ATOM 3128 C C . GLY B 1 22 ? -11.461 5.422 -9.047 1 94.12 22 GLY B C 1
ATOM 3129 O O . GLY B 1 22 ? -10.727 6.145 -8.375 1 94.12 22 GLY B O 1
ATOM 3130 N N . VAL B 1 23 ? -12.102 5.777 -10.148 1 93.38 23 VAL B N 1
ATOM 3131 C CA . VAL B 1 23 ? -11.984 7.164 -10.586 1 93.38 23 VAL B CA 1
ATOM 3132 C C . VAL B 1 23 ? -12.977 8.039 -9.82 1 93.38 23 VAL B C 1
ATOM 3134 O O . VAL B 1 23 ? -14.07 8.328 -10.305 1 93.38 23 VAL B O 1
ATOM 3137 N N . ARG B 1 24 ? -12.633 8.352 -8.672 1 84.38 24 ARG B N 1
ATOM 3138 C CA . ARG B 1 24 ? -13.43 9.18 -7.777 1 84.38 24 ARG B CA 1
ATOM 3139 C C . ARG B 1 24 ? -12.664 10.438 -7.367 1 84.38 24 ARG B C 1
ATOM 3141 O O . ARG B 1 24 ? -11.531 10.352 -6.902 1 84.38 24 ARG B O 1
ATOM 3148 N N . ASN B 1 25 ? -13.469 11.516 -7.707 1 73 25 ASN B N 1
ATOM 3149 C CA . ASN B 1 25 ? -12.875 12.797 -7.324 1 73 25 ASN B CA 1
ATOM 3150 C C . ASN B 1 25 ? -13.438 13.305 -6 1 73 25 ASN B C 1
ATOM 3152 O O . ASN B 1 25 ? -14.57 12.977 -5.633 1 73 25 ASN B O 1
ATOM 3156 N N . ASN B 1 26 ? -12.586 13.609 -4.945 1 65.44 26 ASN B N 1
ATOM 3157 C CA . ASN B 1 26 ? -12.969 14.352 -3.748 1 65.44 26 ASN B CA 1
ATOM 3158 C C . ASN B 1 26 ? -13.555 13.438 -2.678 1 65.44 26 ASN B C 1
ATOM 3160 O O . ASN B 1 26 ? -14.523 13.789 -2.012 1 65.44 26 ASN B O 1
ATOM 3164 N N . THR B 1 27 ? -13.109 12.234 -2.721 1 72.88 27 THR B N 1
ATOM 3165 C CA . THR B 1 27 ? -13.641 11.375 -1.668 1 72.88 27 THR B CA 1
ATOM 3166 C C . THR B 1 27 ? -12.633 11.234 -0.53 1 72.88 27 THR B C 1
ATOM 3168 O O . THR B 1 27 ? -11.539 10.695 -0.722 1 72.88 27 THR B O 1
ATOM 3171 N N . GLY B 1 28 ? -13.062 11.805 0.552 1 71.81 28 GLY B N 1
ATOM 3172 C CA . GLY B 1 28 ? -12.258 11.625 1.752 1 71.81 28 GLY B CA 1
ATOM 3173 C C . GLY B 1 28 ? -12.406 10.25 2.367 1 71.81 28 GLY B C 1
ATOM 3174 O O . GLY B 1 28 ? -13.414 9.57 2.15 1 71.81 28 GLY B O 1
ATOM 3175 N N . PHE B 1 29 ? -11.445 9.852 3.152 1 73.38 29 PHE B N 1
ATOM 3176 C CA . PHE B 1 29 ? -11.445 8.523 3.756 1 73.38 29 PHE B CA 1
ATOM 3177 C C . PHE B 1 29 ? -12.508 8.43 4.848 1 73.38 29 PHE B C 1
ATOM 3179 O O . PHE B 1 29 ? -12.828 7.328 5.305 1 73.38 29 PHE B O 1
ATOM 3186 N N . ALA B 1 30 ? -13.055 9.539 5.195 1 77.5 30 ALA B N 1
ATOM 3187 C CA . ALA B 1 30 ? -14.078 9.516 6.238 1 77.5 30 ALA B CA 1
ATOM 3188 C C . ALA B 1 30 ? -15.445 9.875 5.664 1 77.5 30 ALA B C 1
ATOM 3190 O O . ALA B 1 30 ? -16.422 10 6.406 1 77.5 30 ALA B O 1
ATOM 3191 N N . SER B 1 31 ? -15.531 9.961 4.43 1 82.75 31 SER B N 1
ATOM 3192 C CA . SER B 1 31 ? -16.797 10.297 3.803 1 82.75 31 SER B CA 1
ATOM 3193 C C . SER B 1 31 ? -17.797 9.148 3.92 1 82.75 31 SER B C 1
ATOM 3195 O O . SER B 1 31 ? -17.406 7.98 3.949 1 82.75 31 SER B O 1
ATOM 3197 N N . PRO B 1 32 ? -19.062 9.469 4.023 1 86.31 32 PRO B N 1
ATOM 3198 C CA . PRO B 1 32 ? -20.078 8.414 4.055 1 86.31 32 PRO B CA 1
ATOM 3199 C C . PRO B 1 32 ? -19.969 7.453 2.875 1 86.31 32 PRO B C 1
ATOM 3201 O O . PRO B 1 32 ? -20.203 6.25 3.029 1 86.31 32 PRO B O 1
ATOM 3204 N N . GLU B 1 33 ? -19.641 8.016 1.768 1 88.31 33 GLU B N 1
ATOM 3205 C CA . GLU B 1 33 ? -19.5 7.191 0.572 1 88.31 33 GLU B CA 1
ATOM 3206 C C . GLU B 1 33 ? -18.391 6.148 0.751 1 88.31 33 GLU B C 1
ATOM 3208 O O . GLU B 1 33 ? -18.578 4.984 0.394 1 88.31 33 GLU B O 1
ATOM 3213 N N . PHE B 1 34 ? -17.328 6.578 1.26 1 93.38 34 PHE B N 1
ATOM 3214 C CA . PHE B 1 34 ? -16.219 5.648 1.444 1 93.38 34 PHE B CA 1
ATOM 3215 C C . PHE B 1 34 ? -16.531 4.637 2.539 1 93.38 34 PHE B C 1
ATOM 3217 O O . PHE B 1 34 ? -16.203 3.455 2.414 1 93.38 34 PHE B O 1
ATOM 3224 N N . VAL B 1 35 ? -17.078 5.086 3.615 1 94.62 35 VAL B N 1
ATOM 3225 C CA . VAL B 1 35 ? -17.453 4.199 4.715 1 94.62 35 VAL B CA 1
ATOM 3226 C C . VAL B 1 35 ? -18.328 3.068 4.199 1 94.62 35 VAL B C 1
ATOM 3228 O O . VAL B 1 35 ? -18.094 1.898 4.508 1 94.62 35 VAL B O 1
ATOM 3231 N N . THR B 1 36 ? -19.297 3.434 3.414 1 96.06 36 THR B N 1
ATOM 3232 C CA . THR B 1 36 ? -20.203 2.445 2.836 1 96.06 36 THR B CA 1
ATOM 3233 C C . THR B 1 36 ? -19.438 1.497 1.909 1 96.06 36 THR B C 1
ATOM 3235 O O . THR B 1 36 ? -19.609 0.278 1.993 1 96.06 36 THR B O 1
ATOM 3238 N N . SER B 1 37 ? -18.641 2.018 1.065 1 96.56 37 SER B N 1
ATOM 3239 C CA . SER B 1 37 ? -17.891 1.224 0.098 1 96.56 37 SER B CA 1
ATOM 3240 C C . SER B 1 37 ? -16.922 0.264 0.794 1 96.56 37 SER B C 1
ATOM 3242 O O . SER B 1 37 ? -16.781 -0.885 0.374 1 96.56 37 SER B O 1
ATOM 3244 N N . MET B 1 38 ? -16.234 0.779 1.799 1 97.88 38 MET B N 1
ATOM 3245 C CA . MET B 1 38 ? -15.32 -0.077 2.559 1 97.88 38 MET B CA 1
ATOM 3246 C C . MET B 1 38 ? -16.078 -1.226 3.215 1 97.88 38 MET B C 1
ATOM 3248 O O . MET B 1 38 ? -15.625 -2.371 3.188 1 97.88 38 MET B O 1
ATOM 3252 N N . GLY B 1 39 ? -17.203 -0.926 3.84 1 98.25 39 GLY B N 1
ATOM 3253 C CA . GLY B 1 39 ? -18.031 -1.98 4.395 1 98.25 39 GLY B CA 1
ATOM 3254 C C . GLY B 1 39 ? -18.438 -3.029 3.369 1 98.25 39 GLY B C 1
ATOM 3255 O O . GLY B 1 39 ? -18.328 -4.23 3.635 1 98.25 39 GLY B O 1
ATOM 3256 N N . ASN B 1 40 ? -18.875 -2.574 2.209 1 98.5 40 ASN B N 1
ATOM 3257 C CA . ASN B 1 40 ? -19.25 -3.475 1.125 1 98.5 40 ASN B CA 1
ATOM 3258 C C . ASN B 1 40 ? -18.078 -4.328 0.665 1 98.5 40 ASN B C 1
ATOM 3260 O O . ASN B 1 40 ? -18.234 -5.52 0.397 1 98.5 40 ASN B O 1
ATOM 3264 N N . ALA B 1 41 ? -16.953 -3.68 0.561 1 98.75 41 ALA B N 1
ATOM 3265 C CA . ALA B 1 41 ? -15.766 -4.395 0.117 1 98.75 41 ALA B CA 1
ATOM 3266 C C . ALA B 1 41 ? -15.359 -5.469 1.127 1 98.75 41 ALA B C 1
ATOM 3268 O O . ALA B 1 41 ? -14.984 -6.578 0.745 1 98.75 41 ALA B O 1
ATOM 3269 N N . LEU B 1 42 ? -15.398 -5.113 2.408 1 98.88 42 LEU B N 1
ATOM 3270 C CA . LEU B 1 42 ? -15.094 -6.09 3.449 1 98.88 42 LEU B CA 1
ATOM 3271 C C . LEU B 1 42 ? -16.047 -7.281 3.373 1 98.88 42 LEU B C 1
ATOM 3273 O O . LEU B 1 42 ? -15.609 -8.43 3.49 1 98.88 42 LEU B O 1
ATOM 3277 N N . ASN B 1 43 ? -17.281 -7.035 3.139 1 98.69 43 ASN B N 1
ATOM 3278 C CA . ASN B 1 43 ? -18.25 -8.109 2.994 1 98.69 43 ASN B CA 1
ATOM 3279 C C . ASN B 1 43 ? -18 -8.93 1.733 1 98.69 43 ASN B C 1
ATOM 3281 O O . ASN B 1 43 ? -18.203 -10.148 1.73 1 98.69 43 ASN B O 1
ATOM 3285 N N . GLY B 1 44 ? -17.672 -8.219 0.696 1 98.81 44 GLY B N 1
ATOM 3286 C CA . GLY B 1 44 ? -17.312 -8.922 -0.525 1 98.81 44 GLY B CA 1
ATOM 3287 C C . GLY B 1 44 ? -16.156 -9.883 -0.341 1 98.81 44 GLY B C 1
ATOM 3288 O O . GLY B 1 44 ? -16.156 -10.977 -0.902 1 98.81 44 GLY B O 1
ATOM 3289 N N . LEU B 1 45 ? -15.188 -9.461 0.431 1 98.88 45 LEU B N 1
ATOM 3290 C CA . LEU B 1 45 ? -14.039 -10.312 0.725 1 98.88 45 LEU B CA 1
ATOM 3291 C C . LEU B 1 45 ? -14.469 -11.57 1.474 1 98.88 45 LEU B C 1
ATOM 3293 O O . LEU B 1 45 ? -14.016 -12.672 1.161 1 98.88 45 LEU B O 1
ATOM 3297 N N . LYS B 1 46 ? -15.328 -11.43 2.465 1 98.81 46 LYS B N 1
ATOM 3298 C CA . LYS B 1 46 ? -15.859 -12.578 3.195 1 98.81 46 LYS B CA 1
ATOM 3299 C C . LYS B 1 46 ? -16.562 -13.555 2.252 1 98.81 46 LYS B C 1
ATOM 3301 O O . LYS B 1 46 ? -16.422 -14.773 2.396 1 98.81 46 LYS B O 1
ATOM 3306 N N . TYR B 1 47 ? -17.266 -13.008 1.325 1 98.81 47 TYR B N 1
ATOM 3307 C CA . TYR B 1 47 ? -17.969 -13.828 0.353 1 98.81 47 TYR B CA 1
ATOM 3308 C C . TYR B 1 47 ? -17 -14.633 -0.495 1 98.81 47 TYR B C 1
ATOM 3310 O O . TYR B 1 47 ? -17.156 -15.852 -0.625 1 98.81 47 TYR B O 1
ATOM 3318 N N . VAL B 1 48 ? -16.016 -14 -1.021 1 98.62 48 VAL B N 1
ATOM 3319 C CA . VAL B 1 48 ? -15.07 -14.633 -1.936 1 98.62 48 VAL B CA 1
ATOM 3320 C C . VAL B 1 48 ? -14.297 -15.734 -1.208 1 98.62 48 VAL B C 1
ATOM 3322 O O . VAL B 1 48 ? -13.977 -16.766 -1.8 1 98.62 48 VAL B O 1
ATOM 3325 N N . MET B 1 49 ? -14.055 -15.547 0.105 1 98.5 49 MET B N 1
ATOM 3326 C CA . MET B 1 49 ? -13.242 -16.484 0.885 1 98.5 49 MET B CA 1
ATOM 3327 C C . MET B 1 49 ? -14.125 -17.531 1.558 1 98.5 49 MET B C 1
ATOM 3329 O O . MET B 1 49 ? -13.617 -18.438 2.223 1 98.5 49 MET B O 1
ATOM 3333 N N . ASN B 1 50 ? -15.445 -17.469 1.384 1 98.5 50 ASN B N 1
ATOM 3334 C CA . ASN B 1 50 ? -16.391 -18.312 2.094 1 98.5 50 ASN B CA 1
ATOM 3335 C C . ASN B 1 50 ? -16.125 -18.312 3.596 1 98.5 50 ASN B C 1
ATOM 3337 O O . ASN B 1 50 ? -15.961 -19.375 4.195 1 98.5 50 ASN B O 1
ATOM 3341 N N . ALA B 1 51 ? -16.109 -17.109 4.133 1 98.69 51 ALA B N 1
ATOM 3342 C CA . ALA B 1 51 ? -15.805 -16.891 5.543 1 98.69 51 ALA B CA 1
ATOM 3343 C C . ALA B 1 51 ? -16.75 -15.852 6.148 1 98.69 51 ALA B C 1
ATOM 3345 O O . ALA B 1 51 ? -16.297 -14.82 6.66 1 98.69 51 ALA B O 1
ATOM 3346 N N . PRO B 1 52 ? -18.016 -16.172 6.191 1 98.44 52 PRO B N 1
ATOM 3347 C CA . PRO B 1 52 ? -19.016 -15.164 6.574 1 98.44 52 PRO B CA 1
ATOM 3348 C C . PRO B 1 52 ? -18.812 -14.648 8 1 98.44 52 PRO B C 1
ATOM 3350 O O . PRO B 1 52 ? -19.156 -13.508 8.305 1 98.44 52 PRO B O 1
ATOM 3353 N N . ASP B 1 53 ? -18.234 -15.445 8.891 1 98.5 53 ASP B N 1
ATOM 3354 C CA . ASP B 1 53 ? -18.141 -15.039 10.297 1 98.5 53 ASP B CA 1
ATOM 3355 C C . ASP B 1 53 ? -16.734 -14.594 10.648 1 98.5 53 ASP B C 1
ATOM 3357 O O . ASP B 1 53 ? -16.422 -14.359 11.82 1 98.5 53 ASP B O 1
ATOM 3361 N N . TYR B 1 54 ? -15.859 -14.578 9.719 1 98.94 54 TYR B N 1
ATOM 3362 C CA . TYR B 1 54 ? -14.469 -14.219 9.969 1 98.94 54 TYR B CA 1
ATOM 3363 C C . TYR B 1 54 ? -14.297 -12.703 10.008 1 98.94 54 TYR B C 1
ATOM 3365 O O . TYR B 1 54 ? -15.164 -11.961 9.531 1 98.94 54 TYR B O 1
ATOM 3373 N N . GLN B 1 55 ? -13.234 -12.227 10.641 1 98.88 55 GLN B N 1
ATOM 3374 C CA . GLN B 1 55 ? -12.82 -10.828 10.617 1 98.88 55 GLN B CA 1
ATOM 3375 C C . GLN B 1 55 ? -12.078 -10.492 9.328 1 98.88 55 GLN B C 1
ATOM 3377 O O . GLN B 1 55 ? -10.992 -11.016 9.078 1 98.88 55 GLN B O 1
ATOM 3382 N N . PRO B 1 56 ? -12.656 -9.656 8.484 1 98.88 56 PRO B N 1
ATOM 3383 C CA . PRO B 1 56 ? -11.977 -9.289 7.238 1 98.88 56 PRO B CA 1
ATOM 3384 C C . PRO B 1 56 ? -11.055 -8.086 7.402 1 98.88 56 PRO B C 1
ATOM 3386 O O . PRO B 1 56 ? -11.281 -7.238 8.273 1 98.88 56 PRO B O 1
ATOM 3389 N N . PHE B 1 57 ? -10.016 -8 6.605 1 98.88 57 PHE B N 1
ATOM 3390 C CA . PHE B 1 57 ? -9.07 -6.895 6.551 1 98.88 57 PHE B CA 1
ATOM 3391 C C . PHE B 1 57 ? -8.797 -6.484 5.109 1 98.88 57 PHE B C 1
ATOM 3393 O O . PHE B 1 57 ? -8.594 -7.336 4.242 1 98.88 57 PHE B O 1
ATOM 3400 N N . ILE B 1 58 ? -8.828 -5.234 4.805 1 98.75 58 ILE B N 1
ATOM 3401 C CA . ILE B 1 58 ? -8.289 -4.609 3.6 1 98.75 58 ILE B CA 1
ATOM 3402 C C . ILE B 1 58 ? -7.27 -3.539 3.982 1 98.75 58 ILE B C 1
ATOM 3404 O O . ILE B 1 58 ? -7.629 -2.504 4.547 1 98.75 58 ILE B O 1
ATOM 3408 N N . LEU B 1 59 ? -6.008 -3.824 3.713 1 98.44 59 LEU B N 1
ATOM 3409 C CA . LEU B 1 59 ? -4.902 -2.973 4.141 1 98.44 59 LEU B CA 1
ATOM 3410 C C . LEU B 1 59 ? -4.176 -2.385 2.936 1 98.44 59 LEU B C 1
ATOM 3412 O O . LEU B 1 59 ? -4.109 -3.014 1.877 1 98.44 59 LEU B O 1
ATOM 3416 N N . PRO B 1 60 ? -3.633 -1.11 3.057 1 97.69 60 PRO B N 1
ATOM 3417 C CA . PRO B 1 60 ? -2.762 -0.608 1.991 1 97.69 60 PRO B CA 1
ATOM 3418 C C . PRO B 1 60 ? -1.468 -1.408 1.859 1 97.69 60 PRO B C 1
ATOM 3420 O O . PRO B 1 60 ? -0.807 -1.689 2.863 1 97.69 60 PRO B O 1
ATOM 3423 N N . GLY B 1 61 ? -1.109 -1.786 0.708 1 97.62 61 GLY B N 1
ATOM 3424 C CA . GLY B 1 61 ? 0.086 -2.578 0.467 1 97.62 61 GLY B CA 1
ATOM 3425 C C . GLY B 1 61 ? -0.104 -3.633 -0.607 1 97.62 61 GLY B C 1
ATOM 3426 O O . GLY B 1 61 ? -0.787 -3.395 -1.605 1 97.62 61 GLY B O 1
ATOM 3427 N N . SER B 1 62 ? 0.613 -4.785 -0.46 1 96.88 62 SER B N 1
ATOM 3428 C CA . SER B 1 62 ? 0.571 -5.895 -1.403 1 96.88 62 SER B CA 1
ATOM 3429 C C . SER B 1 62 ? 0.275 -7.211 -0.693 1 96.88 62 SER B C 1
ATOM 3431 O O . SER B 1 62 ? 0.08 -7.238 0.524 1 96.88 62 SER B O 1
ATOM 3433 N N . GLY B 1 63 ? 0.199 -8.258 -1.499 1 97.31 63 GLY B N 1
ATOM 3434 C CA . GLY B 1 63 ? 0.051 -9.57 -0.897 1 97.31 63 GLY B CA 1
ATOM 3435 C C . GLY B 1 63 ? 1.136 -9.891 0.115 1 97.31 63 GLY B C 1
ATOM 3436 O O . GLY B 1 63 ? 0.876 -10.547 1.125 1 97.31 63 GLY B O 1
ATOM 3437 N N . THR B 1 64 ? 2.34 -9.422 -0.124 1 98.12 64 THR B N 1
ATOM 3438 C CA . THR B 1 64 ? 3.455 -9.641 0.79 1 98.12 64 THR B CA 1
ATOM 3439 C C . THR B 1 64 ? 3.223 -8.922 2.111 1 98.12 64 THR B C 1
ATOM 3441 O O . THR B 1 64 ? 3.602 -9.414 3.174 1 98.12 64 THR B O 1
ATOM 3444 N N . MET B 1 65 ? 2.615 -7.77 2.041 1 98.38 65 MET B N 1
ATOM 3445 C CA . MET B 1 65 ? 2.227 -7.078 3.266 1 98.38 65 MET B CA 1
ATOM 3446 C C . MET B 1 65 ? 1.284 -7.938 4.102 1 98.38 65 MET B C 1
ATOM 3448 O O . MET B 1 65 ? 1.409 -7.992 5.328 1 98.38 65 MET B O 1
ATOM 3452 N N . ALA B 1 66 ? 0.343 -8.562 3.447 1 98.75 66 ALA B N 1
ATOM 3453 C CA . ALA B 1 66 ? -0.554 -9.477 4.148 1 98.75 66 ALA B CA 1
ATOM 3454 C C . ALA B 1 66 ? 0.225 -10.617 4.793 1 98.75 66 ALA B C 1
ATOM 3456 O O . ALA B 1 66 ? -0.038 -10.984 5.941 1 98.75 66 ALA B O 1
ATOM 3457 N N . MET B 1 67 ? 1.163 -11.188 4.066 1 98.88 67 MET B N 1
ATOM 3458 C CA . MET B 1 67 ? 1.998 -12.266 4.602 1 98.88 67 MET B CA 1
ATOM 3459 C C . MET B 1 67 ? 2.701 -11.82 5.879 1 98.88 67 MET B C 1
ATOM 3461 O O . MET B 1 67 ? 2.635 -12.5 6.902 1 98.88 67 MET B O 1
ATOM 3465 N N . GLU B 1 68 ? 3.324 -10.688 5.816 1 98.81 68 GLU B N 1
ATOM 3466 C CA . GLU B 1 68 ? 4.109 -10.234 6.957 1 98.81 68 GLU B CA 1
ATOM 3467 C C . GLU B 1 68 ? 3.205 -9.852 8.125 1 98.81 68 GLU B C 1
ATOM 3469 O O . GLU B 1 68 ? 3.602 -9.969 9.289 1 98.81 68 GLU B O 1
ATOM 3474 N N . SER B 1 69 ? 1.997 -9.391 7.852 1 98.81 69 SER B N 1
ATOM 3475 C CA . SER B 1 69 ? 1.064 -9 8.906 1 98.81 69 SER B CA 1
ATOM 3476 C C . SER B 1 69 ? 0.694 -10.188 9.781 1 98.81 69 SER B C 1
ATOM 3478 O O . SER B 1 69 ? 0.208 -10.008 10.898 1 98.81 69 SER B O 1
ATOM 3480 N N . VAL B 1 70 ? 0.923 -11.383 9.312 1 98.81 70 VAL B N 1
ATOM 3481 C CA . VAL B 1 70 ? 0.66 -12.594 10.07 1 98.81 70 VAL B CA 1
ATOM 3482 C C . VAL B 1 70 ? 1.539 -12.625 11.32 1 98.81 70 VAL B C 1
ATOM 3484 O O . VAL B 1 70 ? 1.209 -13.289 12.305 1 98.81 70 VAL B O 1
ATOM 3487 N N . THR B 1 71 ? 2.633 -11.891 11.352 1 98.75 71 THR B N 1
ATOM 3488 C CA . THR B 1 71 ? 3.514 -11.805 12.508 1 98.75 71 THR B CA 1
ATOM 3489 C C . THR B 1 71 ? 2.779 -11.211 13.703 1 98.75 71 THR B C 1
ATOM 3491 O O . THR B 1 71 ? 3.24 -11.328 14.844 1 98.75 71 THR B O 1
ATOM 3494 N N . SER B 1 72 ? 1.663 -10.531 13.492 1 98.81 72 SER B N 1
ATOM 3495 C CA . SER B 1 72 ? 0.837 -9.984 14.562 1 98.81 72 SER B CA 1
ATOM 3496 C C . SER B 1 72 ? 0.298 -11.086 15.469 1 98.81 72 SER B C 1
ATOM 3498 O O . SER B 1 72 ? -0.181 -10.82 16.562 1 98.81 72 SER B O 1
ATOM 3500 N N . LEU B 1 73 ? 0.35 -12.328 14.984 1 98.81 73 LEU B N 1
ATOM 3501 C CA . LEU B 1 73 ? -0.203 -13.469 15.719 1 98.81 73 LEU B CA 1
ATOM 3502 C C . LEU B 1 73 ? 0.896 -14.227 16.453 1 98.81 73 LEU B C 1
ATOM 3504 O O . LEU B 1 73 ? 0.624 -15.227 17.109 1 98.81 73 LEU B O 1
ATOM 3508 N N . LEU B 1 74 ? 2.127 -13.797 16.359 1 98.75 74 LEU B N 1
ATOM 3509 C CA . LEU B 1 74 ? 3.277 -14.555 16.828 1 98.75 74 LEU B CA 1
ATOM 3510 C C . LEU B 1 74 ? 4.016 -13.797 17.922 1 98.75 74 LEU B C 1
ATOM 3512 O O . LEU B 1 74 ? 3.918 -12.57 18.016 1 98.75 74 LEU B O 1
ATOM 3516 N N . LYS B 1 75 ? 4.676 -14.516 18.75 1 98.19 75 LYS B N 1
ATOM 3517 C CA . LYS B 1 75 ? 5.555 -14.008 19.797 1 98.19 75 LYS B CA 1
ATOM 3518 C C . LYS B 1 75 ? 6.977 -14.531 19.625 1 98.19 75 LYS B C 1
ATOM 3520 O O . LYS B 1 75 ? 7.211 -15.469 18.859 1 98.19 75 LYS B O 1
ATOM 3525 N N . LYS B 1 76 ? 7.902 -13.867 20.359 1 97.62 76 LYS B N 1
ATOM 3526 C CA . LYS B 1 76 ? 9.297 -14.297 20.328 1 97.62 76 LYS B CA 1
ATOM 3527 C C . LYS B 1 76 ? 9.43 -15.773 20.688 1 97.62 76 LYS B C 1
ATOM 3529 O O . LYS B 1 76 ? 8.828 -16.234 21.656 1 97.62 76 LYS B O 1
ATOM 3534 N N . GLY B 1 77 ? 10.172 -16.516 19.844 1 98.06 77 GLY B N 1
ATOM 3535 C CA . GLY B 1 77 ? 10.492 -17.891 20.141 1 98.06 77 GLY B CA 1
ATOM 3536 C C . GLY B 1 77 ? 9.461 -18.875 19.609 1 98.06 77 GLY B C 1
ATOM 3537 O O . GLY B 1 77 ? 9.664 -20.094 19.672 1 98.06 77 GLY B O 1
ATOM 3538 N N . ASP B 1 78 ? 8.367 -18.406 19.047 1 98.44 78 ASP B N 1
ATOM 3539 C CA . ASP B 1 78 ? 7.352 -19.297 18.5 1 98.44 78 ASP B CA 1
ATOM 3540 C C . ASP B 1 78 ? 7.93 -20.172 17.391 1 98.44 78 ASP B C 1
ATOM 3542 O O . ASP B 1 78 ? 8.797 -19.734 16.641 1 98.44 78 ASP B O 1
ATOM 3546 N N . ASN B 1 79 ? 7.473 -21.422 17.344 1 98.69 79 ASN B N 1
ATOM 3547 C CA . ASN B 1 79 ? 7.824 -22.344 16.266 1 98.69 79 ASN B CA 1
ATOM 3548 C C . ASN B 1 79 ? 6.848 -22.25 15.102 1 98.69 79 ASN B C 1
ATOM 3550 O O . ASN B 1 79 ? 5.637 -22.344 15.297 1 98.69 79 ASN B O 1
ATOM 3554 N N . VAL B 1 80 ? 7.438 -22.078 13.906 1 98.75 80 VAL B N 1
ATOM 3555 C CA . VAL B 1 80 ? 6.602 -21.953 12.719 1 98.75 80 VAL B CA 1
ATOM 3556 C C . VAL B 1 80 ? 7.047 -22.984 11.68 1 98.75 80 VAL B C 1
ATOM 3558 O O . VAL B 1 80 ? 8.242 -23.172 11.453 1 98.75 80 VAL B O 1
ATOM 3561 N N . LEU B 1 81 ? 6.098 -23.719 11.117 1 98.88 81 LEU B N 1
ATOM 3562 C CA . LEU B 1 81 ? 6.336 -24.641 10.008 1 98.88 81 LEU B CA 1
ATOM 3563 C C . LEU B 1 81 ? 5.91 -24.031 8.68 1 98.88 81 LEU B C 1
ATOM 3565 O O . LEU B 1 81 ? 4.777 -23.562 8.547 1 98.88 81 LEU B O 1
ATOM 3569 N N . ILE B 1 82 ? 6.82 -23.984 7.754 1 98.81 82 ILE B N 1
ATOM 3570 C CA . ILE B 1 82 ? 6.539 -23.438 6.43 1 98.81 82 ILE B CA 1
ATOM 3571 C C . ILE B 1 82 ? 6.449 -24.578 5.414 1 98.81 82 ILE B C 1
ATOM 3573 O O . ILE B 1 82 ? 7.398 -25.359 5.254 1 98.81 82 ILE B O 1
ATOM 3577 N N . VAL B 1 83 ? 5.297 -24.719 4.77 1 98.62 83 VAL B N 1
ATOM 3578 C CA . VAL B 1 83 ? 5.074 -25.688 3.699 1 98.62 83 VAL B CA 1
ATOM 3579 C C . VAL B 1 83 ? 5.152 -24.984 2.346 1 98.62 83 VAL B C 1
ATOM 3581 O O . VAL B 1 83 ? 4.254 -24.219 1.985 1 98.62 83 VAL B O 1
ATOM 3584 N N . SER B 1 84 ? 6.215 -25.281 1.578 1 97.69 84 SER B N 1
ATOM 3585 C CA . SER B 1 84 ? 6.516 -24.516 0.375 1 97.69 84 SER B CA 1
ATOM 3586 C C . SER B 1 84 ? 6.656 -25.422 -0.841 1 97.69 84 SER B C 1
ATOM 3588 O O . SER B 1 84 ? 7.191 -26.531 -0.741 1 97.69 84 SER B O 1
ATOM 3590 N N . SER B 1 85 ? 6.078 -24.953 -1.985 1 96.94 85 SER B N 1
ATOM 3591 C CA . SER B 1 85 ? 6.23 -25.672 -3.246 1 96.94 85 SER B CA 1
ATOM 3592 C C . SER B 1 85 ? 6.906 -24.797 -4.301 1 96.94 85 SER B C 1
ATOM 3594 O O . SER B 1 85 ? 6.832 -25.094 -5.496 1 96.94 85 SER B O 1
ATOM 3596 N N . GLY B 1 86 ? 7.5 -23.703 -3.854 1 97.25 86 GLY B N 1
ATOM 3597 C CA . GLY B 1 86 ? 8.156 -22.812 -4.801 1 97.25 86 GLY B CA 1
ATOM 3598 C C . GLY B 1 86 ? 8.539 -21.469 -4.199 1 97.25 86 GLY B C 1
ATOM 3599 O O . GLY B 1 86 ? 8.734 -21.359 -2.988 1 97.25 86 GLY B O 1
ATOM 3600 N N . VAL B 1 87 ? 8.703 -20.453 -5.074 1 97.69 87 VAL B N 1
ATOM 3601 C CA . VAL B 1 87 ? 9.305 -19.172 -4.75 1 97.69 87 VAL B CA 1
ATOM 3602 C C . VAL B 1 87 ? 8.445 -18.438 -3.715 1 97.69 87 VAL B C 1
ATOM 3604 O O . VAL B 1 87 ? 8.969 -17.859 -2.766 1 97.69 87 VAL B O 1
ATOM 3607 N N . PHE B 1 88 ? 7.152 -18.438 -3.812 1 97.19 88 PHE B N 1
ATOM 3608 C CA . PHE B 1 88 ? 6.293 -17.672 -2.926 1 97.19 88 PHE B CA 1
ATOM 3609 C C . PHE B 1 88 ? 6.078 -18.391 -1.604 1 97.19 88 PHE B C 1
ATOM 3611 O O . PHE B 1 88 ? 5.945 -17.766 -0.555 1 97.19 88 PHE B O 1
ATOM 3618 N N . GLY B 1 89 ? 6.047 -19.688 -1.662 1 98.06 89 GLY B N 1
ATOM 3619 C CA . GLY B 1 89 ? 6.137 -20.422 -0.407 1 98.06 89 GLY B CA 1
ATOM 3620 C C . GLY B 1 89 ? 7.418 -20.141 0.356 1 98.06 89 GLY B C 1
ATOM 3621 O O . GLY B 1 89 ? 7.402 -20.031 1.584 1 98.06 89 GLY B O 1
ATOM 3622 N N . ASP B 1 90 ? 8.539 -20.062 -0.351 1 98.19 90 ASP B N 1
ATOM 3623 C CA . ASP B 1 90 ? 9.852 -19.766 0.228 1 98.19 90 ASP B CA 1
ATOM 3624 C C . ASP B 1 90 ? 9.883 -18.359 0.815 1 98.19 90 ASP B C 1
ATOM 3626 O O . ASP B 1 90 ? 10.68 -18.062 1.711 1 98.19 90 ASP B O 1
ATOM 3630 N N . ARG B 1 91 ? 9.07 -17.484 0.324 1 98.25 91 ARG B N 1
ATOM 3631 C CA . ARG B 1 91 ? 9.047 -16.094 0.778 1 98.25 91 ARG B CA 1
ATOM 3632 C C . ARG B 1 91 ? 8.734 -16.016 2.268 1 98.25 91 ARG B C 1
ATOM 3634 O O . ARG B 1 91 ? 9.234 -15.125 2.965 1 98.25 91 ARG B O 1
ATOM 3641 N N . TRP B 1 92 ? 7.949 -16.953 2.77 1 98.81 92 TRP B N 1
ATOM 3642 C CA . TRP B 1 92 ? 7.656 -17 4.195 1 98.81 92 TRP B CA 1
ATOM 3643 C C . TRP B 1 92 ? 8.938 -17.109 5.016 1 98.81 92 TRP B C 1
ATOM 3645 O O . TRP B 1 92 ? 9.055 -16.516 6.086 1 98.81 92 TRP B O 1
ATOM 3655 N N . VAL B 1 93 ? 9.883 -17.891 4.516 1 98.69 93 VAL B N 1
ATOM 3656 C CA . VAL B 1 93 ? 11.172 -18.031 5.191 1 98.69 93 VAL B CA 1
ATOM 3657 C C . VAL B 1 93 ? 11.883 -16.688 5.262 1 98.69 93 VAL B C 1
ATOM 3659 O O . VAL B 1 93 ? 12.359 -16.281 6.324 1 98.69 93 VAL B O 1
ATOM 3662 N N . ASN B 1 94 ? 11.906 -16 4.129 1 97.81 94 ASN B N 1
ATOM 3663 C CA . ASN B 1 94 ? 12.57 -14.703 4.059 1 97.81 94 ASN B CA 1
ATOM 3664 C C . ASN B 1 94 ? 11.922 -13.695 5 1 97.81 94 ASN B C 1
ATOM 3666 O O . ASN B 1 94 ? 12.617 -12.891 5.625 1 97.81 94 ASN B O 1
ATOM 3670 N N . ILE B 1 95 ? 10.602 -13.703 5.09 1 98.62 95 ILE B N 1
ATOM 3671 C CA . ILE B 1 95 ? 9.867 -12.789 5.953 1 98.62 95 ILE B CA 1
ATOM 3672 C C . ILE B 1 95 ? 10.148 -13.125 7.418 1 98.62 95 ILE B C 1
ATOM 3674 O O . ILE B 1 95 ? 10.562 -12.258 8.188 1 98.62 95 ILE B O 1
ATOM 3678 N N . PHE B 1 96 ? 10.008 -14.391 7.797 1 98.62 96 PHE B N 1
ATOM 3679 C CA . PHE B 1 96 ? 10.055 -14.789 9.195 1 98.62 96 PHE B CA 1
ATOM 3680 C C . PHE B 1 96 ? 11.477 -14.711 9.734 1 98.62 96 PHE B C 1
ATOM 3682 O O . PHE B 1 96 ? 11.688 -14.531 10.938 1 98.62 96 PHE B O 1
ATOM 3689 N N . LYS B 1 97 ? 12.508 -14.805 8.859 1 97.81 97 LYS B N 1
ATOM 3690 C CA . LYS B 1 97 ? 13.898 -14.711 9.289 1 97.81 97 LYS B CA 1
ATOM 3691 C C . LYS B 1 97 ? 14.203 -13.328 9.852 1 97.81 97 LYS B C 1
ATOM 3693 O O . LYS B 1 97 ? 15.188 -13.148 10.578 1 97.81 97 LYS B O 1
ATOM 3698 N N . LYS B 1 98 ? 13.375 -12.336 9.516 1 97.62 98 LYS B N 1
ATOM 3699 C CA . LYS B 1 98 ? 13.562 -10.977 10.023 1 97.62 98 LYS B CA 1
ATOM 3700 C C . LYS B 1 98 ? 13.117 -10.875 11.484 1 97.62 98 LYS B C 1
ATOM 3702 O O . LYS B 1 98 ? 13.359 -9.859 12.141 1 97.62 98 LYS B O 1
ATOM 3707 N N . TYR B 1 99 ? 12.477 -11.891 12.016 1 97.62 99 TYR B N 1
ATOM 3708 C CA . TYR B 1 99 ? 11.883 -11.891 13.352 1 97.62 99 TYR B CA 1
ATOM 3709 C C . TYR B 1 99 ? 12.461 -13.008 14.203 1 97.62 99 TYR B C 1
ATOM 3711 O O . TYR B 1 99 ? 13.039 -13.961 13.68 1 97.62 99 TYR B O 1
ATOM 3719 N N . PRO B 1 100 ? 12.375 -12.914 15.523 1 97.5 100 PRO B N 1
ATOM 3720 C CA . PRO B 1 100 ? 12.953 -13.914 16.422 1 97.5 100 PRO B CA 1
ATOM 3721 C C . PRO B 1 100 ? 12.078 -15.156 16.562 1 97.5 100 PRO B C 1
ATOM 3723 O O . PRO B 1 100 ? 11.57 -15.445 17.656 1 97.5 100 PRO B O 1
ATOM 3726 N N . LEU B 1 101 ? 12.039 -15.961 15.484 1 98.56 101 LEU B N 1
ATOM 3727 C CA . LEU B 1 101 ? 11.211 -17.156 15.414 1 98.56 101 LEU B CA 1
ATOM 3728 C C . LEU B 1 101 ? 12.062 -18.406 15.164 1 98.56 101 LEU B C 1
ATOM 3730 O O . LEU B 1 101 ? 13.211 -18.281 14.727 1 98.56 101 LEU B O 1
ATOM 3734 N N . ASN B 1 102 ? 11.555 -19.547 15.602 1 98.56 102 ASN B N 1
ATOM 3735 C CA . ASN B 1 102 ? 12.102 -20.828 15.164 1 98.56 102 ASN B CA 1
ATOM 3736 C C . ASN B 1 102 ? 11.375 -21.344 13.922 1 98.56 102 ASN B C 1
ATOM 3738 O O . ASN B 1 102 ? 10.18 -21.625 13.969 1 98.56 102 ASN B O 1
ATOM 3742 N N . ILE B 1 103 ? 12.141 -21.547 12.836 1 98.56 103 ILE B N 1
ATOM 3743 C CA . ILE B 1 103 ? 11.516 -21.812 11.539 1 98.56 103 ILE B CA 1
ATOM 3744 C C . ILE B 1 103 ? 11.898 -23.219 11.07 1 98.56 103 ILE B C 1
ATOM 3746 O O . ILE B 1 103 ? 13.07 -23.578 11.086 1 98.56 103 ILE B O 1
ATOM 3750 N N . LYS B 1 104 ? 10.93 -24.016 10.75 1 98.5 104 LYS B N 1
ATOM 3751 C CA . LYS B 1 104 ? 11.102 -25.25 9.992 1 98.5 104 LYS B CA 1
ATOM 3752 C C . LYS B 1 104 ? 10.57 -25.094 8.57 1 98.5 104 LYS B C 1
ATOM 3754 O O . LYS B 1 104 ? 9.414 -24.688 8.375 1 98.5 104 LYS B O 1
ATOM 3759 N N . HIS B 1 105 ? 11.422 -25.344 7.633 1 98.5 105 HIS B N 1
ATOM 3760 C CA . HIS B 1 105 ? 11.109 -25.156 6.219 1 98.5 105 HIS B CA 1
ATOM 3761 C C . HIS B 1 105 ? 11 -26.5 5.504 1 98.5 105 HIS B C 1
ATOM 3763 O O . HIS B 1 105 ? 12 -27.203 5.328 1 98.5 105 HIS B O 1
ATOM 3769 N N . LEU B 1 106 ? 9.797 -26.984 5.176 1 98.38 106 LEU B N 1
ATOM 3770 C CA . LEU B 1 106 ? 9.57 -28.109 4.289 1 98.38 106 LEU B CA 1
ATOM 3771 C C . LEU B 1 106 ? 9.367 -27.656 2.852 1 98.38 106 LEU B C 1
ATOM 3773 O O . LEU B 1 106 ? 8.406 -26.938 2.555 1 98.38 106 LEU B O 1
ATOM 3777 N N . ARG B 1 107 ? 10.188 -28.031 1.998 1 97.5 107 ARG B N 1
ATOM 3778 C CA . ARG B 1 107 ? 10.141 -27.562 0.617 1 97.5 107 ARG B CA 1
ATOM 3779 C C . ARG B 1 107 ? 10.117 -28.75 -0.358 1 97.5 107 ARG B C 1
ATOM 3781 O O . ARG B 1 107 ? 10.914 -29.672 -0.241 1 97.5 107 ARG B O 1
ATOM 3788 N N . SER B 1 108 ? 9.234 -28.766 -1.322 1 97.62 108 SER B N 1
ATOM 3789 C CA . SER B 1 108 ? 9.211 -29.75 -2.389 1 97.62 108 SER B CA 1
ATOM 3790 C C . SER B 1 108 ? 10.109 -29.344 -3.549 1 97.62 108 SER B C 1
ATOM 3792 O O . SER B 1 108 ? 10.555 -28.188 -3.619 1 97.62 108 SER B O 1
ATOM 3794 N N . GLU B 1 109 ? 10.359 -30.312 -4.402 1 97.06 109 GLU B N 1
ATOM 3795 C CA . GLU B 1 109 ? 10.914 -29.953 -5.703 1 97.06 109 GLU B CA 1
ATOM 3796 C C . GLU B 1 109 ? 9.938 -29.094 -6.5 1 97.06 109 GLU B C 1
ATOM 3798 O O . GLU B 1 109 ? 8.727 -29.281 -6.414 1 97.06 109 GLU B O 1
ATOM 3803 N N . PRO B 1 110 ? 10.523 -28.156 -7.262 1 96.88 110 PRO B N 1
ATOM 3804 C CA . PRO B 1 110 ? 9.617 -27.344 -8.094 1 96.88 110 PRO B CA 1
ATOM 3805 C C . PRO B 1 110 ? 8.68 -28.203 -8.945 1 96.88 110 PRO B C 1
ATOM 3807 O O . PRO B 1 110 ? 9.117 -29.188 -9.555 1 96.88 110 PRO B O 1
ATOM 3810 N N . GLY B 1 111 ? 7.43 -27.859 -8.875 1 97.88 111 GLY B N 1
ATOM 3811 C CA . GLY B 1 111 ? 6.445 -28.578 -9.656 1 97.88 111 GLY B CA 1
ATOM 3812 C C . GLY B 1 111 ? 5.754 -29.688 -8.875 1 97.88 111 GLY B C 1
ATOM 3813 O O . GLY B 1 111 ? 4.766 -30.25 -9.344 1 97.88 111 GLY B O 1
ATOM 3814 N N . HIS B 1 112 ? 6.219 -29.922 -7.73 1 98 112 HIS B N 1
ATOM 3815 C CA . HIS B 1 112 ? 5.656 -30.984 -6.898 1 98 112 HIS B CA 1
ATOM 3816 C C . HIS B 1 112 ? 5.105 -30.422 -5.594 1 98 112 HIS B C 1
ATOM 3818 O O . HIS B 1 112 ? 5.352 -29.25 -5.262 1 98 112 HIS B O 1
ATOM 3824 N N . ILE B 1 113 ? 4.273 -31.219 -4.934 1 97.75 113 ILE B N 1
ATOM 3825 C CA . ILE B 1 113 ? 3.781 -30.844 -3.613 1 97.75 113 ILE B CA 1
ATOM 3826 C C . ILE B 1 113 ? 4.57 -31.578 -2.533 1 97.75 113 ILE B C 1
ATOM 3828 O O . ILE B 1 113 ? 5.219 -32.594 -2.811 1 97.75 113 ILE B O 1
ATOM 3832 N N . ILE B 1 114 ? 4.539 -31.109 -1.284 1 97.81 114 ILE B N 1
ATOM 3833 C CA . ILE B 1 114 ? 4.973 -31.859 -0.108 1 97.81 114 ILE B CA 1
ATOM 3834 C C . ILE B 1 114 ? 3.9 -32.875 0.282 1 97.81 114 ILE B C 1
ATOM 3836 O O . ILE B 1 114 ? 2.736 -32.5 0.476 1 97.81 114 ILE B O 1
ATOM 3840 N N . PRO B 1 115 ? 4.301 -34.094 0.367 1 97.81 115 PRO B N 1
ATOM 3841 C CA . PRO B 1 115 ? 3.295 -35.062 0.808 1 97.81 115 PRO B CA 1
ATOM 3842 C C . PRO B 1 115 ? 2.658 -34.688 2.145 1 97.81 115 PRO B C 1
ATOM 3844 O O . PRO B 1 115 ? 3.357 -34.281 3.068 1 97.81 115 PRO B O 1
ATOM 3847 N N . GLN B 1 116 ? 1.355 -34.844 2.234 1 97.81 116 GLN B N 1
ATOM 3848 C CA . GLN B 1 116 ? 0.616 -34.438 3.422 1 97.81 116 GLN B CA 1
ATOM 3849 C C . GLN B 1 116 ? 1.087 -35.188 4.66 1 97.81 116 GLN B C 1
ATOM 3851 O O . GLN B 1 116 ? 1.1 -34.656 5.762 1 97.81 116 GLN B O 1
ATOM 3856 N N . GLU B 1 117 ? 1.475 -36.438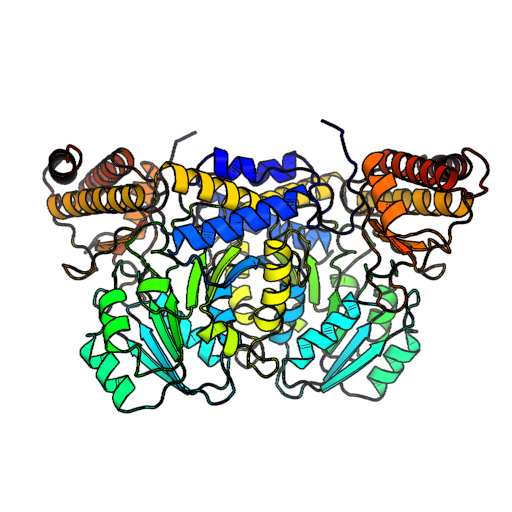 4.41 1 97.62 117 GLU B N 1
ATOM 3857 C CA . GLU B 1 117 ? 1.961 -37.25 5.516 1 97.62 117 GLU B CA 1
ATOM 3858 C C . GLU B 1 117 ? 3.23 -36.688 6.125 1 97.62 117 GLU B C 1
ATOM 3860 O O . GLU B 1 117 ? 3.445 -36.781 7.332 1 97.62 117 GLU B O 1
ATOM 3865 N N . GLU B 1 118 ? 4.012 -36.125 5.32 1 97.75 118 GLU B N 1
ATOM 3866 C CA . GLU B 1 118 ? 5.242 -35.5 5.805 1 97.75 118 GLU B CA 1
ATOM 3867 C C . GLU B 1 118 ? 4.938 -34.281 6.672 1 97.75 118 GLU B C 1
ATOM 3869 O O . GLU B 1 118 ? 5.559 -34.094 7.719 1 97.75 118 GLU B O 1
ATOM 3874 N N . VAL B 1 119 ? 3.98 -33.5 6.289 1 98.31 119 VAL B N 1
ATOM 3875 C CA . VAL B 1 119 ? 3.566 -32.344 7.059 1 98.31 119 VAL B CA 1
ATOM 3876 C C . VAL B 1 119 ? 2.975 -32.781 8.398 1 98.31 119 VAL B C 1
ATOM 3878 O O . VAL B 1 119 ? 3.336 -32.25 9.445 1 98.31 119 VAL B O 1
ATOM 3881 N N . SER B 1 120 ? 2.1 -33.75 8.281 1 97.88 120 SER B N 1
ATOM 3882 C CA . SER B 1 120 ? 1.451 -34.25 9.484 1 97.88 120 SER B CA 1
ATOM 3883 C C . SER B 1 120 ? 2.475 -34.812 10.469 1 97.88 120 SER B C 1
ATOM 3885 O O . SER B 1 120 ? 2.395 -34.531 11.672 1 97.88 120 SER B O 1
ATOM 3887 N N . ARG B 1 121 ? 3.432 -35.594 9.969 1 97.31 121 ARG B N 1
ATOM 3888 C CA . ARG B 1 121 ? 4.469 -36.188 10.812 1 97.31 121 ARG B CA 1
ATOM 3889 C C . ARG B 1 121 ? 5.305 -35.094 11.492 1 97.31 121 ARG B C 1
ATOM 3891 O O . ARG B 1 121 ? 5.633 -35.219 12.672 1 97.31 121 ARG B O 1
ATOM 3898 N N . GLU B 1 122 ? 5.629 -34.094 10.75 1 97.5 122 GLU B N 1
ATOM 3899 C CA . GLU B 1 122 ? 6.406 -33 11.328 1 97.5 122 GLU B CA 1
ATOM 3900 C C . GLU B 1 122 ? 5.66 -32.344 12.477 1 97.5 122 GLU B C 1
ATOM 3902 O O . GLU B 1 122 ? 6.254 -32 13.516 1 97.5 122 GLU B O 1
ATOM 3907 N N . LEU B 1 123 ? 4.375 -32.156 12.328 1 97.38 123 LEU B N 1
ATOM 3908 C CA . LEU B 1 123 ? 3.559 -31.484 13.336 1 97.38 123 LEU B CA 1
ATOM 3909 C C . LEU B 1 123 ? 3.336 -32.375 14.547 1 97.38 123 LEU B C 1
ATOM 3911 O O . LEU B 1 123 ? 3.043 -31.891 15.641 1 97.38 123 LEU B O 1
ATOM 3915 N N . GLU B 1 124 ? 3.449 -33.625 14.352 1 94.25 124 GLU B N 1
ATOM 3916 C CA . GLU B 1 124 ? 3.344 -34.562 15.461 1 94.25 124 GLU B CA 1
ATOM 3917 C C . GLU B 1 124 ? 4.613 -34.562 16.312 1 94.25 124 GLU B C 1
ATOM 3919 O O . GLU B 1 124 ? 4.551 -34.75 17.531 1 94.25 124 GLU B O 1
ATOM 3924 N N . ASN B 1 125 ? 5.727 -34.344 15.742 1 89.62 125 ASN B N 1
ATOM 3925 C CA . ASN B 1 125 ? 7.023 -34.438 16.406 1 89.62 125 ASN B CA 1
ATOM 3926 C C . ASN B 1 125 ? 7.363 -33.125 17.109 1 89.62 125 ASN B C 1
ATOM 3928 O O . ASN B 1 125 ? 8.211 -33.094 18.016 1 89.62 125 ASN B O 1
ATOM 3932 N N . GLY B 1 126 ? 6.684 -32.094 16.688 1 88.56 126 GLY B N 1
ATOM 3933 C CA . GLY B 1 126 ? 7.012 -30.797 17.266 1 88.56 126 GLY B CA 1
ATOM 3934 C C . GLY B 1 126 ? 5.785 -29.984 17.641 1 88.56 126 GLY B C 1
ATOM 3935 O O . GLY B 1 126 ? 4.672 -30.297 17.203 1 88.56 126 GLY B O 1
ATOM 3936 N N . LYS B 1 127 ? 6.012 -29.141 18.609 1 93.62 127 LYS B N 1
ATOM 3937 C CA . LYS B 1 127 ? 4.957 -28.188 18.938 1 93.62 127 LYS B CA 1
ATOM 3938 C C . LYS B 1 127 ? 5.113 -26.906 18.141 1 93.62 127 LYS B C 1
ATOM 3940 O O . LYS B 1 127 ? 6.066 -26.141 18.344 1 93.62 127 LYS B O 1
ATOM 3945 N N . TYR B 1 128 ? 4.203 -26.703 17.203 1 98 128 TYR B N 1
ATOM 3946 C CA . TYR B 1 128 ? 4.23 -25.516 16.375 1 98 128 TYR B CA 1
ATOM 3947 C C . TYR B 1 128 ? 3.08 -24.578 16.719 1 98 128 TYR B C 1
ATOM 3949 O O . TYR B 1 128 ? 1.963 -25.031 16.984 1 98 128 TYR B O 1
ATOM 3957 N N . LYS B 1 129 ? 3.439 -23.344 16.766 1 98.44 129 LYS B N 1
ATOM 3958 C CA . LYS B 1 129 ? 2.418 -22.312 16.922 1 98.44 129 LYS B CA 1
ATOM 3959 C C . LYS B 1 129 ? 1.635 -22.109 15.625 1 98.44 129 LYS B C 1
ATOM 3961 O O . LYS B 1 129 ? 0.43 -21.844 15.656 1 98.44 129 LYS B O 1
ATOM 3966 N N . MET B 1 130 ? 2.311 -22.266 14.5 1 98.81 130 MET B N 1
ATOM 3967 C CA . MET B 1 130 ? 1.729 -21.859 13.219 1 98.81 130 MET B CA 1
ATOM 3968 C C . MET B 1 130 ? 2.289 -22.703 12.078 1 98.81 130 MET B C 1
ATOM 3970 O O . MET B 1 130 ? 3.463 -23.078 12.094 1 98.81 130 MET B O 1
ATOM 3974 N N . VAL B 1 131 ? 1.444 -23.031 11.125 1 98.88 131 VAL B N 1
ATOM 3975 C CA . VAL B 1 131 ? 1.86 -23.578 9.844 1 98.88 131 VAL B CA 1
ATOM 3976 C C . VAL B 1 131 ? 1.37 -22.688 8.711 1 98.88 131 VAL B C 1
ATOM 3978 O O . VAL B 1 131 ? 0.257 -22.156 8.766 1 98.88 131 VAL B O 1
ATOM 3981 N N . THR B 1 132 ? 2.232 -22.375 7.758 1 98.88 132 THR B N 1
ATOM 3982 C CA . THR B 1 132 ? 1.844 -21.641 6.559 1 98.88 132 THR B CA 1
ATOM 3983 C C . THR B 1 132 ? 1.812 -22.562 5.348 1 98.88 132 THR B C 1
ATOM 3985 O O . THR B 1 132 ? 2.689 -23.422 5.188 1 98.88 132 THR B O 1
ATOM 3988 N N . ILE B 1 133 ? 0.756 -22.453 4.531 1 98.81 133 ILE B N 1
ATOM 3989 C CA . ILE B 1 133 ? 0.543 -23.25 3.336 1 98.81 133 ILE B CA 1
ATOM 3990 C C . ILE B 1 133 ? 0.169 -22.359 2.162 1 98.81 133 ILE B C 1
ATOM 3992 O O . ILE B 1 133 ? -0.706 -21.5 2.287 1 98.81 133 ILE B O 1
ATOM 3996 N N . THR B 1 134 ? 0.847 -22.5 1.064 1 98.62 134 THR B N 1
ATOM 3997 C CA . THR B 1 134 ? 0.468 -21.797 -0.161 1 98.62 134 THR B CA 1
ATOM 3998 C C . THR B 1 134 ? -0.437 -22.672 -1.021 1 98.62 134 THR B C 1
ATOM 4000 O O . THR B 1 134 ? -0.041 -23.766 -1.436 1 98.62 134 THR B O 1
ATOM 4003 N N . GLN B 1 135 ? -1.617 -22.203 -1.283 1 98.75 135 GLN B N 1
ATOM 4004 C CA . GLN B 1 135 ? -2.543 -23.047 -2.027 1 98.75 135 GLN B CA 1
ATOM 4005 C C . GLN B 1 135 ? -2.15 -23.141 -3.5 1 98.75 135 GLN B C 1
ATOM 4007 O O . GLN B 1 135 ? -2.021 -24.234 -4.055 1 98.75 135 GLN B O 1
ATOM 4012 N N . VAL B 1 136 ? -2.012 -22.016 -4.129 1 98.69 136 VAL B N 1
ATOM 4013 C CA . VAL B 1 136 ? -1.475 -21.984 -5.484 1 98.69 136 VAL B CA 1
ATOM 4014 C C . VAL B 1 136 ? -0.086 -21.359 -5.48 1 98.69 136 VAL B C 1
ATOM 4016 O O . VAL B 1 136 ? 0.07 -20.188 -5.102 1 98.69 136 VAL B O 1
ATOM 4019 N N . GLU B 1 137 ? 0.891 -22.125 -5.816 1 98.38 137 GLU B N 1
ATOM 4020 C CA . GLU B 1 137 ? 2.24 -21.609 -6.023 1 98.38 137 GLU B CA 1
ATOM 4021 C C . GLU B 1 137 ? 2.41 -21.047 -7.434 1 98.38 137 GLU B C 1
ATOM 4023 O O . GLU B 1 137 ? 2.648 -21.797 -8.375 1 98.38 137 GLU B O 1
ATOM 4028 N N . THR B 1 138 ? 2.471 -19.734 -7.539 1 97.06 138 THR B N 1
ATOM 4029 C CA . THR B 1 138 ? 2.443 -19.062 -8.836 1 97.06 138 THR B CA 1
ATOM 4030 C C . THR B 1 138 ? 3.746 -19.297 -9.594 1 97.06 138 THR B C 1
ATOM 4032 O O . THR B 1 138 ? 3.777 -19.219 -10.828 1 97.06 138 THR B O 1
ATOM 4035 N N . SER B 1 139 ? 4.801 -19.562 -8.898 1 97.75 139 SER B N 1
ATOM 4036 C CA . SER B 1 139 ? 6.09 -19.766 -9.555 1 97.75 139 SER B CA 1
ATOM 4037 C C . SER B 1 139 ? 6.117 -21.078 -10.328 1 97.75 139 SER B C 1
ATOM 4039 O O . SER B 1 139 ? 6.852 -21.219 -11.305 1 97.75 139 SER B O 1
ATOM 4041 N N . THR B 1 140 ? 5.246 -22.031 -9.922 1 97.88 140 THR B N 1
ATOM 4042 C CA . THR B 1 140 ? 5.363 -23.359 -10.516 1 97.88 140 THR B CA 1
ATOM 4043 C C . THR B 1 140 ? 4.035 -23.797 -11.125 1 97.88 140 THR B C 1
ATOM 4045 O O . THR B 1 140 ? 3.988 -24.734 -11.914 1 97.88 140 THR B O 1
ATOM 4048 N N . GLY B 1 141 ? 2.945 -23.172 -10.711 1 98.31 141 GLY B N 1
ATOM 4049 C CA . GLY B 1 141 ? 1.624 -23.578 -11.172 1 98.31 141 GLY B CA 1
ATOM 4050 C C . GLY B 1 141 ? 1.031 -24.719 -10.375 1 98.31 141 GLY B C 1
ATOM 4051 O O . GLY B 1 141 ? 0.031 -25.312 -10.781 1 98.31 141 GLY B O 1
ATOM 4052 N N . VAL B 1 142 ? 1.603 -25 -9.234 1 98.5 142 VAL B N 1
ATOM 4053 C CA . VAL B 1 142 ? 1.169 -26.125 -8.414 1 98.5 142 VAL B CA 1
ATOM 4054 C C . VAL B 1 142 ? -0.008 -25.703 -7.535 1 98.5 142 VAL B C 1
ATOM 4056 O O . VAL B 1 142 ? 0.006 -24.625 -6.949 1 98.5 142 VAL B O 1
ATOM 4059 N N . LEU B 1 143 ? -1.068 -26.5 -7.512 1 98.69 143 LEU B N 1
ATOM 4060 C CA . LEU B 1 143 ? -2.188 -26.391 -6.586 1 98.69 143 LEU B CA 1
ATOM 4061 C C . LEU B 1 143 ? -2.039 -27.375 -5.426 1 98.69 143 LEU B C 1
ATOM 4063 O O . LEU B 1 143 ? -2.02 -28.578 -5.633 1 98.69 143 LEU B O 1
ATOM 4067 N N . TYR B 1 144 ? -1.894 -26.891 -4.246 1 98.56 144 TYR B N 1
ATOM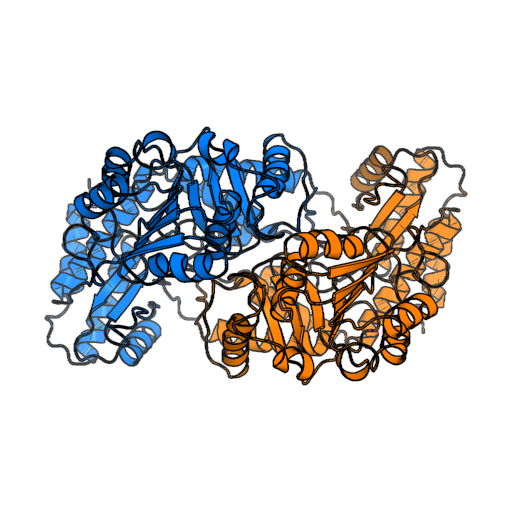 4068 C CA . TYR B 1 144 ? -1.788 -27.734 -3.061 1 98.56 144 TYR B CA 1
ATOM 4069 C C . TYR B 1 144 ? -3.168 -28.078 -2.514 1 98.56 144 TYR B C 1
ATOM 4071 O O . TYR B 1 144 ? -4.031 -27.203 -2.393 1 98.56 144 TYR B O 1
ATOM 4079 N N . PRO B 1 145 ? -3.432 -29.344 -2.18 1 98.19 145 PRO B N 1
ATOM 4080 C CA . PRO B 1 145 ? -4.73 -29.734 -1.636 1 98.19 145 PRO B CA 1
ATOM 4081 C C . PRO B 1 145 ? -4.93 -29.297 -0.188 1 98.19 145 PRO B C 1
ATOM 4083 O O . PRO B 1 145 ? -4.906 -30.125 0.724 1 98.19 145 PRO B O 1
ATOM 4086 N N . VAL B 1 146 ? -5.301 -28.078 0.062 1 98.44 146 VAL B N 1
ATOM 4087 C CA . VAL B 1 146 ? -5.352 -27.422 1.364 1 98.44 146 VAL B CA 1
ATOM 4088 C C . VAL B 1 146 ? -6.461 -28.047 2.211 1 98.44 146 VAL B C 1
ATOM 4090 O O . VAL B 1 146 ? -6.285 -28.266 3.414 1 98.44 146 VAL B O 1
ATOM 4093 N N . GLU B 1 147 ? -7.629 -28.312 1.575 1 98.56 147 GLU B N 1
ATOM 4094 C CA . GLU B 1 147 ? -8.758 -28.875 2.322 1 98.56 147 GLU B CA 1
ATOM 4095 C C . GLU B 1 147 ? -8.359 -30.141 3.068 1 98.56 147 GLU B C 1
ATOM 4097 O O . GLU B 1 147 ? -8.555 -30.234 4.281 1 98.56 147 GLU B O 1
ATOM 4102 N N . SER B 1 148 ? -7.816 -31.094 2.305 1 98.38 148 SER B N 1
ATOM 4103 C CA . SER B 1 148 ? -7.461 -32.375 2.883 1 98.38 148 SER B CA 1
ATOM 4104 C C . SER B 1 148 ? -6.336 -32.25 3.904 1 98.38 148 SER B C 1
ATOM 4106 O O . SER B 1 148 ? -6.344 -32.906 4.941 1 98.38 148 SER B O 1
ATOM 4108 N N . LEU B 1 149 ? -5.352 -31.375 3.633 1 98.56 149 LEU B N 1
ATOM 4109 C CA . LEU B 1 149 ? -4.266 -31.203 4.586 1 98.56 149 LEU B CA 1
ATOM 4110 C C . LEU B 1 149 ? -4.781 -30.594 5.891 1 98.56 149 LEU B C 1
ATOM 4112 O O . LEU B 1 149 ? -4.422 -31.047 6.977 1 98.56 149 LEU B O 1
ATOM 4116 N N . VAL B 1 150 ? -5.574 -29.516 5.812 1 98.69 150 VAL B N 1
ATOM 4117 C CA . VAL B 1 150 ? -6.074 -28.828 7 1 98.69 150 VAL B CA 1
ATOM 4118 C C . VAL B 1 150 ? -6.844 -29.812 7.879 1 98.69 150 VAL B C 1
ATOM 4120 O O . VAL B 1 150 ? -6.676 -29.828 9.102 1 98.69 150 VAL B O 1
ATOM 4123 N N . LYS B 1 151 ? -7.688 -30.625 7.258 1 97.75 151 LYS B N 1
ATOM 4124 C CA . LYS B 1 151 ? -8.438 -31.641 7.996 1 97.75 151 LYS B CA 1
ATOM 4125 C C . LYS B 1 151 ? -7.492 -32.562 8.766 1 97.75 151 LYS B C 1
ATOM 4127 O O . LYS B 1 151 ? -7.793 -32.969 9.883 1 97.75 151 LYS B O 1
ATOM 4132 N N . LYS B 1 152 ? -6.406 -32.844 8.133 1 97.62 152 LYS B N 1
ATOM 4133 C CA . LYS B 1 152 ? -5.441 -33.781 8.695 1 97.62 152 LYS B CA 1
ATOM 4134 C C . LYS B 1 152 ? -4.68 -33.156 9.859 1 97.62 152 LYS B C 1
ATOM 4136 O O . LYS B 1 152 ? -4.285 -33.875 10.797 1 97.62 152 LYS B O 1
ATOM 4141 N N . ILE B 1 153 ? -4.508 -31.828 9.852 1 98.19 153 ILE B N 1
ATOM 4142 C CA . ILE B 1 153 ? -3.527 -31.266 10.781 1 98.19 153 ILE B CA 1
ATOM 4143 C C . ILE B 1 153 ? -4.211 -30.297 11.734 1 98.19 153 ILE B C 1
ATOM 4145 O O . ILE B 1 153 ? -3.561 -29.703 12.594 1 98.19 153 ILE B O 1
ATOM 4149 N N . ARG B 1 154 ? -5.473 -30.094 11.688 1 97.25 154 ARG B N 1
ATOM 4150 C CA . ARG B 1 154 ? -6.211 -29.062 12.406 1 97.25 154 ARG B CA 1
ATOM 4151 C C . ARG B 1 154 ? -5.934 -29.125 13.906 1 97.25 154 ARG B C 1
ATOM 4153 O O . ARG B 1 154 ? -5.73 -28.094 14.555 1 97.25 154 ARG B O 1
ATOM 4160 N N . ASP B 1 155 ? -5.848 -30.281 14.453 1 95.88 155 ASP B N 1
ATOM 4161 C CA . ASP B 1 155 ? -5.723 -30.453 15.898 1 95.88 155 ASP B CA 1
ATOM 4162 C C . ASP B 1 155 ? -4.254 -30.547 16.312 1 95.88 155 ASP B C 1
ATOM 4164 O O . ASP B 1 155 ? -3.951 -30.766 17.484 1 95.88 155 ASP B O 1
ATOM 4168 N N . LYS B 1 156 ? -3.365 -30.328 15.352 1 97.62 156 LYS B N 1
ATOM 4169 C CA . LYS B 1 156 ? -1.95 -30.531 15.641 1 97.62 156 LYS B CA 1
ATOM 4170 C C . LYS B 1 156 ? -1.202 -29.203 15.727 1 97.62 156 LYS B C 1
ATOM 4172 O O . LYS B 1 156 ? -0.021 -29.172 16.078 1 97.62 156 LYS B O 1
ATOM 4177 N N . VAL B 1 157 ? -1.82 -28.109 15.453 1 98.25 157 VAL B N 1
ATOM 4178 C CA . VAL B 1 157 ? -1.181 -26.797 15.43 1 98.25 157 VAL B CA 1
ATOM 4179 C C . VAL B 1 157 ? -2.174 -25.734 15.875 1 98.25 157 VAL B C 1
ATOM 4181 O O . VAL B 1 157 ? -3.387 -25.906 15.75 1 98.25 157 VAL B O 1
ATOM 4184 N N . ASP B 1 158 ? -1.743 -24.594 16.406 1 98.12 158 ASP B N 1
ATOM 4185 C CA . ASP B 1 158 ? -2.619 -23.562 16.969 1 98.12 158 ASP B CA 1
ATOM 4186 C C . ASP B 1 158 ? -3.254 -22.719 15.867 1 98.12 158 ASP B C 1
ATOM 4188 O O . ASP B 1 158 ? -4.43 -22.359 15.945 1 98.12 158 ASP B O 1
ATOM 4192 N N . ILE B 1 159 ? -2.422 -22.391 14.82 1 98.81 159 ILE B N 1
ATOM 4193 C CA . ILE B 1 159 ? -2.881 -21.453 13.789 1 98.81 159 ILE B CA 1
ATOM 4194 C C . ILE B 1 159 ? -2.52 -22 12.414 1 98.81 159 ILE B C 1
ATOM 4196 O O . ILE B 1 159 ? -1.358 -22.328 12.148 1 98.81 159 ILE B O 1
ATOM 4200 N N . ILE B 1 160 ? -3.439 -22.125 11.555 1 98.94 160 ILE B N 1
ATOM 4201 C CA . ILE B 1 160 ? -3.23 -22.531 10.164 1 98.94 160 ILE B CA 1
ATOM 4202 C C . ILE B 1 160 ? -3.406 -21.328 9.242 1 98.94 160 ILE B C 1
ATOM 4204 O O . ILE B 1 160 ? -4.477 -20.719 9.203 1 98.94 160 ILE B O 1
ATOM 4208 N N . VAL B 1 161 ? -2.359 -20.984 8.523 1 98.94 161 VAL B N 1
ATOM 4209 C CA . VAL B 1 161 ? -2.354 -19.859 7.586 1 98.94 161 VAL B CA 1
ATOM 4210 C C . VAL B 1 161 ? -2.312 -20.391 6.156 1 98.94 161 VAL B C 1
ATOM 4212 O O . VAL B 1 161 ? -1.445 -21.203 5.812 1 98.94 161 VAL B O 1
ATOM 4215 N N . VAL B 1 162 ? -3.213 -19.922 5.344 1 98.94 162 VAL B N 1
ATOM 4216 C CA . VAL B 1 162 ? -3.221 -20.297 3.932 1 98.94 162 VAL B CA 1
ATOM 4217 C C . VAL B 1 162 ? -3.006 -19.047 3.07 1 98.94 162 VAL B C 1
ATOM 4219 O O . VAL B 1 162 ? -3.768 -18.094 3.164 1 98.94 162 VAL B O 1
ATOM 4222 N N . ASP B 1 163 ? -1.927 -19.062 2.322 1 98.88 163 ASP B N 1
ATOM 4223 C CA . ASP B 1 163 ? -1.698 -18.078 1.263 1 98.88 163 ASP B CA 1
ATOM 4224 C C . ASP B 1 163 ? -2.525 -18.422 0.022 1 98.88 163 ASP B C 1
ATOM 4226 O O . ASP B 1 163 ? -2.186 -19.328 -0.729 1 98.88 163 ASP B O 1
ATOM 4230 N N . ALA B 1 164 ? -3.549 -17.641 -0.184 1 98.81 164 ALA B N 1
ATOM 4231 C CA . ALA B 1 164 ? -4.461 -17.812 -1.31 1 98.81 164 ALA B CA 1
ATOM 4232 C C . ALA B 1 164 ? -4.348 -16.656 -2.299 1 98.81 164 ALA B C 1
ATOM 4234 O O . ALA B 1 164 ? -5.324 -16.297 -2.957 1 98.81 164 ALA B O 1
ATOM 4235 N N . VAL B 1 165 ? -3.221 -16.062 -2.4 1 98.56 165 VAL B N 1
ATOM 4236 C CA . VAL B 1 165 ? -2.99 -14.898 -3.256 1 98.56 165 VAL B CA 1
ATOM 4237 C C . VAL B 1 165 ? -3.395 -15.227 -4.691 1 98.56 165 VAL B C 1
ATOM 4239 O O . VAL B 1 165 ? -4.051 -14.422 -5.355 1 98.56 165 VAL B O 1
ATOM 4242 N N . ALA B 1 166 ? -3.082 -16.422 -5.105 1 98.06 166 ALA B N 1
ATOM 4243 C CA . ALA B 1 166 ? -3.35 -16.766 -6.5 1 98.06 166 ALA B CA 1
ATOM 4244 C C . ALA B 1 166 ? -4.477 -17.797 -6.602 1 98.06 166 ALA B C 1
ATOM 4246 O O . ALA B 1 166 ? -4.633 -18.453 -7.629 1 98.06 166 ALA B O 1
ATOM 4247 N N . SER B 1 167 ? -5.262 -18 -5.52 1 98.38 167 SER B N 1
ATOM 4248 C CA . SER B 1 167 ? -6.309 -19.016 -5.566 1 98.38 167 SER B CA 1
ATOM 4249 C C . SER B 1 167 ? -7.672 -18.422 -5.219 1 98.38 167 SER B C 1
ATOM 4251 O O . SER B 1 167 ? -8.695 -18.844 -5.754 1 98.38 167 SER B O 1
ATOM 4253 N N . ALA B 1 168 ? -7.719 -17.438 -4.305 1 98.56 168 ALA B N 1
ATOM 4254 C CA . ALA B 1 168 ? -8.992 -16.859 -3.859 1 98.56 168 ALA B CA 1
ATOM 4255 C C . ALA B 1 168 ? -9.781 -16.297 -5.035 1 98.56 168 ALA B C 1
ATOM 4257 O O . ALA B 1 168 ? -9.25 -15.508 -5.82 1 98.56 168 ALA B O 1
ATOM 4258 N N . GLY B 1 169 ? -10.984 -16.734 -5.16 1 97.94 169 GLY B N 1
ATOM 4259 C CA . GLY B 1 169 ? -11.859 -16.266 -6.219 1 97.94 169 GLY B CA 1
ATOM 4260 C C . GLY B 1 169 ? -11.703 -17.047 -7.512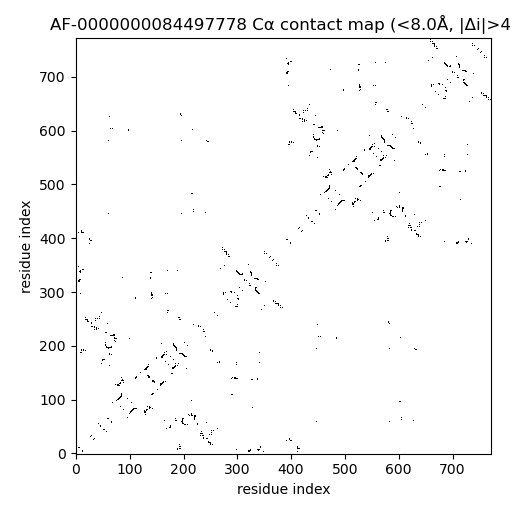 1 97.94 169 GLY B C 1
ATOM 4261 O O . GLY B 1 169 ? -12.453 -16.812 -8.469 1 97.94 169 GLY B O 1
ATOM 4262 N N . ALA B 1 170 ? -10.75 -18.047 -7.555 1 98.44 170 ALA B N 1
ATOM 4263 C CA . ALA B 1 170 ? -10.492 -18.75 -8.82 1 98.44 170 ALA B CA 1
ATOM 4264 C C . ALA B 1 170 ? -10.375 -20.25 -8.602 1 98.44 170 ALA B C 1
ATOM 4266 O O . ALA B 1 170 ? -10.461 -21.031 -9.555 1 98.44 170 ALA B O 1
ATOM 4267 N N . GLU B 1 171 ? -10.07 -20.672 -7.434 1 98.56 171 GLU B N 1
ATOM 4268 C CA . GLU B 1 171 ? -10.023 -22.078 -7.004 1 98.56 171 GLU B CA 1
ATOM 4269 C C . GLU B 1 171 ? -11.078 -22.359 -5.945 1 98.56 171 GLU B C 1
ATOM 4271 O O . GLU B 1 171 ? -11.594 -21.438 -5.305 1 98.56 171 GLU B O 1
ATOM 4276 N N . LYS B 1 172 ? -11.414 -23.672 -5.797 1 98.19 172 LYS B N 1
ATOM 4277 C CA . LYS B 1 172 ? -12.219 -24.047 -4.637 1 98.19 172 LYS B CA 1
ATOM 4278 C C . LYS B 1 172 ? -11.531 -23.641 -3.336 1 98.19 172 LYS B C 1
ATOM 4280 O O . LYS B 1 172 ? -10.375 -24.016 -3.102 1 98.19 172 LYS B O 1
ATOM 4285 N N . LEU B 1 173 ? -12.195 -22.828 -2.52 1 98.5 173 LEU B N 1
ATOM 4286 C CA . LEU B 1 173 ? -11.672 -22.328 -1.254 1 98.5 173 LEU B CA 1
ATOM 4287 C C . LEU B 1 173 ? -12.797 -22.047 -0.271 1 98.5 173 LEU B C 1
ATOM 4289 O O . LEU B 1 173 ? -13.641 -21.172 -0.519 1 98.5 173 LEU B O 1
ATOM 4293 N N . ASN B 1 174 ? -12.906 -22.797 0.689 1 98.69 174 ASN B N 1
ATOM 4294 C CA . ASN B 1 174 ? -13.852 -22.594 1.779 1 98.69 174 ASN B CA 1
ATOM 4295 C C . ASN B 1 174 ? -13.133 -22.406 3.115 1 98.69 174 ASN B C 1
ATOM 4297 O O . ASN B 1 174 ? -13.039 -23.344 3.906 1 98.69 174 ASN B O 1
ATOM 4301 N N . VAL B 1 175 ? -12.844 -21.188 3.426 1 98.88 175 VAL B N 1
ATOM 4302 C CA . VAL B 1 175 ? -11.922 -20.859 4.508 1 98.88 175 VAL B CA 1
ATOM 4303 C C . VAL B 1 175 ? -12.516 -21.297 5.844 1 98.88 175 VAL B C 1
ATOM 4305 O O . VAL B 1 175 ? -11.859 -21.984 6.629 1 98.88 175 VAL B O 1
ATOM 4308 N N . GLN B 1 176 ? -13.758 -20.938 6.07 1 98.75 176 GLN B N 1
ATOM 4309 C CA . GLN B 1 176 ? -14.375 -21.172 7.371 1 98.75 176 GLN B CA 1
ATOM 4310 C C . GLN B 1 176 ? -14.641 -22.672 7.578 1 98.75 176 GLN B C 1
ATOM 4312 O O . GLN B 1 176 ? -14.234 -23.234 8.594 1 98.75 176 GLN B O 1
ATOM 4317 N N . ASP B 1 177 ? -15.195 -23.328 6.582 1 98.69 177 ASP B N 1
ATOM 4318 C CA . ASP B 1 177 ? -15.555 -24.734 6.711 1 98.69 177 ASP B CA 1
ATOM 4319 C C . ASP B 1 177 ? -14.312 -25.625 6.797 1 98.69 177 ASP B C 1
ATOM 4321 O O . ASP B 1 177 ? -14.336 -26.688 7.422 1 98.69 177 ASP B O 1
ATOM 4325 N N . TRP B 1 178 ? -13.234 -25.203 6.148 1 98.81 178 TRP B N 1
ATOM 4326 C CA . TRP B 1 178 ? -12.016 -26 6.133 1 98.81 178 TRP B CA 1
ATOM 4327 C C . TRP B 1 178 ? -11.242 -25.844 7.438 1 98.81 178 TRP B C 1
ATOM 4329 O O . TRP B 1 178 ? -10.305 -26.594 7.711 1 98.81 178 TRP B O 1
ATOM 4339 N N . GLY B 1 179 ? -11.578 -24.844 8.25 1 98.69 179 GLY B N 1
ATOM 4340 C CA . GLY B 1 179 ? -10.906 -24.641 9.523 1 98.69 179 GLY B CA 1
ATOM 4341 C C . GLY B 1 179 ? -9.617 -23.844 9.391 1 98.69 179 GLY B C 1
ATOM 4342 O O . GLY B 1 179 ? -8.695 -24.016 10.203 1 98.69 179 GLY B O 1
ATOM 4343 N N . ILE B 1 180 ? -9.492 -23.078 8.383 1 98.88 180 ILE B N 1
ATOM 4344 C CA . ILE B 1 180 ? -8.344 -22.203 8.188 1 98.88 180 ILE B CA 1
ATOM 4345 C C . ILE B 1 180 ? -8.445 -21 9.117 1 98.88 180 ILE B C 1
ATOM 4347 O O . ILE B 1 180 ? -9.508 -20.391 9.25 1 98.88 180 ILE B O 1
ATOM 4351 N N . ASP B 1 181 ? -7.359 -20.625 9.789 1 98.94 181 ASP B N 1
ATOM 4352 C CA . ASP B 1 181 ? -7.41 -19.531 10.758 1 98.94 181 ASP B CA 1
ATOM 4353 C C . ASP B 1 181 ? -7.156 -18.188 10.086 1 98.94 181 ASP B C 1
ATOM 4355 O O . ASP B 1 181 ? -7.73 -17.156 10.477 1 98.94 181 ASP B O 1
ATOM 4359 N N . VAL B 1 182 ? -6.207 -18.156 9.195 1 98.94 182 VAL B N 1
ATOM 4360 C CA . VAL B 1 182 ? -5.863 -16.969 8.43 1 98.94 182 VAL B CA 1
ATOM 4361 C C . VAL B 1 182 ? -5.797 -17.312 6.941 1 98.94 182 VAL B C 1
ATOM 4363 O O . VAL B 1 182 ? -5.129 -18.266 6.551 1 98.94 182 VAL B O 1
ATOM 4366 N N . CYS B 1 183 ? -6.496 -16.609 6.152 1 98.94 183 CYS B N 1
ATOM 4367 C CA . CYS B 1 183 ? -6.395 -16.688 4.699 1 98.94 183 CYS B CA 1
ATOM 4368 C C . CYS B 1 183 ? -6.137 -15.312 4.094 1 98.94 183 CYS B C 1
ATOM 4370 O O . CYS B 1 183 ? -6.781 -14.336 4.469 1 98.94 183 CYS B O 1
ATOM 4372 N N . LEU B 1 184 ? -5.148 -15.227 3.227 1 98.88 184 LEU B N 1
ATOM 4373 C CA . LEU B 1 184 ? -4.785 -13.922 2.686 1 98.88 184 LEU B CA 1
ATOM 4374 C C . LEU B 1 184 ? -4.75 -13.953 1.161 1 98.88 184 LEU B C 1
ATOM 4376 O O . LEU B 1 184 ? -4.637 -15.031 0.562 1 98.88 184 LEU B O 1
ATOM 4380 N N . THR B 1 185 ? -4.902 -12.836 0.539 1 98.62 185 THR B N 1
ATOM 4381 C CA . THR B 1 185 ? -4.777 -12.633 -0.901 1 98.62 185 THR B CA 1
ATOM 4382 C C . THR B 1 185 ? -4.406 -11.188 -1.219 1 98.62 185 THR B C 1
ATOM 4384 O O . THR B 1 185 ? -3.863 -10.484 -0.368 1 98.62 185 THR B O 1
ATOM 4387 N N . ALA B 1 186 ? -4.469 -10.836 -2.492 1 98.06 186 ALA B N 1
ATOM 4388 C CA . ALA B 1 186 ? -4.117 -9.5 -2.963 1 98.06 186 ALA B CA 1
ATOM 4389 C C . ALA B 1 186 ? -5.109 -9.008 -4.016 1 98.06 186 ALA B C 1
ATOM 4391 O O . ALA B 1 186 ? -5.785 -9.812 -4.66 1 98.06 186 ALA B O 1
ATOM 4392 N N . SER B 1 187 ? -5.145 -7.719 -4.195 1 97.88 187 SER B N 1
ATOM 4393 C CA . SER B 1 187 ? -6.176 -7.105 -5.027 1 97.88 187 SER B CA 1
ATOM 4394 C C . SER B 1 187 ? -5.973 -7.441 -6.5 1 97.88 187 SER B C 1
ATOM 4396 O O . SER B 1 187 ? -6.938 -7.578 -7.254 1 97.88 187 SER B O 1
ATOM 4398 N N . GLN B 1 188 ? -4.734 -7.656 -6.941 1 95.25 188 GLN B N 1
ATOM 4399 C CA . GLN B 1 188 ? -4.43 -7.602 -8.367 1 95.25 188 GLN B CA 1
ATOM 4400 C C . GLN B 1 188 ? -4.395 -9 -8.977 1 95.25 188 GLN B C 1
ATOM 4402 O O . GLN B 1 188 ? -3.945 -9.18 -10.109 1 95.25 188 GLN B O 1
ATOM 4407 N N . LYS B 1 189 ? -4.738 -9.961 -8.305 1 96.25 189 LYS B N 1
ATOM 4408 C CA . LYS B 1 189 ? -4.699 -11.344 -8.781 1 96.25 189 LYS B CA 1
ATOM 4409 C C . LYS B 1 189 ? -6.062 -11.781 -9.312 1 96.25 189 LYS B C 1
ATOM 4411 O O . LYS B 1 189 ? -6.586 -11.188 -10.258 1 96.25 189 LYS B O 1
ATOM 4416 N N . ALA B 1 190 ? -6.691 -12.758 -8.688 1 96.94 190 ALA B N 1
ATOM 4417 C CA . ALA B 1 190 ? -7.961 -13.258 -9.211 1 96.94 190 ALA B CA 1
ATOM 4418 C C . ALA B 1 190 ? -9.086 -12.25 -8.984 1 96.94 190 ALA B C 1
ATOM 4420 O O . ALA B 1 190 ? -10.117 -12.297 -9.656 1 96.94 190 ALA B O 1
ATOM 4421 N N . MET B 1 191 ? -8.898 -11.32 -8.016 1 96.5 191 MET B N 1
ATOM 4422 C CA . MET B 1 191 ? -9.883 -10.258 -7.848 1 96.5 191 MET B CA 1
ATOM 4423 C C . MET B 1 191 ? -9.883 -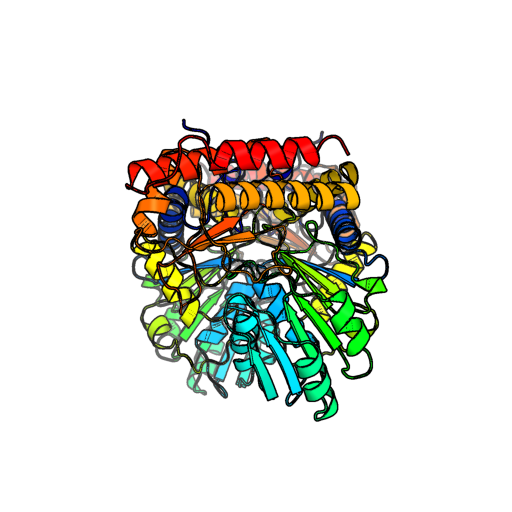9.312 -9.047 1 96.5 191 MET B C 1
ATOM 4425 O O . MET B 1 191 ? -10.852 -8.586 -9.273 1 96.5 191 MET B O 1
ATOM 4429 N N . ALA B 1 192 ? -8.742 -9.25 -9.672 1 95.5 192 ALA B N 1
ATOM 4430 C CA . ALA B 1 192 ? -8.562 -8.469 -10.898 1 95.5 192 ALA B CA 1
ATOM 4431 C C . ALA B 1 192 ? -8.883 -7 -10.664 1 95.5 192 ALA B C 1
ATOM 4433 O O . ALA B 1 192 ? -9.633 -6.395 -11.438 1 95.5 192 ALA B O 1
ATOM 4434 N N . ALA B 1 193 ? -8.5 -6.473 -9.609 1 96.5 193 ALA B N 1
ATOM 4435 C CA . ALA B 1 193 ? -8.484 -5.047 -9.297 1 96.5 193 ALA B CA 1
ATOM 4436 C C . ALA B 1 193 ? -7.07 -4.484 -9.359 1 96.5 193 ALA B C 1
ATOM 4438 O O . ALA B 1 193 ? -6.102 -5.234 -9.5 1 96.5 193 ALA B O 1
ATOM 4439 N N . PRO B 1 194 ? -6.934 -3.168 -9.383 1 95.44 194 PRO B N 1
ATOM 4440 C CA . PRO B 1 194 ? -5.578 -2.611 -9.391 1 95.44 194 PRO B CA 1
ATOM 4441 C C . PRO B 1 194 ? -4.754 -3.055 -8.18 1 95.44 194 PRO B C 1
ATOM 4443 O O . PRO B 1 194 ? -5.297 -3.203 -7.082 1 95.44 194 PRO B O 1
ATOM 4446 N N . PRO B 1 195 ? -3.41 -3.285 -8.398 1 96.38 195 PRO B N 1
ATOM 4447 C CA . PRO B 1 195 ? -2.561 -3.615 -7.25 1 96.38 195 PRO B CA 1
ATOM 4448 C C . PRO B 1 195 ? -2.502 -2.492 -6.215 1 96.38 195 PRO B C 1
ATOM 4450 O O . PRO B 1 195 ? -2.502 -1.312 -6.578 1 96.38 195 PRO B O 1
ATOM 4453 N N . GLY B 1 196 ? -2.383 -2.879 -4.906 1 97.06 196 GLY B N 1
ATOM 4454 C CA . GLY B 1 196 ? -2.205 -1.858 -3.887 1 97.06 196 GLY B CA 1
ATOM 4455 C C . GLY B 1 196 ? -2.898 -2.191 -2.58 1 97.06 196 GLY B C 1
ATOM 4456 O O . GLY B 1 196 ? -2.863 -1.403 -1.634 1 97.06 196 GLY B O 1
ATOM 4457 N N . ALA B 1 197 ? -3.469 -3.379 -2.506 1 98.25 197 ALA B N 1
ATOM 4458 C CA . ALA B 1 197 ? -4.18 -3.732 -1.278 1 98.25 197 ALA B CA 1
ATOM 4459 C C . ALA B 1 197 ? -3.867 -5.164 -0.856 1 98.25 197 ALA B C 1
ATOM 4461 O O . ALA B 1 197 ? -3.789 -6.062 -1.696 1 98.25 197 ALA B O 1
ATOM 4462 N N . ALA B 1 198 ? -3.572 -5.312 0.41 1 98.69 198 ALA B N 1
ATOM 4463 C CA . ALA B 1 198 ? -3.49 -6.617 1.066 1 98.69 198 ALA B CA 1
ATOM 4464 C C . ALA B 1 198 ? -4.848 -7.035 1.629 1 98.69 198 ALA B C 1
ATOM 4466 O O . ALA B 1 198 ? -5.488 -6.266 2.35 1 98.69 198 ALA B O 1
ATOM 4467 N N . LEU B 1 199 ? -5.32 -8.188 1.345 1 98.88 199 LEU B N 1
ATOM 4468 C CA . LEU B 1 199 ? -6.617 -8.688 1.783 1 98.88 199 LEU B CA 1
ATOM 4469 C C . LEU B 1 199 ? -6.457 -9.922 2.668 1 98.88 199 LEU B C 1
ATOM 4471 O O . LEU B 1 199 ? -5.637 -10.797 2.375 1 98.88 199 LEU B O 1
ATOM 4475 N N . MET B 1 200 ? -7.227 -10.008 3.754 1 98.81 200 MET B N 1
ATOM 4476 C CA . MET B 1 200 ? -7.148 -11.172 4.633 1 98.81 200 MET B CA 1
ATOM 4477 C C . MET B 1 200 ? -8.461 -11.367 5.387 1 98.81 200 MET B C 1
ATOM 4479 O O . MET B 1 200 ? -9.25 -10.43 5.52 1 98.81 200 MET B O 1
ATOM 4483 N N . VAL B 1 201 ? -8.68 -12.547 5.82 1 98.94 201 VAL B N 1
ATOM 4484 C CA . VAL B 1 201 ? -9.711 -12.852 6.805 1 98.94 201 VAL B CA 1
ATOM 4485 C C . VAL B 1 201 ? -9.102 -13.672 7.945 1 98.94 201 VAL B C 1
ATOM 4487 O O . VAL B 1 201 ? -8.227 -14.508 7.723 1 98.94 201 VAL B O 1
ATOM 4490 N N . LEU B 1 202 ? -9.508 -13.422 9.156 1 98.94 202 LEU B N 1
ATOM 4491 C CA . LEU B 1 202 ? -9.055 -14.133 10.352 1 98.94 202 LEU B CA 1
ATOM 4492 C C . LEU B 1 202 ? -10.234 -14.812 11.047 1 98.94 202 LEU B C 1
ATOM 4494 O O . LEU B 1 202 ? -11.305 -14.219 11.195 1 98.94 202 LEU B O 1
ATOM 4498 N N . SER B 1 203 ? -10.055 -16.047 11.445 1 98.94 203 SER B N 1
ATOM 4499 C CA . SER B 1 203 ? -11.008 -16.719 12.32 1 98.94 203 SER B CA 1
ATOM 4500 C C . SER B 1 203 ? -11.031 -16.078 13.711 1 98.94 203 SER B C 1
ATOM 4502 O O . SER B 1 203 ? -10.148 -15.281 14.047 1 98.94 203 SER B O 1
ATOM 4504 N N . GLN B 1 204 ? -12.078 -16.406 14.461 1 98.69 204 GLN B N 1
ATOM 4505 C CA . GLN B 1 204 ? -12.102 -15.945 15.852 1 98.69 204 GLN B CA 1
ATOM 4506 C C . GLN B 1 204 ? -10.906 -16.484 16.625 1 98.69 204 GLN B C 1
ATOM 4508 O O . GLN B 1 204 ? -10.359 -15.789 17.484 1 98.69 204 GLN B O 1
ATOM 4513 N N . ASN B 1 205 ? -10.523 -17.703 16.391 1 98.75 205 ASN B N 1
ATOM 4514 C CA . ASN B 1 205 ? -9.328 -18.266 17.016 1 98.75 205 ASN B CA 1
ATOM 4515 C C . ASN B 1 205 ? -8.102 -17.406 16.766 1 98.75 205 ASN B C 1
ATOM 4517 O O . ASN B 1 205 ? -7.352 -17.094 17.688 1 98.75 205 ASN B O 1
ATOM 4521 N N . ALA B 1 206 ? -7.875 -17.062 15.492 1 98.88 206 ALA B N 1
ATOM 4522 C CA . ALA B 1 206 ? -6.742 -16.203 15.148 1 98.88 206 ALA B CA 1
ATOM 4523 C C . ALA B 1 206 ? -6.859 -14.836 15.828 1 98.88 206 ALA B C 1
ATOM 4525 O O . ALA B 1 206 ? -5.875 -14.312 16.359 1 98.88 206 ALA B O 1
ATOM 4526 N N . VAL B 1 207 ? -8.047 -14.258 15.82 1 98.81 207 VAL B N 1
ATOM 4527 C CA . VAL B 1 207 ? -8.273 -12.961 16.438 1 98.81 207 VAL B CA 1
ATOM 4528 C C . VAL B 1 207 ? -7.887 -13.016 17.922 1 98.81 207 VAL B C 1
ATOM 4530 O O . VAL B 1 207 ? -7.305 -12.07 18.453 1 98.81 207 VAL B O 1
ATOM 4533 N N . ASN B 1 208 ? -8.18 -14.109 18.547 1 98.44 208 ASN B N 1
ATOM 4534 C CA . ASN B 1 208 ? -7.895 -14.273 19.969 1 98.44 208 ASN B CA 1
ATOM 4535 C C . ASN B 1 208 ? -6.395 -14.305 20.25 1 98.44 208 ASN B C 1
ATOM 4537 O O . ASN B 1 208 ? -5.965 -14.156 21.391 1 98.44 208 ASN B O 1
ATOM 4541 N N . HIS B 1 209 ? -5.57 -14.516 19.234 1 98.25 209 HIS B N 1
ATOM 4542 C CA . HIS B 1 209 ? -4.121 -14.562 19.406 1 98.25 209 HIS B CA 1
ATOM 4543 C C . HIS B 1 209 ? -3.498 -13.188 19.203 1 98.25 209 HIS B C 1
ATOM 4545 O O . HIS B 1 209 ? -2.303 -13 19.438 1 98.25 209 HIS B O 1
ATOM 4551 N N . LEU B 1 210 ? -4.254 -12.227 18.656 1 98.31 210 LEU B N 1
ATOM 4552 C CA . LEU B 1 210 ? -3.725 -10.875 18.516 1 98.31 210 LEU B CA 1
ATOM 4553 C C . LEU B 1 210 ? -3.375 -10.281 19.875 1 98.31 210 LEU B C 1
ATOM 4555 O O . LEU B 1 210 ? -4.094 -10.5 20.859 1 98.31 210 LEU B O 1
ATOM 4559 N N . SER B 1 211 ? -2.279 -9.602 19.938 1 95.38 211 SER B N 1
ATOM 4560 C CA . SER B 1 211 ? -1.842 -9.039 21.203 1 95.38 211 SER B CA 1
ATOM 4561 C C . SER B 1 211 ? -0.916 -7.844 20.984 1 95.38 211 SER B C 1
ATOM 4563 O O . SER B 1 211 ? -0.297 -7.719 19.922 1 95.38 211 SER B O 1
ATOM 4565 N N . GLU B 1 212 ? -0.809 -7.008 22 1 92.12 212 GLU B N 1
ATOM 4566 C CA . GLU B 1 212 ? 0.098 -5.867 21.969 1 92.12 212 GLU B CA 1
ATOM 4567 C C . GLU B 1 212 ? 1.555 -6.316 22.016 1 92.12 212 GLU B C 1
ATOM 4569 O O . GLU B 1 212 ? 2.453 -5.566 21.625 1 92.12 212 GLU B O 1
ATOM 4574 N N . ASN B 1 213 ? 1.767 -7.57 22.453 1 93.12 213 ASN B N 1
ATOM 4575 C CA . ASN B 1 213 ? 3.119 -8.086 22.641 1 93.12 213 ASN B CA 1
ATOM 4576 C C . ASN B 1 213 ? 3.588 -8.883 21.422 1 93.12 213 ASN B C 1
ATOM 4578 O O . ASN B 1 213 ? 4.602 -9.578 21.5 1 93.12 213 ASN B O 1
ATOM 4582 N N . SER B 1 214 ? 2.844 -8.836 20.344 1 96.94 214 SER B N 1
ATOM 4583 C CA . SER B 1 214 ? 3.271 -9.57 19.156 1 96.94 214 SER B CA 1
ATOM 4584 C C . SER B 1 214 ? 4.59 -9.023 18.609 1 96.94 214 SER B C 1
ATOM 4586 O O . SER B 1 214 ? 5.031 -7.945 19.016 1 96.94 214 SER B O 1
ATOM 4588 N N . ILE B 1 215 ? 5.219 -9.766 17.719 1 97.75 215 ILE B N 1
ATOM 4589 C CA . ILE B 1 215 ? 6.523 -9.398 17.188 1 97.75 215 ILE B CA 1
ATOM 4590 C C . ILE B 1 215 ? 6.348 -8.531 15.945 1 97.75 215 ILE B C 1
ATOM 4592 O O . ILE B 1 215 ? 7.328 -8.156 15.297 1 97.75 215 ILE B O 1
ATOM 4596 N N . SER B 1 216 ? 5.113 -8.195 15.594 1 97.81 216 SER B N 1
ATOM 4597 C CA . SER B 1 216 ? 4.848 -7.434 14.375 1 97.81 216 SER B CA 1
ATOM 4598 C C . SER B 1 216 ? 5.41 -6.02 14.477 1 97.81 216 SER B C 1
ATOM 4600 O O . SER B 1 216 ? 5.594 -5.496 15.57 1 97.81 216 SER B O 1
ATOM 4602 N N . GLY B 1 217 ? 5.762 -5.449 13.336 1 97.69 217 GLY B N 1
ATOM 4603 C CA . GLY B 1 217 ? 6.016 -4.02 13.273 1 97.69 217 GLY B CA 1
ATOM 4604 C C . GLY B 1 217 ? 4.766 -3.184 13.477 1 97.69 217 GLY B C 1
ATOM 4605 O O . GLY B 1 217 ? 3.717 -3.707 13.852 1 97.69 217 GLY B O 1
ATOM 4606 N N . PHE B 1 218 ? 4.926 -1.868 13.273 1 98.19 218 PHE B N 1
ATOM 4607 C CA . PHE B 1 218 ? 3.814 -0.945 13.469 1 98.19 218 PHE B CA 1
ATOM 4608 C C . PHE B 1 218 ? 2.805 -1.069 12.328 1 98.19 218 PHE B C 1
ATOM 4610 O O . PHE B 1 218 ? 1.609 -1.249 12.578 1 98.19 218 PHE B O 1
ATOM 4617 N N . TYR B 1 219 ? 3.273 -0.986 11.102 1 98.25 219 TYR B N 1
ATOM 4618 C CA . TYR B 1 219 ? 2.432 -0.94 9.906 1 98.25 219 TYR B CA 1
ATOM 4619 C C . TYR B 1 219 ? 1.681 -2.254 9.727 1 98.25 219 TYR B C 1
ATOM 4621 O O . TYR B 1 219 ? 0.537 -2.262 9.266 1 98.25 219 TYR B O 1
ATOM 4629 N N . THR B 1 220 ? 2.275 -3.389 10.094 1 98.19 220 THR B N 1
ATOM 4630 C CA . THR B 1 220 ? 1.738 -4.727 9.875 1 98.19 220 THR B CA 1
ATOM 4631 C C . THR B 1 220 ? 0.903 -5.18 11.062 1 98.19 220 THR B C 1
ATOM 4633 O O . THR B 1 220 ? 0.399 -6.305 11.086 1 98.19 220 THR B O 1
ATOM 4636 N N . ASP B 1 221 ? 0.691 -4.402 12.062 1 98.5 221 ASP B N 1
ATOM 4637 C CA . ASP B 1 221 ? 0.084 -4.797 13.328 1 98.5 221 ASP B CA 1
ATOM 4638 C C . ASP B 1 221 ? -1.428 -4.957 13.188 1 98.5 221 ASP B C 1
ATOM 4640 O O . ASP B 1 221 ? -2.18 -3.996 13.359 1 98.5 221 ASP B O 1
ATOM 4644 N N . LEU B 1 222 ? -1.863 -6.184 13.102 1 98.81 222 LEU B N 1
ATOM 4645 C CA . LEU B 1 222 ? -3.277 -6.48 12.898 1 98.81 222 LEU B CA 1
ATOM 4646 C C . LEU B 1 222 ? -4.09 -6.125 14.141 1 98.81 222 LEU B C 1
ATOM 4648 O O . LEU B 1 222 ? -5.305 -5.926 14.055 1 98.81 222 LEU B O 1
ATOM 4652 N N . ASN B 1 223 ? -3.443 -6.102 15.289 1 98.38 223 ASN B N 1
ATOM 4653 C CA . ASN B 1 223 ? -4.148 -5.711 16.516 1 98.38 223 ASN B CA 1
ATOM 4654 C C . ASN B 1 223 ? -4.633 -4.266 16.438 1 98.38 223 ASN B C 1
ATOM 4656 O O . ASN B 1 223 ? -5.648 -3.916 17.047 1 98.38 223 ASN B O 1
ATOM 4660 N N . GLN B 1 224 ? -3.951 -3.426 15.75 1 98.06 224 GLN B N 1
ATOM 4661 C CA . GLN B 1 224 ? -4.375 -2.045 15.531 1 98.06 224 GLN B CA 1
ATOM 4662 C C . GLN B 1 224 ? -5.348 -1.942 14.359 1 98.06 224 GLN B C 1
ATOM 4664 O O . GLN B 1 224 ? -6.352 -1.233 14.445 1 98.06 224 GLN B O 1
ATOM 4669 N N . TRP B 1 225 ? -5.109 -2.672 13.32 1 98.62 225 TRP B N 1
ATOM 4670 C CA . TRP B 1 225 ? -5.922 -2.617 12.109 1 98.62 225 TRP B CA 1
ATOM 4671 C C . TRP B 1 225 ? -7.328 -3.152 12.375 1 98.62 225 TRP B C 1
ATOM 4673 O O . TRP B 1 225 ? -8.297 -2.703 11.758 1 98.62 225 TRP B O 1
ATOM 4683 N N . ILE B 1 226 ? -7.457 -4.141 13.281 1 98.75 226 ILE B N 1
ATOM 4684 C CA . ILE B 1 226 ? -8.758 -4.754 13.531 1 98.75 226 ILE B CA 1
ATOM 4685 C C . ILE B 1 226 ? -9.734 -3.699 14.047 1 98.75 226 ILE B C 1
ATOM 4687 O O . ILE B 1 226 ? -10.93 -3.748 13.742 1 98.75 226 ILE B O 1
ATOM 4691 N N . LYS B 1 227 ? -9.25 -2.695 14.836 1 98.12 227 LYS B N 1
ATOM 4692 C CA . LYS B 1 227 ? -10.094 -1.61 15.32 1 98.12 227 LYS B CA 1
ATOM 4693 C C . LYS B 1 227 ? -10.672 -0.798 14.164 1 98.12 227 LYS B C 1
ATOM 4695 O O . LYS B 1 227 ? -11.836 -0.41 14.195 1 98.12 227 LYS B O 1
ATOM 4700 N N . VAL B 1 228 ? -9.867 -0.559 13.195 1 98 228 VAL B N 1
ATOM 4701 C CA . VAL B 1 228 ? -10.266 0.192 12.008 1 98 228 VAL B CA 1
ATOM 4702 C C . VAL B 1 228 ? -11.305 -0.602 11.219 1 98 228 VAL B C 1
ATOM 4704 O O . VAL B 1 228 ? -12.359 -0.068 10.852 1 98 228 VAL B O 1
ATOM 4707 N N . MET B 1 229 ? -11.016 -1.898 10.961 1 98.69 229 MET B N 1
ATOM 4708 C CA . MET B 1 229 ? -11.93 -2.736 10.195 1 98.69 229 MET B CA 1
ATOM 4709 C C . MET B 1 229 ? -13.273 -2.859 10.906 1 98.69 229 MET B C 1
ATOM 4711 O O . MET B 1 229 ? -14.328 -2.77 10.266 1 98.69 229 MET B O 1
ATOM 4715 N N . ASN B 1 230 ? -13.234 -3.082 12.227 1 98.25 230 ASN B N 1
ATOM 4716 C CA . ASN B 1 230 ? -14.469 -3.176 13.008 1 98.25 230 ASN B CA 1
ATOM 4717 C C . ASN B 1 230 ? -15.305 -1.904 12.891 1 98.25 230 ASN B C 1
ATOM 4719 O O . ASN B 1 230 ? -16.531 -1.969 12.789 1 98.25 230 ASN B O 1
ATOM 4723 N N . SER B 1 231 ? -14.641 -0.771 12.945 1 97.75 231 SER B N 1
ATOM 4724 C CA . SER B 1 231 ? -15.352 0.499 12.805 1 97.75 231 SER B CA 1
ATOM 4725 C C . SER B 1 231 ? -16.094 0.578 11.477 1 97.75 231 SER B C 1
ATOM 4727 O O . SER B 1 231 ? -17.266 0.931 11.445 1 97.75 231 SER B O 1
ATOM 4729 N N . PHE B 1 232 ? -15.43 0.223 10.414 1 97.5 232 PHE B N 1
ATOM 4730 C CA . PHE B 1 232 ? -16.047 0.27 9.094 1 97.5 232 PHE B CA 1
ATOM 4731 C C . PHE B 1 232 ? -17.188 -0.733 8.992 1 97.5 232 PHE B C 1
ATOM 4733 O O . PHE B 1 232 ? -18.219 -0.452 8.375 1 97.5 232 PHE B O 1
ATOM 4740 N N . GLN B 1 233 ? -17.031 -1.897 9.539 1 97.62 233 GLN B N 1
ATOM 4741 C CA . GLN B 1 233 ? -18.078 -2.912 9.523 1 97.62 233 GLN B CA 1
ATOM 4742 C C . GLN B 1 233 ? -19.312 -2.434 10.281 1 97.62 233 GLN B C 1
ATOM 4744 O O . GLN B 1 233 ? -20.422 -2.906 10.023 1 97.62 233 GLN B O 1
ATOM 4749 N N . ASN B 1 234 ? -19.141 -1.518 11.164 1 97.12 234 ASN B N 1
ATOM 4750 C CA . ASN B 1 234 ? -20.25 -0.967 11.93 1 97.12 234 ASN B CA 1
ATOM 4751 C C . ASN B 1 234 ? -20.719 0.375 11.367 1 97.12 234 ASN B C 1
ATOM 4753 O O . ASN B 1 234 ? -21.375 1.152 12.07 1 97.12 234 ASN B O 1
ATOM 4757 N N . GLY B 1 235 ? -20.25 0.734 10.242 1 95.56 235 GLY B N 1
ATOM 4758 C CA . GLY B 1 235 ? -20.734 1.913 9.539 1 95.56 235 GLY B CA 1
ATOM 4759 C C . GLY B 1 235 ? -20.062 3.195 9.992 1 95.56 235 GLY B C 1
ATOM 4760 O O . GLY B 1 235 ? -20.609 4.285 9.812 1 95.56 235 GLY B O 1
ATOM 4761 N N . LYS B 1 236 ? -18.938 3.121 10.609 1 94.81 236 LYS B N 1
ATOM 4762 C CA . LYS B 1 236 ? -18.172 4.277 11.07 1 94.81 236 LYS B CA 1
ATOM 4763 C C . LYS B 1 236 ? -16.797 4.332 10.414 1 94.81 236 LYS B C 1
ATOM 4765 O O . LYS B 1 236 ? -16.312 3.322 9.906 1 94.81 236 LYS B O 1
ATOM 4770 N N . SER B 1 237 ? -16.234 5.52 10.422 1 92.62 237 SER B N 1
ATOM 4771 C CA . SER B 1 237 ? -14.891 5.664 9.883 1 92.62 237 SER B CA 1
ATOM 4772 C C . SER B 1 237 ? -13.836 5.25 10.906 1 92.62 237 SER B C 1
ATOM 4774 O O . SER B 1 237 ? -14.117 5.191 12.109 1 92.62 237 SER B O 1
ATOM 4776 N N . GLY B 1 238 ? -12.695 4.848 10.414 1 91.81 238 GLY B N 1
ATOM 4777 C CA . GLY B 1 238 ? -11.539 4.496 11.234 1 91.81 238 GLY B CA 1
ATOM 4778 C C . GLY B 1 238 ? -10.219 4.887 10.602 1 91.81 238 GLY B C 1
ATOM 4779 O O . GLY B 1 238 ? -10.125 5.031 9.375 1 91.81 238 GLY B O 1
ATOM 4780 N N . TYR B 1 239 ? -9.281 5.074 11.508 1 92.75 239 TYR B N 1
ATOM 4781 C CA . TYR B 1 239 ? -7.996 5.508 10.977 1 92.75 239 TYR B CA 1
ATOM 4782 C C . TYR B 1 239 ? -6.844 4.902 11.773 1 92.75 239 TYR B C 1
ATOM 4784 O O . TYR B 1 239 ? -6.859 4.914 13.008 1 92.75 239 TYR B O 1
ATOM 4792 N N . TYR B 1 240 ? -5.93 4.328 11.133 1 95.69 240 TYR B N 1
ATOM 4793 C CA . TYR B 1 240 ? -4.629 3.9 11.625 1 95.69 240 TYR B CA 1
ATOM 4794 C C . TYR B 1 240 ? -3.506 4.449 10.75 1 95.69 240 TYR B C 1
ATOM 4796 O O . TYR B 1 240 ? -2.643 5.188 11.227 1 95.69 240 TYR B O 1
ATOM 4804 N N . THR B 1 241 ? -3.602 4.172 9.523 1 95.12 241 THR B N 1
ATOM 4805 C CA . THR B 1 241 ? -2.869 4.789 8.43 1 95.12 241 THR B CA 1
ATOM 4806 C C . THR B 1 241 ? -3.777 4.996 7.219 1 95.12 241 THR B C 1
ATOM 4808 O O . THR B 1 241 ? -4.895 4.473 7.18 1 95.12 241 THR B O 1
ATOM 4811 N N . THR B 1 242 ? -3.322 5.832 6.32 1 94.38 242 THR B N 1
ATOM 4812 C CA . THR B 1 242 ? -4.176 6.145 5.18 1 94.38 242 THR B CA 1
ATOM 4813 C C . THR B 1 242 ? -4.504 4.879 4.391 1 94.38 242 THR B C 1
ATOM 4815 O O . THR B 1 242 ? -3.613 4.098 4.059 1 94.38 242 THR B O 1
ATOM 4818 N N . LEU B 1 243 ? -5.777 4.711 4.16 1 95.94 243 LEU B N 1
ATOM 4819 C CA . LEU B 1 243 ? -6.285 3.549 3.438 1 95.94 243 LEU B CA 1
ATOM 4820 C C . LEU B 1 243 ? -6.18 3.758 1.931 1 95.94 243 LEU B C 1
ATOM 4822 O O . LEU B 1 243 ? -6.059 4.895 1.464 1 95.94 243 LEU B O 1
ATOM 4826 N N . PRO B 1 244 ? -6.137 2.652 1.187 1 95.69 244 PRO B N 1
ATOM 4827 C CA . PRO B 1 244 ? -6.102 2.762 -0.274 1 95.69 244 PRO B CA 1
ATOM 4828 C C . PRO B 1 244 ? -7.473 3.053 -0.879 1 95.69 244 PRO B C 1
ATOM 4830 O O . PRO B 1 244 ? -8.055 2.189 -1.535 1 95.69 244 PRO B O 1
ATOM 4833 N N . VAL B 1 245 ? -7.922 4.219 -0.828 1 95.06 245 VAL B N 1
ATOM 4834 C CA . VAL B 1 245 ? -9.289 4.676 -1.03 1 95.06 245 VAL B CA 1
ATOM 4835 C C . VAL B 1 245 ? -9.781 4.254 -2.414 1 95.06 245 VAL B C 1
ATOM 4837 O O . VAL B 1 245 ? -10.781 3.551 -2.535 1 95.06 245 VAL B O 1
ATOM 4840 N N . HIS B 1 246 ? -9.062 4.578 -3.424 1 95.38 246 HIS B N 1
ATOM 4841 C CA . HIS B 1 246 ? -9.508 4.34 -4.793 1 95.38 246 HIS B CA 1
ATOM 4842 C C . HIS B 1 246 ? -9.5 2.85 -5.125 1 95.38 246 HIS B C 1
ATOM 4844 O O . HIS B 1 246 ? -10.344 2.375 -5.883 1 95.38 246 HIS B O 1
ATOM 4850 N N . ILE B 1 247 ? -8.594 2.121 -4.559 1 96.88 247 ILE B N 1
ATOM 4851 C CA . ILE B 1 247 ? -8.523 0.679 -4.766 1 96.88 247 ILE B CA 1
ATOM 4852 C C . ILE B 1 247 ? -9.719 0.001 -4.09 1 96.88 247 ILE B C 1
ATOM 4854 O O . ILE B 1 247 ? -10.258 -0.979 -4.609 1 96.88 247 ILE B O 1
ATOM 4858 N N . VAL B 1 248 ? -10.156 0.547 -2.953 1 97.81 248 VAL B N 1
ATOM 4859 C CA . VAL B 1 248 ? -11.305 -0.002 -2.25 1 97.81 248 VAL B CA 1
ATOM 4860 C C . VAL B 1 248 ? -12.555 0.127 -3.123 1 97.81 248 VAL B C 1
ATOM 4862 O O . VAL B 1 248 ? -13.359 -0.806 -3.213 1 97.81 248 VAL B O 1
ATOM 4865 N N . PHE B 1 249 ? -12.68 1.287 -3.799 1 97.06 249 PHE B N 1
ATOM 4866 C CA . PHE B 1 249 ? -13.797 1.444 -4.727 1 97.06 249 PHE B CA 1
ATOM 4867 C C . PHE B 1 249 ? -13.727 0.403 -5.836 1 97.06 249 PHE B C 1
ATOM 4869 O O . PHE B 1 249 ? -14.75 -0.176 -6.215 1 97.06 249 PHE B O 1
ATOM 4876 N N . SER B 1 250 ? -12.57 0.197 -6.352 1 97.62 250 SER B N 1
ATOM 4877 C CA . SER B 1 250 ? -12.383 -0.797 -7.402 1 97.62 250 SER B CA 1
ATOM 4878 C C . SER B 1 250 ? -12.703 -2.201 -6.902 1 97.62 250 SER B C 1
ATOM 4880 O O . SER B 1 250 ? -13.336 -2.988 -7.609 1 97.62 250 SER B O 1
ATOM 4882 N N . LEU B 1 251 ? -12.258 -2.504 -5.688 1 98.62 251 LEU B N 1
ATOM 4883 C CA . LEU B 1 251 ? -12.516 -3.814 -5.098 1 98.62 251 LEU B CA 1
ATOM 4884 C C . LEU B 1 251 ? -14.008 -4.039 -4.898 1 98.62 251 LEU B C 1
ATOM 4886 O O . LEU B 1 251 ? -14.516 -5.137 -5.152 1 98.62 251 LEU B O 1
ATOM 4890 N N . GLU B 1 252 ? -14.68 -3.012 -4.414 1 98.5 252 GLU B N 1
ATOM 4891 C CA . GLU B 1 252 ? -16.125 -3.119 -4.254 1 98.5 252 GLU B CA 1
ATOM 4892 C C . GLU B 1 252 ? -16.797 -3.527 -5.562 1 98.5 252 GLU B C 1
ATOM 4894 O O . GLU B 1 252 ? -17.625 -4.445 -5.586 1 98.5 252 GLU B O 1
ATOM 4899 N N . LYS B 1 253 ? -16.406 -2.859 -6.633 1 98.44 253 LYS B N 1
ATOM 4900 C CA . LYS B 1 253 ? -16.984 -3.17 -7.938 1 98.44 253 LYS B CA 1
ATOM 4901 C C . LYS B 1 253 ? -16.594 -4.574 -8.391 1 98.44 253 LYS B C 1
ATOM 4903 O O . LYS B 1 253 ? -17.406 -5.305 -8.953 1 98.44 253 LYS B O 1
ATOM 4908 N N . ALA B 1 254 ? -15.367 -4.93 -8.18 1 98.38 254 ALA B N 1
ATOM 4909 C CA . ALA B 1 254 ? -14.914 -6.273 -8.531 1 98.38 254 ALA B CA 1
ATOM 4910 C C . ALA B 1 254 ? -15.734 -7.336 -7.809 1 98.38 254 ALA B C 1
ATOM 4912 O O . ALA B 1 254 ? -16.172 -8.32 -8.414 1 98.38 254 ALA B O 1
ATOM 4913 N N . PHE B 1 255 ? -15.953 -7.145 -6.512 1 98.75 255 PHE B N 1
ATOM 4914 C CA . PHE B 1 255 ? -16.703 -8.102 -5.715 1 98.75 255 PHE B CA 1
ATOM 4915 C C . PHE B 1 255 ? -18.156 -8.164 -6.172 1 98.75 255 PHE B C 1
ATOM 4917 O O . PHE B 1 255 ? -18.781 -9.234 -6.145 1 98.75 255 PHE B O 1
ATOM 4924 N N . ASP B 1 256 ? -18.703 -7.016 -6.586 1 98.44 256 ASP B N 1
ATOM 4925 C CA . ASP B 1 256 ? -20.062 -7 -7.141 1 98.44 256 ASP B CA 1
ATOM 4926 C C . ASP B 1 256 ? -20.156 -7.871 -8.391 1 98.44 256 ASP B C 1
ATOM 4928 O O . ASP B 1 256 ? -21.094 -8.656 -8.539 1 98.44 256 ASP B O 1
ATOM 4932 N N . LEU B 1 257 ? -19.219 -7.73 -9.234 1 98.31 257 LEU B N 1
ATOM 4933 C CA . LEU B 1 257 ? -19.203 -8.492 -10.477 1 98.31 257 LEU B CA 1
ATOM 4934 C C . LEU B 1 257 ? -18.984 -9.977 -10.211 1 98.31 257 LEU B C 1
ATOM 4936 O O . LEU B 1 257 ? -19.562 -10.828 -10.891 1 98.31 257 LEU B O 1
ATOM 4940 N N . ILE B 1 258 ? -18.188 -10.312 -9.242 1 98.38 258 ILE B N 1
ATOM 4941 C CA . ILE B 1 258 ? -17.969 -11.703 -8.867 1 98.38 258 ILE B CA 1
ATOM 4942 C C . ILE B 1 258 ? -19.25 -12.312 -8.328 1 98.38 258 ILE B C 1
ATOM 4944 O O . ILE B 1 258 ? -19.594 -13.453 -8.648 1 98.38 258 ILE B O 1
ATOM 4948 N N . ARG B 1 259 ? -19.938 -11.555 -7.523 1 98.19 259 ARG B N 1
ATOM 4949 C CA . ARG B 1 259 ? -21.219 -12.023 -6.992 1 98.19 259 ARG B CA 1
ATOM 4950 C C . ARG B 1 259 ? -22.219 -12.289 -8.117 1 98.19 259 ARG B C 1
ATOM 4952 O O . ARG B 1 259 ? -22.969 -13.266 -8.07 1 98.19 259 ARG B O 1
ATOM 4959 N N . GLU B 1 260 ? -22.188 -11.406 -9.078 1 98.12 260 GLU B N 1
ATOM 4960 C CA . GLU B 1 260 ? -23.078 -11.578 -10.227 1 98.12 260 GLU B CA 1
ATOM 4961 C C . GLU B 1 260 ? -22.75 -12.859 -10.984 1 98.12 260 GLU B C 1
ATOM 4963 O O . GLU B 1 260 ? -23.656 -13.578 -11.406 1 98.12 260 GLU B O 1
ATOM 4968 N N . GLU B 1 261 ? -21.531 -13.164 -11.133 1 97.38 261 GLU B N 1
ATOM 4969 C CA . GLU B 1 261 ? -21.078 -14.391 -11.789 1 97.38 261 GLU B CA 1
ATOM 4970 C C . GLU B 1 261 ? -21.312 -15.609 -10.891 1 97.38 261 GLU B C 1
ATOM 4972 O O . GLU B 1 261 ? -21.547 -16.703 -11.391 1 97.38 261 GLU B O 1
ATOM 4977 N N . THR B 1 262 ? -21.25 -15.422 -9.602 1 98 262 THR B N 1
ATOM 4978 C CA . THR B 1 262 ? -21.25 -16.406 -8.531 1 98 262 THR B CA 1
ATOM 4979 C C . THR B 1 262 ? -19.891 -17.094 -8.438 1 98 262 THR B C 1
ATOM 4981 O O . THR B 1 262 ? -19.203 -17.281 -9.445 1 98 262 THR B O 1
ATOM 4984 N N . LEU B 1 263 ? -19.516 -17.5 -7.305 1 97.38 263 LEU B N 1
ATOM 4985 C CA . LEU B 1 263 ? -18.219 -18.125 -7.082 1 97.38 263 LEU B CA 1
ATOM 4986 C C . LEU B 1 263 ? -18.141 -19.484 -7.789 1 97.38 263 LEU B C 1
ATOM 4988 O O . LEU B 1 263 ? -17.094 -19.828 -8.344 1 97.38 263 LEU B O 1
ATOM 4992 N N . GLU B 1 264 ? -19.172 -20.203 -7.758 1 97.5 264 GLU B N 1
ATOM 4993 C CA . GLU B 1 264 ? -19.203 -21.516 -8.398 1 97.5 264 GLU B CA 1
ATOM 4994 C C . GLU B 1 264 ? -18.938 -21.406 -9.898 1 97.5 264 GLU B C 1
ATOM 4996 O O . GLU B 1 264 ? -18.109 -22.125 -10.445 1 97.5 264 GLU B O 1
ATOM 5001 N N . ASN B 1 265 ? -19.656 -20.516 -10.57 1 97.56 265 ASN B N 1
ATOM 5002 C CA . ASN B 1 265 ? -19.484 -20.328 -12.008 1 97.56 265 ASN B CA 1
ATOM 5003 C C . ASN B 1 265 ? -18.109 -19.766 -12.336 1 97.56 265 ASN B C 1
ATOM 5005 O O . ASN B 1 265 ? -17.516 -20.141 -13.352 1 97.56 265 ASN B O 1
ATOM 5009 N N . ARG B 1 266 ? -17.672 -18.922 -11.492 1 97.88 266 ARG B N 1
ATOM 5010 C CA . ARG B 1 266 ? -16.359 -18.328 -11.711 1 97.88 266 ARG B CA 1
ATOM 5011 C C . ARG B 1 266 ? -15.25 -19.375 -11.609 1 97.88 266 ARG B C 1
ATOM 5013 O O . ARG B 1 266 ? -14.344 -19.406 -12.438 1 97.88 266 ARG B O 1
ATOM 5020 N N . ILE B 1 267 ? -15.336 -20.203 -10.586 1 98 267 ILE B N 1
ATOM 5021 C CA . ILE B 1 267 ? -14.359 -21.266 -10.406 1 98 267 ILE B CA 1
ATOM 5022 C C . ILE B 1 267 ? -14.414 -22.219 -11.594 1 98 267 ILE B C 1
ATOM 5024 O O . ILE B 1 267 ? -13.375 -22.625 -12.125 1 98 267 ILE B O 1
ATOM 5028 N N . LYS B 1 268 ? -15.578 -22.516 -12.031 1 97.56 268 LYS B N 1
ATOM 5029 C CA . LYS B 1 268 ? -15.758 -23.391 -13.188 1 97.56 268 LYS B CA 1
ATOM 5030 C C . LYS B 1 268 ? -15.148 -22.781 -14.438 1 97.56 268 LYS B C 1
ATOM 5032 O O . LYS B 1 268 ? -14.508 -23.484 -15.227 1 97.56 268 LYS B O 1
ATOM 5037 N N . ARG B 1 269 ? -15.359 -21.516 -14.656 1 97.31 269 ARG B N 1
ATOM 5038 C CA . ARG B 1 269 ? -14.773 -20.844 -15.805 1 97.31 269 ARG B CA 1
ATOM 5039 C C . ARG B 1 269 ? -13.258 -20.938 -15.781 1 97.31 269 ARG B C 1
ATOM 5041 O O . ARG B 1 269 ? -12.625 -21.203 -16.797 1 97.31 269 ARG B O 1
ATOM 5048 N N . HIS B 1 270 ? -12.695 -20.719 -14.602 1 98.19 270 HIS B N 1
ATOM 5049 C CA . HIS B 1 270 ? -11.25 -20.828 -14.484 1 98.19 270 HIS B CA 1
ATOM 5050 C C . HIS B 1 270 ? -10.766 -22.25 -14.773 1 98.19 270 HIS B C 1
ATOM 5052 O O . HIS B 1 270 ? -9.719 -22.438 -15.398 1 98.19 270 HIS B O 1
ATOM 5058 N N . GLU B 1 271 ? -11.492 -23.188 -14.328 1 98 271 GLU B N 1
ATOM 5059 C CA . GLU B 1 271 ? -11.18 -24.594 -14.594 1 98 271 GLU B CA 1
ATOM 5060 C C . GLU B 1 271 ? -11.203 -24.875 -16.094 1 98 271 GLU B C 1
ATOM 5062 O O . GLU B 1 271 ? -10.281 -25.5 -16.625 1 98 271 GLU B O 1
ATOM 5067 N N . ILE B 1 272 ? -12.203 -24.422 -16.766 1 97.81 272 ILE B N 1
ATOM 5068 C CA . ILE B 1 272 ? -12.375 -24.672 -18.188 1 97.81 272 ILE B CA 1
ATOM 5069 C C . ILE B 1 272 ? -11.266 -23.984 -18.984 1 97.81 272 ILE B C 1
ATOM 5071 O O . ILE B 1 272 ? -10.656 -24.578 -19.875 1 97.81 272 ILE B O 1
ATOM 5075 N N . VAL B 1 273 ? -11.008 -22.75 -18.641 1 97.94 273 VAL B N 1
ATOM 5076 C CA . VAL B 1 273 ? -10.008 -21.969 -19.344 1 97.94 273 VAL B CA 1
ATOM 5077 C C . VAL B 1 273 ? -8.633 -22.609 -19.172 1 97.94 273 VAL B C 1
ATOM 5079 O O . VAL B 1 273 ? -7.895 -22.797 -20.141 1 97.94 273 VAL B O 1
ATOM 5082 N N . SER B 1 274 ? -8.297 -22.969 -17.938 1 98.25 274 SER B N 1
ATOM 5083 C CA . SER B 1 274 ? -7.004 -23.578 -17.672 1 98.25 274 SER B CA 1
ATOM 5084 C C . SER B 1 274 ? -6.879 -24.938 -18.359 1 98.25 274 SER B C 1
ATOM 5086 O O . SER B 1 274 ? -5.816 -25.266 -18.891 1 98.25 274 SER B O 1
ATOM 5088 N N . GLY B 1 275 ? -7.934 -25.672 -18.344 1 98.12 275 GLY B N 1
ATOM 5089 C CA . GLY B 1 275 ? -7.953 -26.953 -19.047 1 98.12 275 GLY B CA 1
ATOM 5090 C C . GLY B 1 275 ? -7.723 -26.828 -20.531 1 98.12 275 GLY B C 1
ATOM 5091 O O . GLY B 1 275 ? -6.996 -27.625 -21.125 1 98.12 275 GLY B O 1
ATOM 5092 N N . ALA B 1 276 ? -8.336 -25.828 -21.125 1 98.31 276 ALA B N 1
ATOM 5093 C CA . ALA B 1 276 ? -8.172 -25.594 -22.547 1 98.31 276 ALA B CA 1
ATOM 5094 C C . ALA B 1 276 ? -6.719 -25.25 -22.891 1 98.31 276 ALA B C 1
ATOM 5096 O O . ALA B 1 276 ? -6.176 -25.734 -23.875 1 98.31 276 ALA B O 1
ATOM 5097 N N . ILE B 1 277 ? -6.16 -24.422 -22.094 1 98.56 277 ILE B N 1
ATOM 5098 C CA . ILE B 1 277 ? -4.773 -24.031 -22.312 1 98.56 277 ILE B CA 1
ATOM 5099 C C . ILE B 1 277 ? -3.865 -25.25 -22.203 1 98.56 277 ILE B C 1
ATOM 5101 O O . ILE B 1 277 ? -3.035 -25.5 -23.094 1 98.56 277 ILE B O 1
ATOM 5105 N N . ARG B 1 278 ? -4.051 -26.047 -21.172 1 98.44 278 ARG B N 1
ATOM 5106 C CA . ARG B 1 278 ? -3.199 -27.219 -20.969 1 98.44 278 ARG B CA 1
ATOM 5107 C C . ARG B 1 278 ? -3.43 -28.25 -22.062 1 98.44 278 ARG B C 1
ATOM 5109 O O . ARG B 1 278 ? -2.492 -28.938 -22.484 1 98.44 278 ARG B O 1
ATOM 5116 N N . ALA B 1 279 ? -4.676 -28.391 -22.5 1 98.31 279 ALA B N 1
ATOM 5117 C CA . ALA B 1 279 ? -4.957 -29.281 -23.625 1 98.31 279 ALA B CA 1
ATOM 5118 C C . ALA B 1 279 ? -4.207 -28.828 -24.891 1 98.31 279 ALA B C 1
ATOM 5120 O O . ALA B 1 279 ? -3.648 -29.656 -25.609 1 98.31 279 ALA B O 1
ATOM 5121 N N . GLY B 1 280 ? -4.266 -27.562 -25.141 1 98.62 280 GLY B N 1
ATOM 5122 C CA . GLY B 1 280 ? -3.523 -27.016 -26.266 1 98.62 280 GLY B CA 1
ATOM 5123 C C . GLY B 1 280 ? -2.029 -27.266 -26.172 1 98.62 280 GLY B C 1
ATOM 5124 O O . GLY B 1 280 ? -1.397 -27.656 -27.156 1 98.62 280 GLY B O 1
ATOM 5125 N N . LEU B 1 281 ? -1.458 -27.031 -25 1 98.25 281 LEU B N 1
ATOM 5126 C CA . LEU B 1 281 ? -0.037 -27.281 -24.781 1 98.25 281 LEU B CA 1
ATOM 5127 C C . LEU B 1 281 ? 0.296 -28.75 -25.016 1 98.25 281 LEU B C 1
ATOM 5129 O O . LEU B 1 281 ? 1.314 -29.078 -25.625 1 98.25 281 LEU B O 1
ATOM 5133 N N . ASN B 1 282 ? -0.557 -29.578 -24.484 1 97.44 282 ASN B N 1
ATOM 5134 C CA . ASN B 1 282 ? -0.372 -31.016 -24.688 1 97.44 282 ASN B CA 1
ATOM 5135 C C . ASN B 1 282 ? -0.422 -31.375 -26.172 1 97.44 282 ASN B C 1
ATOM 5137 O O . ASN B 1 282 ? 0.34 -32.219 -26.625 1 97.44 282 ASN B O 1
ATOM 5141 N N . GLY B 1 283 ? -1.344 -30.75 -26.875 1 97.31 283 GLY B N 1
ATOM 5142 C CA . GLY B 1 283 ? -1.448 -30.969 -28.312 1 97.31 283 GLY B CA 1
ATOM 5143 C C . GLY B 1 283 ? -0.189 -30.594 -29.062 1 97.31 283 GLY B C 1
ATOM 5144 O O . GLY B 1 283 ? 0.049 -31.078 -30.172 1 97.31 283 GLY B O 1
ATOM 5145 N N . MET B 1 284 ? 0.604 -29.75 -28.484 1 96.81 284 MET B N 1
ATOM 5146 C CA . MET B 1 284 ? 1.852 -29.297 -29.094 1 96.81 284 MET B CA 1
ATOM 5147 C C . MET B 1 284 ? 3.053 -29.984 -28.453 1 96.81 284 MET B C 1
ATOM 5149 O O . MET B 1 284 ? 4.199 -29.609 -28.719 1 96.81 284 MET B O 1
ATOM 5153 N N . ASP B 1 285 ? 2.814 -30.891 -27.578 1 95.44 285 ASP B N 1
ATOM 5154 C CA . ASP B 1 285 ? 3.844 -31.609 -26.844 1 95.44 285 ASP B CA 1
ATOM 5155 C C . ASP B 1 285 ? 4.699 -30.656 -26 1 95.44 285 ASP B C 1
ATOM 5157 O O . ASP B 1 285 ? 5.926 -30.766 -26 1 95.44 285 ASP B O 1
ATOM 5161 N N . MET B 1 286 ? 4.055 -29.703 -25.469 1 96.94 286 MET B N 1
ATOM 5162 C CA . MET B 1 286 ? 4.719 -28.797 -24.531 1 96.94 286 MET B CA 1
ATOM 5163 C C . MET B 1 286 ? 4.391 -29.172 -23.094 1 96.94 286 MET B C 1
ATOM 5165 O O . MET B 1 286 ? 3.25 -29.016 -22.641 1 96.94 286 MET B O 1
ATOM 5169 N N . PRO B 1 287 ? 5.34 -29.625 -22.344 1 96.56 287 PRO B N 1
ATOM 5170 C CA . PRO B 1 287 ? 5.062 -30.047 -20.969 1 96.56 287 PRO B CA 1
ATOM 5171 C C . PRO B 1 287 ? 4.805 -28.859 -20.031 1 96.56 287 PRO B C 1
ATOM 5173 O O . PRO B 1 287 ? 5.238 -27.75 -20.312 1 96.56 287 PRO B O 1
ATOM 5176 N N . VAL B 1 288 ? 4.105 -29.156 -18.984 1 97.88 288 VAL B N 1
ATOM 5177 C CA . VAL B 1 288 ? 3.91 -28.156 -17.938 1 97.88 288 VAL B CA 1
ATOM 5178 C C . VAL B 1 288 ? 4.672 -28.578 -16.672 1 97.88 288 VAL B C 1
ATOM 5180 O O . VAL B 1 288 ? 4.977 -29.766 -16.5 1 97.88 288 VAL B O 1
ATOM 5183 N N . MET B 1 289 ? 5.008 -27.672 -15.828 1 97.88 289 MET B N 1
ATOM 5184 C CA . MET B 1 289 ? 5.867 -27.891 -14.672 1 97.88 289 MET B CA 1
ATOM 5185 C C . MET B 1 289 ? 5.117 -28.656 -13.578 1 97.88 289 MET B C 1
ATOM 5187 O O . MET B 1 289 ? 5.664 -29.578 -12.969 1 97.88 289 MET B O 1
ATOM 5191 N N . ALA B 1 290 ? 3.898 -28.281 -13.297 1 98.44 290 ALA B N 1
ATOM 5192 C CA . ALA B 1 290 ? 3.133 -28.859 -12.203 1 98.44 290 ALA B CA 1
ATOM 5193 C C . ALA B 1 290 ? 2.9 -30.359 -12.43 1 98.44 290 ALA B C 1
ATOM 5195 O O . ALA B 1 290 ? 2.588 -30.781 -13.547 1 98.44 290 ALA B O 1
ATOM 5196 N N . GLU B 1 291 ? 3.086 -31.062 -11.445 1 97.12 291 GLU B N 1
ATOM 5197 C CA . GLU B 1 291 ? 2.812 -32.5 -11.531 1 97.12 291 GLU B CA 1
ATOM 5198 C C . GLU B 1 291 ? 1.344 -32.75 -11.852 1 97.12 291 GLU B C 1
ATOM 5200 O O . GLU B 1 291 ? 0.463 -32.031 -11.391 1 97.12 291 GLU B O 1
ATOM 5205 N N . LYS B 1 292 ? 1.106 -33.844 -12.594 1 97.06 292 LYS B N 1
ATOM 5206 C CA . LYS B 1 292 ? -0.248 -34.188 -13.008 1 97.06 292 LYS B CA 1
ATOM 5207 C C . LYS B 1 292 ? -1.165 -34.375 -11.797 1 97.06 292 LYS B C 1
ATOM 5209 O O . LYS B 1 292 ? -0.804 -35.031 -10.82 1 97.06 292 LYS B O 1
ATOM 5214 N N . GLY B 1 293 ? -2.275 -33.719 -11.852 1 97.12 293 GLY B N 1
ATOM 5215 C CA . GLY B 1 293 ? -3.25 -33.812 -10.781 1 97.12 293 GLY B CA 1
ATOM 5216 C C . GLY B 1 293 ? -3.18 -32.656 -9.805 1 97.12 293 GLY B C 1
ATOM 5217 O O . GLY B 1 293 ? -4.09 -32.438 -9 1 97.12 293 GLY B O 1
ATOM 5218 N N . PHE B 1 294 ? -2.102 -31.844 -9.906 1 98.12 294 PHE B N 1
ATOM 5219 C CA . PHE B 1 294 ? -1.929 -30.734 -8.977 1 98.12 294 PHE B CA 1
ATOM 5220 C C . PHE B 1 294 ? -1.779 -29.422 -9.727 1 98.12 294 PHE B C 1
ATOM 5222 O O . PHE B 1 294 ? -1.148 -28.484 -9.227 1 98.12 294 PHE B O 1
ATOM 5229 N N . GLU B 1 295 ? -2.297 -29.375 -10.961 1 98.5 295 GLU B N 1
ATOM 5230 C CA . GLU B 1 295 ? -2.23 -28.172 -11.781 1 98.5 295 GLU B CA 1
ATOM 5231 C C . GLU B 1 295 ? -3.244 -27.125 -11.312 1 98.5 295 GLU B C 1
ATOM 5233 O O . GLU B 1 295 ? -4.422 -27.438 -11.125 1 98.5 295 GLU B O 1
ATOM 5238 N N . SER B 1 296 ? -2.809 -25.922 -11.125 1 98.5 296 SER B N 1
ATOM 5239 C CA . SER B 1 296 ? -3.691 -24.844 -10.688 1 98.5 296 SER B CA 1
ATOM 5240 C C . SER B 1 296 ? -4.582 -24.375 -11.828 1 98.5 296 SER B C 1
ATOM 5242 O O . SER B 1 296 ? -4.27 -24.594 -13.008 1 98.5 296 SER B O 1
ATOM 5244 N N . HIS B 1 297 ? -5.656 -23.719 -11.492 1 98.25 297 HIS B N 1
ATOM 5245 C CA . HIS B 1 297 ? -6.566 -23.156 -12.477 1 98.25 297 HIS B CA 1
ATOM 5246 C C . HIS B 1 297 ? -6.211 -21.703 -12.766 1 98.25 297 HIS B C 1
ATOM 5248 O O . HIS B 1 297 ? -6.867 -21.047 -13.586 1 98.25 297 HIS B O 1
ATOM 5254 N N . THR B 1 298 ? -5.094 -21.188 -12.156 1 98.44 298 THR B N 1
ATOM 5255 C CA . THR B 1 298 ? -4.863 -19.766 -12.305 1 98.44 298 THR B CA 1
ATOM 5256 C C . THR B 1 298 ? -3.537 -19.484 -13.008 1 98.44 298 THR B C 1
ATOM 5258 O O . THR B 1 298 ? -3.307 -18.391 -13.508 1 98.44 298 THR B O 1
ATOM 5261 N N . VAL B 1 299 ? -2.635 -20.469 -13.008 1 98.31 299 VAL B N 1
ATOM 5262 C CA . VAL B 1 299 ? -1.339 -20.266 -13.648 1 98.31 299 VAL B CA 1
ATOM 5263 C C . VAL B 1 299 ? -0.829 -21.594 -14.195 1 98.31 299 VAL B C 1
ATOM 5265 O O . VAL B 1 299 ? -0.987 -22.641 -13.555 1 98.31 299 VAL B O 1
ATOM 5268 N N . THR B 1 300 ? -0.243 -21.625 -15.375 1 98.62 300 THR B N 1
ATOM 5269 C CA . THR B 1 300 ? 0.4 -22.781 -15.984 1 98.62 300 THR B CA 1
ATOM 5270 C C . THR B 1 300 ? 1.86 -22.484 -16.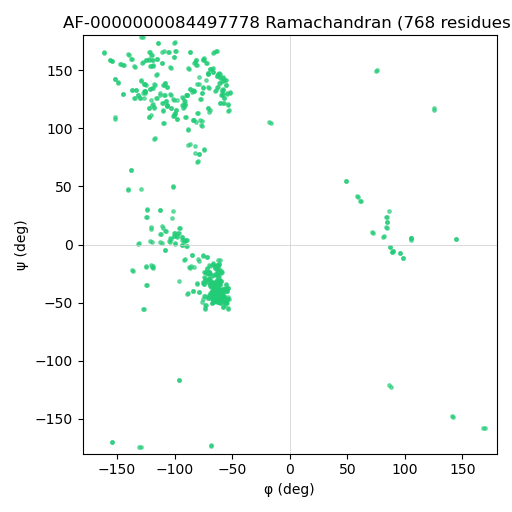312 1 98.62 300 THR B C 1
ATOM 5272 O O . THR B 1 300 ? 2.156 -21.531 -17.031 1 98.62 300 THR B O 1
ATOM 5275 N N . GLY B 1 301 ? 2.779 -23.219 -15.68 1 98.31 301 GLY B N 1
ATOM 5276 C CA . GLY B 1 301 ? 4.184 -23.141 -16.062 1 98.31 301 GLY B CA 1
ATOM 5277 C C . GLY B 1 301 ? 4.52 -24.016 -17.25 1 98.31 301 GLY B C 1
ATOM 5278 O O . GLY B 1 301 ? 4.578 -25.234 -17.141 1 98.31 301 GLY B O 1
ATOM 5279 N N . MET B 1 302 ? 4.746 -23.422 -18.406 1 98.5 302 MET B N 1
ATOM 5280 C CA . MET B 1 302 ? 5.055 -24.156 -19.625 1 98.5 302 MET B CA 1
ATOM 5281 C C . MET B 1 302 ? 6.562 -24.281 -19.812 1 98.5 302 MET B C 1
ATOM 5283 O O . MET B 1 302 ? 7.277 -23.281 -19.859 1 98.5 302 MET B O 1
ATOM 5287 N N . MET B 1 303 ? 7.059 -25.422 -20 1 97.69 303 MET B N 1
ATOM 5288 C CA . MET B 1 303 ? 8.484 -25.672 -20.203 1 97.69 303 MET B CA 1
ATOM 5289 C C . MET B 1 303 ? 8.883 -25.375 -21.641 1 97.69 303 MET B C 1
ATOM 5291 O O . MET B 1 303 ? 8.117 -25.625 -22.578 1 97.69 303 MET B O 1
ATOM 5295 N N . LEU B 1 304 ? 10.031 -24.719 -21.984 1 95.56 304 LEU B N 1
ATOM 5296 C CA . LEU B 1 304 ? 10.477 -24.281 -23.297 1 95.56 304 LEU B CA 1
ATOM 5297 C C . LEU B 1 304 ? 11.625 -25.156 -23.797 1 95.56 304 LEU B C 1
ATOM 5299 O O . LEU B 1 304 ? 12.078 -24.984 -24.938 1 95.56 304 LEU B O 1
ATOM 5303 N N . ASP B 1 305 ? 12.055 -26.156 -23.422 1 86.06 305 ASP B N 1
ATOM 5304 C CA . ASP B 1 305 ? 13.227 -26.984 -23.734 1 86.06 305 ASP B CA 1
ATOM 5305 C C . ASP B 1 305 ? 13.844 -26.578 -25.062 1 86.06 305 ASP B C 1
ATOM 5307 O O . ASP B 1 305 ? 13.32 -26.906 -26.125 1 86.06 305 ASP B O 1
ATOM 5311 N N . GLY B 1 306 ? 14.992 -25.859 -25.031 1 88.38 306 GLY B N 1
ATOM 5312 C CA . GLY B 1 306 ? 15.781 -25.5 -26.188 1 88.38 306 GLY B CA 1
ATOM 5313 C C . GLY B 1 306 ? 15.352 -24.172 -26.812 1 88.38 306 GLY B C 1
ATOM 5314 O O . GLY B 1 306 ? 15.898 -23.766 -27.828 1 88.38 306 GLY B O 1
ATOM 5315 N N . ILE B 1 307 ? 14.375 -23.641 -26.391 1 93.06 307 ILE B N 1
ATOM 5316 C CA . ILE B 1 307 ? 13.859 -22.359 -26.875 1 93.06 307 ILE B CA 1
ATOM 5317 C C . ILE B 1 307 ? 14.211 -21.25 -25.891 1 93.06 307 ILE B C 1
ATOM 5319 O O . ILE B 1 307 ? 14.031 -21.406 -24.688 1 93.06 307 ILE B O 1
ATOM 5323 N N . SER B 1 308 ? 14.797 -20.188 -26.422 1 95.56 308 SER B N 1
ATOM 5324 C CA . SER B 1 308 ? 15.094 -19.031 -25.578 1 95.56 308 SER B CA 1
ATOM 5325 C C . SER B 1 308 ? 13.82 -18.438 -24.969 1 95.56 308 SER B C 1
ATOM 5327 O O . SER B 1 308 ? 12.906 -18.047 -25.703 1 95.56 308 SER B O 1
ATOM 5329 N N . MET B 1 309 ? 13.805 -18.391 -23.672 1 96.69 309 MET B N 1
ATOM 5330 C CA . MET B 1 309 ? 12.648 -17.844 -22.969 1 96.69 309 MET B CA 1
ATOM 5331 C C . MET B 1 309 ? 12.375 -16.406 -23.406 1 96.69 309 MET B C 1
ATOM 5333 O O . MET B 1 309 ? 11.242 -16.062 -23.719 1 96.69 309 MET B O 1
ATOM 5337 N N . ASN B 1 310 ? 13.398 -15.586 -23.469 1 95.19 310 ASN B N 1
ATOM 5338 C CA . ASN B 1 310 ? 13.258 -14.18 -23.812 1 95.19 310 ASN B CA 1
ATOM 5339 C C . ASN B 1 310 ? 12.734 -13.992 -25.234 1 95.19 310 ASN B C 1
ATOM 5341 O O . ASN B 1 310 ? 11.867 -13.148 -25.469 1 95.19 310 ASN B O 1
ATOM 5345 N N . ASP B 1 311 ? 13.305 -14.766 -26.156 1 96.69 311 ASP B N 1
ATOM 5346 C CA . ASP B 1 311 ? 12.852 -14.68 -27.547 1 96.69 311 ASP B CA 1
ATOM 5347 C C . ASP B 1 311 ? 11.391 -15.117 -27.672 1 96.69 311 ASP B C 1
ATOM 5349 O O . ASP B 1 311 ? 10.609 -14.484 -28.391 1 96.69 311 ASP B O 1
ATOM 5353 N N . PHE B 1 312 ? 11.125 -16.203 -27.062 1 97.62 312 PHE B N 1
ATOM 5354 C CA . PHE B 1 312 ? 9.766 -16.719 -27.078 1 97.62 312 PHE B CA 1
ATOM 5355 C C . PHE B 1 312 ? 8.781 -15.68 -26.531 1 97.62 312 PHE B C 1
ATOM 5357 O O . PHE B 1 312 ? 7.77 -15.383 -27.172 1 97.62 312 PHE B O 1
ATOM 5364 N N . LEU B 1 313 ? 9.023 -15.086 -25.359 1 96.06 313 LEU B N 1
ATOM 5365 C CA . LEU B 1 313 ? 8.164 -14.094 -24.719 1 96.06 313 LEU B CA 1
ATOM 5366 C C . LEU B 1 313 ? 8.031 -12.852 -25.609 1 96.06 313 LEU B C 1
ATOM 5368 O O . LEU B 1 313 ? 6.941 -12.297 -25.75 1 96.06 313 LEU B O 1
ATOM 5372 N N . SER B 1 314 ? 9.148 -12.398 -26.141 1 94.62 314 SER B N 1
ATOM 5373 C CA . SER B 1 314 ? 9.141 -11.219 -27 1 94.62 314 SER B CA 1
ATOM 5374 C C . SER B 1 314 ? 8.281 -11.438 -28.234 1 94.62 314 SER B C 1
ATOM 5376 O O . SER B 1 314 ? 7.508 -10.562 -28.625 1 94.62 314 SER B O 1
ATOM 5378 N N . GLU B 1 315 ? 8.414 -12.586 -28.859 1 96.38 315 GLU B N 1
ATOM 5379 C CA . GLU B 1 315 ? 7.633 -12.898 -30.047 1 96.38 315 GLU B CA 1
ATOM 5380 C C . GLU B 1 315 ? 6.148 -13.031 -29.719 1 96.38 315 GLU B C 1
ATOM 5382 O O . GLU B 1 315 ? 5.297 -12.609 -30.5 1 96.38 315 GLU B O 1
ATOM 5387 N N . CYS B 1 316 ? 5.801 -13.695 -28.641 1 96.38 316 CYS B N 1
ATOM 5388 C CA . CYS B 1 316 ? 4.406 -13.789 -28.219 1 96.38 316 CYS B CA 1
ATOM 5389 C C . CYS B 1 316 ? 3.811 -12.414 -27.984 1 96.38 316 CYS B C 1
ATOM 5391 O O . CYS B 1 316 ? 2.676 -12.141 -28.391 1 96.38 316 CYS B O 1
ATOM 5393 N N . LEU B 1 317 ? 4.598 -11.562 -27.328 1 92.62 317 LEU B N 1
ATOM 5394 C CA . LEU B 1 317 ? 4.148 -10.195 -27.062 1 92.62 317 LEU B CA 1
ATOM 5395 C C . LEU B 1 317 ? 3.893 -9.453 -28.375 1 92.62 317 LEU B C 1
ATOM 5397 O O . LEU B 1 317 ? 2.887 -8.75 -28.516 1 92.62 317 LEU B O 1
ATOM 5401 N N . ASN B 1 318 ? 4.785 -9.57 -29.328 1 93.12 318 ASN B N 1
ATOM 5402 C CA . ASN B 1 318 ? 4.637 -8.945 -30.641 1 93.12 318 ASN B CA 1
ATOM 5403 C C . ASN B 1 318 ? 3.377 -9.43 -31.344 1 93.12 318 ASN B C 1
ATOM 5405 O O . ASN B 1 318 ? 2.875 -8.766 -32.25 1 93.12 318 ASN B O 1
ATOM 5409 N N . ASN B 1 319 ? 2.959 -10.609 -30.938 1 94.69 319 ASN B N 1
ATOM 5410 C CA . ASN B 1 319 ? 1.752 -11.172 -31.531 1 94.69 319 ASN B CA 1
ATOM 5411 C C . ASN B 1 319 ? 0.537 -10.977 -30.625 1 94.69 319 ASN B C 1
ATOM 5413 O O . ASN B 1 319 ? -0.493 -11.625 -30.812 1 94.69 319 ASN B O 1
ATOM 5417 N N . GLY B 1 320 ? 0.648 -10.242 -29.562 1 91.81 320 GLY B N 1
ATOM 5418 C CA . GLY B 1 320 ? -0.51 -9.75 -28.828 1 91.81 320 GLY B CA 1
ATOM 5419 C C . GLY B 1 320 ? -0.756 -10.484 -27.531 1 91.81 320 GLY B C 1
ATOM 5420 O O . GLY B 1 320 ? -1.779 -10.273 -26.875 1 91.81 320 GLY B O 1
ATOM 5421 N N . ILE B 1 321 ? 0.146 -11.414 -27.109 1 94.25 321 ILE B N 1
ATOM 5422 C CA . ILE B 1 321 ? -0.028 -12.148 -25.859 1 94.25 321 ILE B CA 1
ATOM 5423 C C . ILE B 1 321 ? 1.146 -11.859 -24.922 1 94.25 321 ILE B C 1
ATOM 5425 O O . ILE B 1 321 ? 2.299 -12.148 -25.266 1 94.25 321 ILE B O 1
ATOM 5429 N N . GLU B 1 322 ? 0.869 -11.328 -23.781 1 92.62 322 GLU B N 1
ATOM 5430 C CA . GLU B 1 322 ? 1.897 -11.07 -22.781 1 92.62 322 GLU B CA 1
ATOM 5431 C C . GLU B 1 322 ? 1.854 -12.109 -21.656 1 92.62 322 GLU B C 1
ATOM 5433 O O . GLU B 1 322 ? 0.82 -12.289 -21.016 1 92.62 322 GLU B O 1
ATOM 5438 N N . MET B 1 323 ? 2.91 -12.852 -21.516 1 94.94 323 MET B N 1
ATOM 5439 C CA . MET B 1 323 ? 3.061 -13.852 -20.453 1 94.94 323 MET B CA 1
ATOM 5440 C C . MET B 1 323 ? 4.188 -13.469 -19.5 1 94.94 323 MET B C 1
ATOM 5442 O O . MET B 1 323 ? 4.844 -12.438 -19.688 1 94.94 323 MET B O 1
ATOM 5446 N N . ALA B 1 324 ? 4.316 -14.219 -18.453 1 94.62 324 ALA B N 1
ATOM 5447 C CA . ALA B 1 324 ? 5.316 -13.906 -17.438 1 94.62 324 ALA B CA 1
ATOM 5448 C C . ALA B 1 324 ? 6.523 -14.828 -17.547 1 94.62 324 ALA B C 1
ATOM 5450 O O . ALA B 1 324 ? 6.395 -15.984 -17.969 1 94.62 324 ALA B O 1
ATOM 5451 N N . THR B 1 325 ? 7.652 -14.328 -17.125 1 94.62 325 THR B N 1
ATOM 5452 C CA . THR B 1 325 ? 8.867 -15.125 -17.047 1 94.62 325 THR B CA 1
ATOM 5453 C C . THR B 1 325 ? 8.766 -16.172 -15.945 1 94.62 325 THR B C 1
ATOM 5455 O O . THR B 1 325 ? 8.008 -16 -14.984 1 94.62 325 THR B O 1
ATOM 5458 N N . GLY B 1 326 ? 9.469 -17.266 -16.172 1 96 326 GLY B N 1
ATOM 5459 C CA . GLY B 1 326 ? 9.703 -18.141 -15.039 1 96 326 GLY B CA 1
ATOM 5460 C C . GLY B 1 326 ? 10.594 -17.531 -13.977 1 96 326 GLY B C 1
ATOM 5461 O O . GLY B 1 326 ? 11.492 -16.75 -14.281 1 96 326 GLY B O 1
ATOM 5462 N N . ILE B 1 327 ? 10.328 -17.938 -12.695 1 95.31 327 ILE B N 1
ATOM 5463 C CA . ILE B 1 327 ? 11.078 -17.25 -11.656 1 95.31 327 ILE B CA 1
ATOM 5464 C C . ILE B 1 327 ? 11.695 -18.266 -10.695 1 95.31 327 ILE B C 1
ATOM 5466 O O . ILE B 1 327 ? 12.328 -17.891 -9.711 1 95.31 327 ILE B O 1
ATOM 5470 N N . VAL B 1 328 ? 11.484 -19.531 -10.961 1 97.06 328 VAL B N 1
ATOM 5471 C CA . VAL B 1 328 ? 12.156 -20.547 -10.164 1 97.06 328 VAL B CA 1
ATOM 5472 C C . VAL B 1 328 ? 13.648 -20.562 -10.492 1 97.06 328 VAL B C 1
ATOM 5474 O O . VAL B 1 328 ? 14.031 -20.828 -11.633 1 97.06 328 VAL B O 1
ATOM 5477 N N . PRO B 1 329 ? 14.477 -20.281 -9.539 1 95.69 329 PRO B N 1
ATOM 5478 C CA . PRO B 1 329 ? 15.906 -20.172 -9.828 1 95.69 329 PRO B CA 1
ATOM 5479 C C . PRO B 1 329 ? 16.484 -21.422 -10.492 1 95.69 329 PRO B C 1
ATOM 5481 O O . PRO B 1 329 ? 17.266 -21.312 -11.438 1 95.69 329 PRO B O 1
ATOM 5484 N N . GLU B 1 330 ? 16.078 -22.578 -10.117 1 95 330 GLU B N 1
ATOM 5485 C CA . GLU B 1 330 ? 16.578 -23.859 -10.633 1 95 330 GLU B CA 1
ATOM 5486 C C . GLU B 1 330 ? 16.203 -24.031 -12.102 1 95 330 GLU B C 1
ATOM 5488 O O . GLU B 1 330 ? 16.812 -24.828 -12.812 1 95 330 GLU B O 1
ATOM 5493 N N . TYR B 1 331 ? 15.273 -23.281 -12.539 1 96.38 331 TYR B N 1
ATOM 5494 C CA . TYR B 1 331 ? 14.789 -23.422 -13.906 1 96.38 331 TYR B CA 1
ATOM 5495 C C . TYR B 1 331 ? 14.898 -22.094 -14.648 1 96.38 331 TYR B C 1
ATOM 5497 O O . TYR B 1 331 ? 14.055 -21.766 -15.492 1 96.38 331 TYR B O 1
ATOM 5505 N N . ALA B 1 332 ? 15.852 -21.312 -14.273 1 94.56 332 ALA B N 1
ATOM 5506 C CA . ALA B 1 332 ? 16.047 -20 -14.875 1 94.56 332 ALA B CA 1
ATOM 5507 C C . ALA B 1 332 ? 16.141 -20.094 -16.391 1 94.56 332 ALA B C 1
ATOM 5509 O O . ALA B 1 332 ? 16.969 -20.844 -16.922 1 94.56 332 ALA B O 1
ATOM 5510 N N . GLY B 1 333 ? 15.203 -19.406 -17.062 1 95.88 333 GLY B N 1
ATOM 5511 C CA . GLY B 1 333 ? 15.234 -19.312 -18.516 1 95.88 333 GLY B CA 1
ATOM 5512 C C . GLY B 1 333 ? 14.633 -20.531 -19.203 1 95.88 333 GLY B C 1
ATOM 5513 O O . GLY B 1 333 ? 14.625 -20.609 -20.422 1 95.88 333 GLY B O 1
ATOM 5514 N N . LYS B 1 334 ? 14.023 -21.453 -18.406 1 96.81 334 LYS B N 1
ATOM 5515 C CA . LYS B 1 334 ? 13.656 -22.734 -18.984 1 96.81 334 LYS B CA 1
ATOM 5516 C C . LYS B 1 334 ? 12.141 -22.891 -19.062 1 96.81 334 LYS B C 1
ATOM 5518 O O . LYS B 1 334 ? 11.641 -23.938 -19.5 1 96.81 334 LYS B O 1
ATOM 5523 N N . TYR B 1 335 ? 11.406 -21.953 -18.688 1 97.81 335 TYR B N 1
ATOM 5524 C CA . TYR B 1 335 ? 9.953 -22.031 -18.734 1 97.81 335 TYR B CA 1
ATOM 5525 C C . TYR B 1 335 ? 9.328 -20.641 -18.672 1 97.81 335 TYR B C 1
ATOM 5527 O O . TYR B 1 335 ? 10.016 -19.656 -18.406 1 97.81 335 TYR B O 1
ATOM 5535 N N . VAL B 1 336 ? 8.094 -20.531 -19 1 98.06 336 VAL B N 1
ATOM 5536 C CA . VAL B 1 336 ? 7.305 -19.312 -18.875 1 98.06 336 VAL B CA 1
ATOM 5537 C C . VAL B 1 336 ? 6.055 -19.578 -18.047 1 98.06 336 VAL B C 1
ATOM 5539 O O . VAL B 1 336 ? 5.688 -20.734 -17.828 1 98.06 336 VAL B O 1
ATOM 5542 N N . ARG B 1 337 ? 5.488 -18.609 -17.5 1 97.81 337 ARG B N 1
ATOM 5543 C CA . ARG B 1 337 ? 4.254 -18.719 -16.734 1 97.81 337 ARG B CA 1
ATOM 5544 C C . ARG B 1 337 ? 3.092 -18.062 -17.469 1 97.81 337 ARG B C 1
ATOM 5546 O O . ARG B 1 337 ? 3.158 -16.891 -17.812 1 97.81 337 ARG B O 1
ATOM 5553 N N . ILE B 1 338 ? 2.109 -18.828 -17.719 1 98.19 338 ILE B N 1
ATOM 5554 C CA . ILE B 1 338 ? 0.88 -18.344 -18.344 1 98.19 338 ILE B CA 1
ATOM 5555 C C . ILE B 1 338 ? -0.174 -18.078 -17.281 1 98.19 338 ILE B C 1
ATOM 5557 O O . ILE B 1 338 ? -0.701 -19.016 -16.656 1 98.19 338 ILE B O 1
ATOM 5561 N N . GLY B 1 339 ? -0.44 -16.781 -17.047 1 96.94 339 GLY B N 1
ATOM 5562 C CA . GLY B 1 339 ? -1.499 -16.438 -16.109 1 96.94 339 GLY B CA 1
ATOM 5563 C C . GLY B 1 339 ? -2.881 -16.469 -16.734 1 96.94 339 GLY B C 1
ATOM 5564 O O . GLY B 1 339 ? -3.068 -15.992 -17.859 1 96.94 339 GLY B O 1
ATOM 5565 N N . HIS B 1 340 ? -3.777 -17.078 -16.094 1 97.38 340 HIS B N 1
ATOM 5566 C CA . HIS B 1 340 ? -5.133 -17.172 -16.625 1 97.38 340 HIS B CA 1
ATOM 5567 C C . HIS B 1 340 ? -6.172 -17.016 -15.516 1 97.38 340 HIS B C 1
ATOM 5569 O O . HIS B 1 340 ? -7.105 -17.812 -15.422 1 97.38 340 HIS B O 1
ATOM 5575 N N . MET B 1 341 ? -5.988 -16.031 -14.695 1 95.5 341 MET B N 1
ATOM 5576 C CA . MET B 1 341 ? -6.934 -15.734 -13.617 1 95.5 341 MET B CA 1
ATOM 5577 C C . MET B 1 341 ? -7.695 -14.445 -13.914 1 95.5 341 MET B C 1
ATOM 5579 O O . MET B 1 341 ? -7.324 -13.688 -14.812 1 95.5 341 MET B O 1
ATOM 5583 N N . GLY B 1 342 ? -8.773 -14.219 -13.148 1 95 342 GLY B N 1
ATOM 5584 C CA . GLY B 1 342 ? -9.562 -13 -13.258 1 95 342 GLY B CA 1
ATOM 5585 C C . GLY B 1 342 ? -10.641 -13.086 -14.32 1 95 342 GLY B C 1
ATOM 5586 O O . GLY B 1 342 ? -11.469 -14 -14.305 1 95 342 GLY B O 1
ATOM 5587 N N . TRP B 1 343 ? -10.539 -12.148 -15.305 1 93.88 343 TRP B N 1
ATOM 5588 C CA . TRP B 1 343 ? -11.641 -12.016 -16.25 1 93.88 343 TRP B CA 1
ATOM 5589 C C . TRP B 1 343 ? -11.297 -12.688 -17.578 1 93.88 343 TRP B C 1
ATOM 5591 O O . TRP B 1 343 ? -11.898 -12.375 -18.609 1 93.88 343 TRP B O 1
ATOM 5601 N N . ILE B 1 344 ? -10.43 -13.586 -17.578 1 94.25 344 ILE B N 1
ATOM 5602 C CA . ILE B 1 344 ? -10.047 -14.359 -18.75 1 94.25 344 ILE B CA 1
ATOM 5603 C C . ILE B 1 344 ? -11.156 -15.352 -19.094 1 94.25 344 ILE B C 1
ATOM 5605 O O . ILE B 1 344 ? -11.797 -15.914 -18.203 1 94.25 344 ILE B O 1
ATOM 5609 N N . ASN B 1 345 ? -11.375 -15.508 -20.406 1 94.62 345 ASN B N 1
ATOM 5610 C CA . ASN B 1 345 ? -12.414 -16.422 -20.844 1 94.62 345 ASN B CA 1
ATOM 5611 C C . ASN B 1 345 ? -11.883 -17.406 -21.906 1 94.62 345 ASN B C 1
ATOM 5613 O O . ASN B 1 345 ? -10.68 -17.438 -22.172 1 94.62 345 ASN B O 1
ATOM 5617 N N . GLN B 1 346 ? -12.75 -18.203 -22.469 1 96 346 GLN B N 1
ATOM 5618 C CA . GLN B 1 346 ? -12.375 -19.281 -23.391 1 96 346 GLN B CA 1
ATOM 5619 C C . GLN B 1 346 ? -11.766 -18.734 -24.672 1 96 346 GLN B C 1
ATOM 5621 O O . GLN B 1 346 ? -10.875 -19.359 -25.25 1 96 346 GLN B O 1
ATOM 5626 N N . ASN B 1 347 ? -12.219 -17.594 -25.109 1 95.88 347 ASN B N 1
ATOM 5627 C CA . ASN B 1 347 ? -11.664 -17 -26.312 1 95.88 347 ASN B CA 1
ATOM 5628 C C . ASN B 1 347 ? -10.227 -16.516 -26.078 1 95.88 347 ASN B C 1
ATOM 5630 O O . ASN B 1 347 ? -9.391 -16.625 -26.984 1 95.88 347 ASN B O 1
ATOM 5634 N N . ASP B 1 348 ? -10 -16.031 -24.875 1 95.44 348 ASP B N 1
ATOM 5635 C CA . ASP B 1 348 ? -8.633 -15.656 -24.516 1 95.44 348 ASP B CA 1
ATOM 5636 C C . ASP B 1 348 ? -7.715 -16.875 -24.516 1 95.44 348 ASP B C 1
ATOM 5638 O O . ASP B 1 348 ? -6.562 -16.797 -24.938 1 95.44 348 ASP B O 1
ATOM 5642 N N . ALA B 1 349 ? -8.242 -18 -24.078 1 97.25 349 ALA B N 1
ATOM 5643 C CA . ALA B 1 349 ? -7.477 -19.234 -24.031 1 97.25 349 ALA B CA 1
ATOM 5644 C C . ALA B 1 349 ? -7.086 -19.688 -25.438 1 97.25 349 ALA B C 1
ATOM 5646 O O . ALA B 1 349 ? -5.926 -20.016 -25.688 1 97.25 349 ALA B O 1
ATOM 5647 N N . ILE B 1 350 ? -8.023 -19.609 -26.328 1 97 350 ILE B N 1
ATOM 5648 C CA . ILE B 1 350 ? -7.785 -20.062 -27.703 1 97 350 ILE B CA 1
ATOM 5649 C C . ILE B 1 350 ? -6.77 -19.141 -28.375 1 97 350 ILE B C 1
ATOM 5651 O O . ILE B 1 350 ? -5.855 -19.609 -29.062 1 97 350 ILE B O 1
ATOM 5655 N N . SER B 1 351 ? -6.996 -17.844 -28.188 1 97 351 SER B N 1
ATOM 5656 C CA . SER B 1 351 ? -6.066 -16.875 -28.75 1 97 351 SER B CA 1
ATOM 5657 C C . SER B 1 351 ? -4.648 -17.109 -28.234 1 97 351 SER B C 1
ATOM 5659 O O . SER B 1 351 ? -3.686 -17.031 -29 1 97 351 SER B O 1
ATOM 5661 N N . THR B 1 352 ? -4.531 -17.453 -27 1 97.88 352 THR B N 1
ATOM 5662 C CA . THR B 1 352 ? -3.229 -17.672 -26.375 1 97.88 352 THR B CA 1
ATOM 5663 C C . THR B 1 352 ? -2.566 -18.922 -26.953 1 97.88 352 THR B C 1
ATOM 5665 O O . THR B 1 352 ? -1.404 -18.875 -27.359 1 97.88 352 THR B O 1
ATOM 5668 N N . VAL B 1 353 ? -3.312 -19.969 -27.062 1 98.44 353 VAL B N 1
ATOM 5669 C CA . VAL B 1 353 ? -2.797 -21.219 -27.594 1 98.44 353 VAL B CA 1
ATOM 5670 C C . VAL B 1 353 ? -2.379 -21.031 -29.047 1 98.44 353 VAL B C 1
ATOM 5672 O O . VAL B 1 353 ? -1.334 -21.531 -29.469 1 98.44 353 VAL B O 1
ATOM 5675 N N . ALA B 1 354 ? -3.174 -20.297 -29.766 1 97.94 354 ALA B N 1
ATOM 5676 C CA . ALA B 1 354 ? -2.898 -20.062 -31.188 1 97.94 354 ALA B CA 1
ATOM 5677 C C . ALA B 1 354 ? -1.579 -19.312 -31.359 1 97.94 354 ALA B C 1
ATOM 5679 O O . ALA B 1 354 ? -0.783 -19.641 -32.25 1 97.94 354 ALA B O 1
ATOM 5680 N N . VAL B 1 355 ? -1.396 -18.297 -30.578 1 97.69 355 VAL B N 1
ATOM 5681 C CA . VAL B 1 355 ? -0.172 -17.516 -30.672 1 97.69 355 VAL B CA 1
ATOM 5682 C C . VAL B 1 355 ? 1.025 -18.359 -30.266 1 97.69 355 VAL B C 1
ATOM 5684 O O . VAL B 1 355 ? 2.068 -18.344 -30.922 1 97.69 355 VAL B O 1
ATOM 5687 N N . ILE B 1 356 ? 0.901 -19.156 -29.203 1 98.19 356 ILE B N 1
ATOM 5688 C CA . ILE B 1 356 ? 1.979 -20.031 -28.766 1 98.19 356 ILE B CA 1
ATOM 5689 C C . ILE B 1 356 ? 2.355 -21 -29.875 1 98.19 356 ILE B C 1
ATOM 5691 O O . ILE B 1 356 ? 3.535 -21.172 -30.188 1 98.19 356 ILE B O 1
ATOM 5695 N N . GLU B 1 357 ? 1.404 -21.547 -30.484 1 97.94 357 GLU B N 1
ATOM 5696 C CA . GLU B 1 357 ? 1.632 -22.5 -31.562 1 97.94 357 GLU B CA 1
ATOM 5697 C C . GLU B 1 357 ? 2.383 -21.859 -32.719 1 97.94 357 GLU B C 1
ATOM 5699 O O . GLU B 1 357 ? 3.365 -22.406 -33.219 1 97.94 357 GLU B O 1
ATOM 5704 N N . ARG B 1 358 ? 1.905 -20.703 -33.156 1 97.31 358 ARG B N 1
ATOM 5705 C CA . ARG B 1 358 ? 2.545 -20 -34.25 1 97.31 358 ARG B CA 1
ATOM 5706 C C . ARG B 1 358 ? 3.99 -19.641 -33.938 1 97.31 358 ARG B C 1
ATOM 5708 O O . ARG B 1 358 ? 4.887 -19.844 -34.75 1 97.31 358 ARG B O 1
ATOM 5715 N N . VAL B 1 359 ? 4.16 -19.141 -32.75 1 97.38 359 VAL B N 1
ATOM 5716 C CA . VAL B 1 359 ? 5.484 -18.688 -32.344 1 97.38 359 VAL B CA 1
ATOM 5717 C C . VAL B 1 359 ? 6.434 -19.875 -32.25 1 97.38 359 VAL B C 1
ATOM 5719 O O . VAL B 1 359 ? 7.578 -19.797 -32.719 1 97.38 359 VAL B O 1
ATOM 5722 N N . LEU B 1 360 ? 5.965 -21 -31.688 1 97 360 LEU B N 1
ATOM 5723 C CA . LEU B 1 360 ? 6.797 -22.188 -31.594 1 97 360 LEU B CA 1
ATOM 5724 C C . LEU B 1 360 ? 7.188 -22.688 -32.969 1 97 360 LEU B C 1
ATOM 5726 O O . LEU B 1 360 ? 8.344 -23.062 -33.219 1 97 360 LEU B O 1
ATOM 5730 N N . ARG B 1 361 ? 6.309 -22.688 -33.844 1 95.94 361 ARG B N 1
ATOM 5731 C CA . ARG B 1 361 ? 6.586 -23.109 -35.219 1 95.94 361 ARG B CA 1
ATOM 5732 C C . ARG B 1 361 ? 7.574 -22.172 -35.906 1 95.94 361 ARG B C 1
ATOM 5734 O O . ARG B 1 361 ? 8.508 -22.625 -36.562 1 95.94 361 ARG B O 1
ATOM 5741 N N . ASP B 1 362 ? 7.332 -20.922 -35.688 1 95.5 362 ASP B N 1
ATOM 5742 C CA . ASP B 1 362 ? 8.227 -19.922 -36.281 1 95.5 362 ASP B CA 1
ATOM 5743 C C . ASP B 1 362 ? 9.641 -20.062 -35.719 1 95.5 362 ASP B C 1
ATOM 5745 O O . ASP B 1 362 ? 10.617 -19.766 -36.406 1 95.5 362 ASP B O 1
ATOM 5749 N N . MET B 1 363 ? 9.703 -20.578 -34.562 1 95.38 363 MET B N 1
ATOM 5750 C CA . MET B 1 363 ? 11 -20.734 -33.906 1 95.38 363 MET B CA 1
ATOM 5751 C C . MET B 1 363 ? 11.617 -22.078 -34.25 1 95.38 363 MET B C 1
ATOM 5753 O O . MET B 1 363 ? 12.695 -22.422 -33.75 1 95.38 363 MET B O 1
ATOM 5757 N N . GLY B 1 364 ? 10.914 -22.859 -35.031 1 93 364 GLY B N 1
ATOM 5758 C CA . GLY B 1 364 ? 11.516 -24.047 -35.594 1 93 364 GLY B CA 1
ATOM 5759 C C . GLY B 1 364 ? 11.055 -25.328 -34.938 1 93 364 GLY B C 1
ATOM 5760 O O . GLY B 1 364 ? 11.531 -26.422 -35.25 1 93 364 GLY B O 1
ATOM 5761 N N . ARG B 1 365 ? 10.141 -25.234 -34.031 1 93 365 ARG B N 1
ATOM 5762 C CA . ARG B 1 365 ? 9.625 -26.453 -33.438 1 93 365 ARG B CA 1
ATOM 5763 C C . ARG B 1 365 ? 8.773 -27.25 -34.406 1 93 365 ARG B C 1
ATOM 5765 O O . ARG B 1 365 ? 7.965 -26.672 -35.156 1 93 365 ARG B O 1
ATOM 5772 N N . LYS B 1 366 ? 9.016 -28.516 -34.438 1 91.81 366 LYS B N 1
ATOM 5773 C CA . LYS B 1 366 ? 8.281 -29.375 -35.344 1 91.81 366 LYS B CA 1
ATOM 5774 C C . LYS B 1 366 ? 6.977 -29.859 -34.719 1 91.81 366 LYS B C 1
ATOM 5776 O O . LYS B 1 366 ? 6.906 -30.969 -34.188 1 91.81 366 LYS B O 1
ATOM 5781 N N . ILE B 1 367 ? 5.949 -29.047 -34.875 1 91.81 367 ILE B N 1
ATOM 5782 C CA . ILE B 1 367 ? 4.613 -29.406 -34.406 1 91.81 367 ILE B CA 1
ATOM 5783 C C . ILE B 1 367 ? 3.613 -29.281 -35.531 1 91.81 367 ILE B C 1
ATOM 5785 O O . ILE B 1 367 ? 3.768 -28.422 -36.406 1 91.81 367 ILE B O 1
ATOM 5789 N N . PRO B 1 368 ? 2.689 -30.266 -35.625 1 92.75 368 PRO B N 1
ATOM 5790 C CA . PRO B 1 368 ? 1.665 -30.109 -36.656 1 92.75 368 PRO B CA 1
ATOM 5791 C C . PRO B 1 368 ? 0.887 -28.812 -36.562 1 92.75 368 PRO B C 1
ATOM 5793 O O . PRO B 1 368 ? 0.578 -28.359 -35.438 1 92.75 368 PRO B O 1
ATOM 5796 N N . ALA B 1 369 ? 0.599 -28.25 -37.656 1 90.75 369 ALA B N 1
ATOM 5797 C CA . ALA B 1 369 ? -0.194 -27.016 -37.688 1 90.75 369 ALA B CA 1
ATOM 5798 C C . ALA B 1 369 ? -1.556 -27.234 -37.031 1 90.75 369 ALA B C 1
ATOM 5800 O O . ALA B 1 369 ? -2.201 -28.266 -37.25 1 90.75 369 ALA B O 1
ATOM 5801 N N . ASN B 1 370 ? -1.893 -26.344 -36.188 1 93.5 370 ASN B N 1
ATOM 5802 C CA . ASN B 1 370 ? -3.191 -26.266 -35.531 1 93.5 370 ASN B CA 1
ATOM 5803 C C . ASN B 1 370 ? -3.371 -27.375 -34.5 1 93.5 370 ASN B C 1
ATOM 5805 O O . ASN B 1 370 ? -4.488 -27.625 -34.031 1 93.5 370 ASN B O 1
ATOM 5809 N N . SER B 1 371 ? -2.314 -28.078 -34.188 1 95.62 371 SER B N 1
ATOM 5810 C CA . SER B 1 371 ? -2.43 -29.156 -33.219 1 95.62 371 SER B CA 1
ATOM 5811 C C . SER B 1 371 ? -2.84 -28.625 -31.844 1 95.62 371 SER B C 1
ATOM 5813 O O . SER B 1 371 ? -3.709 -29.203 -31.188 1 95.62 371 SER B O 1
ATOM 5815 N N . GLY B 1 372 ? -2.215 -27.578 -31.391 1 97.5 372 GLY B N 1
ATOM 5816 C CA . GLY B 1 372 ? -2.58 -26.984 -30.109 1 97.5 372 GLY B CA 1
ATOM 5817 C C . GLY B 1 372 ? -3.986 -26.406 -30.094 1 97.5 372 GLY B C 1
ATOM 5818 O O . GLY B 1 372 ? -4.77 -26.703 -29.188 1 97.5 372 GLY B O 1
ATOM 5819 N N . VAL B 1 373 ? -4.324 -25.641 -31.141 1 97.38 373 VAL B N 1
ATOM 5820 C CA . VAL B 1 373 ? -5.629 -25 -31.25 1 97.38 373 VAL B CA 1
ATOM 5821 C C . VAL B 1 373 ? -6.723 -26.062 -31.328 1 97.38 373 VAL B C 1
ATOM 5823 O O . VAL B 1 373 ? -7.758 -25.953 -30.672 1 97.38 373 VAL B O 1
ATOM 5826 N N . SER B 1 374 ? -6.441 -27.047 -32.094 1 97.88 374 SER B N 1
ATOM 5827 C CA . SER B 1 374 ? -7.406 -28.141 -32.25 1 97.88 374 SER B CA 1
ATOM 5828 C C . SER B 1 374 ? -7.66 -28.844 -30.922 1 97.88 374 SER B C 1
ATOM 5830 O O . SER B 1 374 ? -8.805 -29.109 -30.562 1 97.88 374 SER B O 1
ATOM 5832 N N . ALA B 1 375 ? -6.598 -29.156 -30.25 1 98 375 ALA B N 1
ATOM 5833 C CA . ALA B 1 375 ? -6.723 -29.812 -28.953 1 98 375 ALA B CA 1
ATOM 5834 C C . ALA B 1 375 ? -7.488 -28.953 -27.969 1 98 375 ALA B C 1
ATOM 5836 O O . ALA B 1 375 ? -8.344 -29.453 -27.234 1 98 375 ALA B O 1
ATOM 5837 N N . ALA B 1 376 ? -7.203 -27.656 -27.922 1 97.62 376 ALA B N 1
ATOM 5838 C CA . ALA B 1 376 ? -7.891 -26.719 -27.031 1 97.62 376 ALA B CA 1
ATOM 5839 C C . ALA B 1 376 ? -9.375 -26.625 -27.375 1 97.62 376 ALA B C 1
ATOM 5841 O O . ALA B 1 376 ? -10.227 -26.625 -26.484 1 97.62 376 ALA B O 1
ATOM 5842 N N . GLN B 1 377 ? -9.648 -26.547 -28.641 1 96.69 377 GLN B N 1
ATOM 5843 C CA . GLN B 1 377 ? -11.031 -26.438 -29.109 1 96.69 377 GLN B CA 1
ATOM 5844 C C . GLN B 1 377 ? -11.82 -27.703 -28.766 1 96.69 377 GLN B C 1
ATOM 5846 O O . GLN B 1 377 ? -12.984 -27.625 -28.391 1 96.69 377 GLN B O 1
ATOM 5851 N N . GLU B 1 378 ? -11.219 -28.812 -29 1 97.06 378 GLU B N 1
ATOM 5852 C CA . GLU B 1 378 ? -11.875 -30.062 -28.656 1 97.06 378 GLU B CA 1
ATOM 5853 C C . GLU B 1 378 ? -12.195 -30.125 -27.156 1 97.06 378 GLU B C 1
ATOM 5855 O O . GLU B 1 378 ? -13.289 -30.547 -26.766 1 97.06 378 GLU B O 1
ATOM 5860 N N . TYR B 1 379 ? -11.227 -29.719 -26.359 1 97.38 379 TYR B N 1
ATOM 5861 C CA . TYR B 1 379 ? -11.453 -29.672 -24.906 1 97.38 379 TYR B CA 1
ATOM 5862 C C . TYR B 1 379 ? -12.633 -28.766 -24.578 1 97.38 379 TYR B C 1
ATOM 5864 O O . TYR B 1 379 ? -13.508 -29.125 -23.797 1 97.38 379 TYR B O 1
ATOM 5872 N N . LEU B 1 380 ? -12.656 -27.547 -25.172 1 96.12 380 LEU B N 1
ATOM 5873 C CA . LEU B 1 380 ? -13.703 -26.578 -24.891 1 96.12 380 LEU B CA 1
ATOM 5874 C C . LEU B 1 380 ? -15.062 -27.109 -25.344 1 96.12 380 LEU B C 1
ATOM 5876 O O . LEU B 1 380 ? -16.062 -26.938 -24.641 1 96.12 380 LEU B O 1
ATOM 5880 N N . SER B 1 381 ? -15.055 -27.703 -26.5 1 94.19 381 SER B N 1
ATOM 5881 C CA . SER B 1 381 ? -16.297 -28.25 -27.031 1 94.19 381 SER B CA 1
ATOM 5882 C C . SER B 1 381 ? -16.891 -29.312 -26.094 1 94.19 381 SER B C 1
ATOM 5884 O O . SER B 1 381 ? -18.109 -29.438 -25.969 1 94.19 381 SER B O 1
ATOM 5886 N N . SER B 1 382 ? -16.078 -29.984 -25.422 1 93.62 382 SER B N 1
ATOM 5887 C CA . SER B 1 382 ? -16.5 -31.078 -24.547 1 93.62 382 SER B CA 1
ATOM 5888 C C . SER B 1 382 ? -16.859 -30.562 -23.156 1 93.62 382 SER B C 1
ATOM 5890 O O . SER B 1 382 ? -17.578 -31.234 -22.406 1 93.62 382 SER B O 1
ATOM 5892 N N . ASN B 1 383 ? -16.422 -29.422 -22.781 1 89.56 383 ASN B N 1
ATOM 5893 C CA . ASN B 1 383 ? -16.531 -29 -21.391 1 89.56 383 ASN B CA 1
ATOM 5894 C C . ASN B 1 383 ? -17.375 -27.734 -21.25 1 89.56 383 ASN B C 1
ATOM 5896 O O . ASN B 1 383 ? -17.781 -27.375 -20.141 1 89.56 383 ASN B O 1
ATOM 5900 N N . ILE B 1 384 ? -17.562 -26.984 -22.375 1 79.44 384 ILE B N 1
ATOM 5901 C CA . ILE B 1 384 ? -18.359 -25.766 -22.281 1 79.44 384 ILE B CA 1
ATOM 5902 C C . ILE B 1 384 ? -19.844 -26.125 -22.203 1 79.44 384 ILE B C 1
ATOM 5904 O O . ILE B 1 384 ? -20.625 -25.406 -21.562 1 79.44 384 ILE B O 1
ATOM 5908 N N . LYS B 1 385 ? -20.5 -27.047 -23.125 1 67.81 385 LYS B N 1
ATOM 5909 C CA . LYS B 1 385 ? -21.922 -27.328 -23.203 1 67.81 385 LYS B CA 1
ATOM 5910 C C . LYS B 1 385 ? -22.438 -27.906 -21.891 1 67.81 385 LYS B C 1
ATOM 5912 O O . LYS B 1 385 ? -23.656 -27.969 -21.672 1 67.81 385 LYS B O 1
ATOM 5917 N N . ASP B 1 386 ? -21.609 -28.344 -20.938 1 49.75 386 ASP B N 1
ATOM 5918 C CA . ASP B 1 386 ? -22.094 -28.922 -19.688 1 49.75 386 ASP B CA 1
ATOM 5919 C C . ASP B 1 386 ? -22.297 -27.844 -18.625 1 49.75 386 ASP B C 1
ATOM 5921 O O . ASP B 1 386 ? -21.438 -26.984 -18.453 1 49.75 386 ASP B O 1
#

Sequence (772 aa):
MDRKILMHVGPTMIDIDVLLAGVRNNTGFASPEFVTSMGNALNGLKYVMNAPDYQPFILPGSGTMAMESVTSLLKKGDNVLIVSSGVFGDRWVNIFKKYPLNIKHLRSEPGHIIPQEEVSRELENGKYKMVTITQVETSTGVLYPVESLVKKIRDKVDIIVVDAVASAGAEKLNVQDWGIDVCLTASQKAMAAPPGAALMVLSQNAVNHLSENSISGFYTDLNQWIKVMNSFQNGKSGYYTTLPVHIVFSLEKAFDLIREETLENRIKRHEIVSGAIRAGLNGMDMPVMAEKGFESHTVTGMMLDGISMNDFLSECLNNGIEMATGIVPEYAGKYVRIGHMGWINQNDAISTVAVIERVLRDMGRKIPANSGVSAAQEYLSSNIKDMDRKILMHVGPTMIDIDVLLAGVRNNTGFASPEFVTSMGNALNGLKYVMNAPDYQPFILPGSGTMAMESVTSLLKKGDNVLIVSSGVFGDRWVNIFKKYPLNIKHLRSEPGHIIPQEEVSRELENGKYKMVTITQVETSTGVLYPVESLVKKIRDKVDIIVVDAVASAGAEKLNVQDWGIDVCLTASQKAMAAPPGAALMVLSQNAVNHLSENSISGFYTDLNQWIKVMNSFQNGKSGYYTTLPVHIVFSLEKAFDLIREETLENRIKRHEIVSGAIRAGLNGMDMPVMAEKGFESHTVTGMMLDGISMNDFLSECLNNGIEMATGIVPEYAGKYVRIGHMGWINQNDAISTVAVIERVLRDMGRKIPANSGVSAAQEYLSSNIKD

Nearest PDB structures (foldseek):
  3zrq-assembly1_A  TM=9.820E-01  e=7.552E-53  Saccharolobus solfataricus P2
  3isl-assembly1_B  TM=9.242E-01  e=3.467E-35  Bacillus subtilis
  3kgw-assembly1_B  TM=9.352E-01  e=5.950E-32  Mus musculus
  3kgx-assembly1_A  TM=9.290E-01  e=1.941E-31  Mus musculus
  2yri-assembly1_A  TM=9.258E-01  e=9.599E-30  Thermus thermophilus HB8

Organism: NCBI:txid312540

pLDDT: mean 95.9, std 6.15, range [39.81, 98.94]